Protein AF-0000000068950783 (afdb_homodimer)

Secondary structure (DSSP, 8-state):
--EEEEEE-TTS-EEEEEE-SS-TTEEEEESS-TTS---EEEEEEEGGGSEE--S---SEEEEEES-BHHHHHHHT-PPPSS-EEEEEEGGGEE-TT-EEEPPTT--S-EEE-EEEEEEE-S-BSS--HHHHGGGEEEEEEEEE-EEGGGTTSSTTS--HHHHH-STT-EEEEEEEETT--GGG-EEEEEETTEEEEEEEGGGBSS-HHHHHHHHHTTS-B-TT-EEE----S--EEE-TT-EEEEEETTTEEEEEEEE-/--EEEEEE-TTS-EEEEEE-SS-TTEEEEESS-TTS---EEEEEEEGGGSEE--S---SEEEEEES-BHHHHHHHT-PPPSS-EEEEEEGGGEE-TT-EEEPPTT--S-EEE-EEEEEEE-S-BSS--HHHHGGGEEEEEEEEE-EEGGGTTSSTTS--HHHHH-STT-EEEEEEEETT--GGG-EEEEEETTEEEEEEEGGGBSS-HHHHHHHHHTTS-B-TT-EEE----S--EEE-TT-EEEEEETTTEEEEEEEE-

Foldseek 3Di:
DWKKFWWAAPVGDIFIFTQDPVHNQKTFTWPDAPQPPTDTPPDMDGNVRIGTWFRFQAQKEKEFAQFFPQQCVVVVHDRDPATDTDIAHSQQEGEFAAADEDDPVADAFKKWFKFKKFFFRAKFAQDDLVCQLVRTQFIWIWTQIFQPCQQPVDVVHRDGRVGRHDHNRTYIDRIGDGPDPQQAKWKWKDKQNHTQDTDHPVRTNADSSRNSNRVSHVPMDHGRYMYGRGGHPRMDGDDAQMKMWIDMPPGGIGIYHYHD/DWKKFWWAAPVGDIFIFTQDPVHNQKTFTWPDAPQPPTDTPPDMDGNVRTGTWFRFQAQKEKEFAQFFPQQCVVVVHDRDPATDTDIAHSQQEGEFAAADEDDPVADAFKKWFKFKKFFFRAKFAQDDLVCQLVRTQFIWIWTQIFQPCQQPVDVVHGDGRVGRHDHNRTYIDRIGDGPDPQQAKWKWKDKQNHTQDTDRPVRTNADSSRNSNRVSHVPMDHGRYMYGRYGHPRMDGDDAQMKMWIDMPPGGIGIYHYHD

Radius of gyration: 23.12 Å; Cα contacts (8 Å, |Δi|>4): 1544; chains: 2; bounding box: 55×64×52 Å

Structure (mmCIF, N/CA/C/O backbone):
data_AF-0000000068950783-model_v1
#
loop_
_entity.id
_entity.type
_entity.pdbx_description
1 polymer '2-Keto-4-pentenoatehydratase/2-oxohepta-3-ene-1-dioic acid hydratase (Catechol pathway)'
#
loop_
_atom_site.group_PDB
_atom_site.id
_atom_site.type_symbol
_atom_site.label_atom_id
_atom_site.label_alt_id
_atom_site.label_comp_id
_atom_site.label_asym_id
_atom_site.label_entity_id
_atom_site.label_seq_id
_atom_site.pdbx_PDB_ins_code
_atom_site.Cartn_x
_atom_site.Cartn_y
_atom_site.Cartn_z
_atom_site.occupancy
_atom_site.B_iso_or_equiv
_atom_site.auth_seq_id
_atom_site.auth_comp_id
_atom_site.auth_asym_id
_atom_site.auth_atom_id
_atom_site.pdbx_PDB_model_num
ATOM 1 N N . MET A 1 1 ? 14.211 22.469 17.422 1 83.88 1 MET A N 1
ATOM 2 C CA . MET A 1 1 ? 13.445 21.781 16.391 1 83.88 1 MET A CA 1
ATOM 3 C C . MET A 1 1 ? 14.242 21.703 15.086 1 83.88 1 MET A C 1
ATOM 5 O O . MET A 1 1 ? 15 22.609 14.758 1 83.88 1 MET A O 1
ATOM 9 N N . GLN A 1 2 ? 14.336 20.531 14.492 1 93.44 2 GLN A N 1
ATOM 10 C CA . GLN A 1 2 ? 15 20.344 13.203 1 93.44 2 GLN A CA 1
ATOM 11 C C . GLN A 1 2 ? 13.992 20.281 12.07 1 93.44 2 GLN A C 1
ATOM 13 O O . GLN A 1 2 ? 12.93 19.672 12.211 1 93.44 2 GLN A O 1
ATOM 18 N N . THR A 1 3 ? 14.32 21.047 11.047 1 97.69 3 THR A N 1
ATOM 19 C CA . THR A 1 3 ? 13.492 21.031 9.844 1 97.69 3 THR A CA 1
ATOM 20 C C . THR A 1 3 ? 14.242 20.406 8.68 1 97.69 3 THR A C 1
ATOM 22 O O . THR A 1 3 ? 15.219 20.969 8.18 1 97.69 3 THR A O 1
ATOM 25 N N . TRP A 1 4 ? 13.773 19.266 8.266 1 98.19 4 TRP A N 1
ATOM 26 C CA . TRP A 1 4 ? 14.422 18.5 7.195 1 98.19 4 TRP A CA 1
ATOM 27 C C . TRP A 1 4 ? 13.711 18.719 5.867 1 98.19 4 TRP A C 1
ATOM 29 O O . TRP A 1 4 ? 12.477 18.734 5.816 1 98.19 4 TRP A O 1
ATOM 39 N N . ILE A 1 5 ? 14.484 18.828 4.793 1 98.25 5 ILE A N 1
ATOM 40 C CA . ILE A 1 5 ? 13.914 18.953 3.459 1 98.25 5 ILE A CA 1
ATOM 41 C C . ILE A 1 5 ? 14.672 18.047 2.488 1 98.25 5 ILE A C 1
ATOM 43 O O . ILE A 1 5 ? 15.812 17.656 2.752 1 98.25 5 ILE A O 1
ATOM 47 N N . ARG A 1 6 ? 14.016 17.625 1.505 1 98.5 6 ARG A N 1
ATOM 48 C CA . ARG A 1 6 ? 14.531 17.016 0.286 1 98.5 6 ARG A CA 1
ATOM 49 C C . ARG A 1 6 ? 14.406 17.953 -0.901 1 98.5 6 ARG A C 1
ATOM 51 O O . ARG A 1 6 ? 13.398 18.656 -1.039 1 98.5 6 ARG A O 1
ATOM 58 N N . PHE A 1 7 ? 15.516 18.031 -1.731 1 98.44 7 PHE A N 1
ATOM 59 C CA . PHE A 1 7 ? 15.484 19.062 -2.758 1 98.44 7 PHE A CA 1
ATOM 60 C C . PHE A 1 7 ? 16.234 18.609 -4.008 1 98.44 7 PHE A C 1
ATOM 62 O O . PHE A 1 7 ? 16.984 17.641 -3.967 1 98.44 7 PHE A O 1
ATOM 69 N N . ARG A 1 8 ? 15.898 19.203 -5.066 1 98 8 ARG A N 1
ATOM 70 C CA . ARG A 1 8 ? 16.641 19.109 -6.32 1 98 8 ARG A CA 1
ATOM 71 C C . ARG A 1 8 ? 17.531 20.312 -6.523 1 98 8 ARG A C 1
ATOM 73 O O . ARG A 1 8 ? 17.078 21.453 -6.43 1 98 8 ARG A O 1
ATOM 80 N N . ARG A 1 9 ? 18.781 20.062 -6.758 1 95.81 9 ARG A N 1
ATOM 81 C CA . ARG A 1 9 ? 19.75 21.125 -7.059 1 95.81 9 ARG A CA 1
ATOM 82 C C . ARG A 1 9 ? 19.562 21.641 -8.477 1 95.81 9 ARG A C 1
ATOM 84 O O . ARG A 1 9 ? 18.766 21.094 -9.25 1 95.81 9 ARG A O 1
ATOM 91 N N . ALA A 1 10 ? 20.297 22.641 -8.758 1 93.5 10 ALA A N 1
ATOM 92 C CA . ALA A 1 10 ? 20.25 23.219 -10.094 1 93.5 10 ALA A CA 1
ATOM 93 C C . ALA A 1 10 ? 20.672 22.219 -11.156 1 93.5 10 ALA A C 1
ATOM 95 O O . ALA A 1 10 ? 20.156 22.219 -12.273 1 93.5 10 ALA A O 1
ATOM 96 N N . ASP A 1 11 ? 21.531 21.281 -10.797 1 94.94 11 ASP A N 1
ATOM 97 C CA . ASP A 1 11 ? 22.047 20.312 -11.758 1 94.94 11 ASP A CA 1
ATOM 98 C C . ASP A 1 11 ? 21.125 19.109 -11.883 1 94.94 11 ASP A C 1
ATOM 100 O O . ASP A 1 11 ? 21.422 18.156 -12.609 1 94.94 11 ASP A O 1
ATOM 104 N N . GLY A 1 12 ? 20.078 19.109 -11.109 1 96.25 12 GLY A N 1
ATOM 105 C CA . GLY A 1 12 ? 19.062 18.062 -11.227 1 96.25 12 GLY A CA 1
ATOM 106 C C . GLY A 1 12 ? 19.203 16.969 -10.188 1 96.25 12 GLY A C 1
ATOM 107 O O . GLY A 1 12 ? 18.281 16.172 -9.984 1 96.25 12 GLY A O 1
ATOM 108 N N . SER A 1 13 ? 20.312 16.906 -9.547 1 96.94 13 SER A N 1
ATOM 109 C CA . SER A 1 13 ? 20.531 15.867 -8.547 1 96.94 13 SER A CA 1
ATOM 110 C C . SER A 1 13 ? 19.734 16.156 -7.277 1 96.94 13 SER A C 1
ATOM 112 O O . SER A 1 13 ? 19.391 17.297 -7 1 96.94 13 SER A O 1
ATOM 114 N N . ILE A 1 14 ? 19.453 15.102 -6.621 1 97.81 14 ILE A N 1
ATOM 115 C CA . ILE A 1 14 ? 18.625 15.195 -5.43 1 97.81 14 ILE A CA 1
ATOM 116 C C . ILE A 1 14 ? 19.5 15.219 -4.184 1 97.81 14 ILE A C 1
ATOM 118 O O . ILE A 1 14 ? 20.516 14.508 -4.121 1 97.81 14 ILE A O 1
ATOM 122 N N . GLY A 1 15 ? 19.125 16.078 -3.227 1 97.75 15 GLY A N 1
ATOM 123 C CA . GLY A 1 15 ? 19.828 16.141 -1.953 1 97.75 15 GLY A CA 1
ATOM 124 C C . GLY A 1 15 ? 18.891 16.234 -0.764 1 97.75 15 GLY A C 1
ATOM 125 O O . GLY A 1 15 ? 17.656 16.266 -0.931 1 97.75 15 GLY A O 1
ATOM 126 N N . HIS A 1 16 ? 19.438 16.125 0.416 1 98.19 16 HIS A N 1
ATOM 127 C CA . HIS A 1 16 ? 18.766 16.266 1.708 1 98.19 16 HIS A CA 1
ATOM 128 C C . HIS A 1 16 ? 19.484 17.281 2.586 1 98.19 16 HIS A C 1
ATOM 130 O O . HIS A 1 16 ? 20.703 17.469 2.477 1 98.19 16 HIS A O 1
ATOM 136 N N . GLY A 1 17 ? 18.703 17.922 3.393 1 97.94 17 GLY A N 1
ATOM 137 C CA . GLY A 1 17 ? 19.312 18.891 4.285 1 97.94 17 GLY A CA 1
ATOM 138 C C . GLY A 1 17 ? 18.375 19.391 5.367 1 97.94 17 GLY A C 1
ATOM 139 O O . GLY A 1 17 ? 17.219 18.984 5.438 1 97.94 17 GLY A O 1
ATOM 140 N N . ARG A 1 18 ? 18.922 20.234 6.191 1 97.81 18 ARG A N 1
ATOM 141 C CA . ARG A 1 18 ? 18.188 20.906 7.254 1 97.81 18 ARG A CA 1
ATOM 142 C C . ARG A 1 18 ? 18.188 22.422 7.047 1 97.81 18 ARG A C 1
ATOM 144 O O . ARG A 1 18 ? 19.203 23 6.664 1 97.81 18 ARG A O 1
ATOM 151 N N . ILE A 1 19 ? 17.031 22.938 7.234 1 97.44 19 ILE A N 1
ATOM 152 C CA . ILE A 1 19 ? 16.984 24.406 7.262 1 97.44 19 ILE A CA 1
ATOM 153 C C . ILE A 1 19 ? 17.734 24.922 8.492 1 97.44 19 ILE A C 1
ATOM 155 O O . ILE A 1 19 ? 17.5 24.438 9.609 1 97.44 19 ILE A O 1
ATOM 159 N N . ASP A 1 20 ? 18.625 25.875 8.281 1 95 20 ASP A N 1
ATOM 160 C CA . ASP A 1 20 ? 19.375 26.484 9.383 1 95 20 ASP A CA 1
ATOM 161 C C . ASP A 1 20 ? 18.453 27.25 10.328 1 95 20 ASP A C 1
ATOM 163 O O . ASP A 1 20 ? 17.766 28.172 9.906 1 95 20 ASP A O 1
ATOM 167 N N . GLU A 1 21 ? 18.516 26.906 11.531 1 88.94 21 GLU A N 1
ATOM 168 C CA . GLU A 1 21 ? 17.625 27.516 12.516 1 88.94 21 GLU A CA 1
ATOM 169 C C . GLU A 1 21 ? 17.906 29 12.68 1 88.94 21 GLU A C 1
ATOM 171 O O . GLU A 1 21 ? 17 29.797 12.938 1 88.94 21 GLU A O 1
ATOM 176 N N . ALA A 1 22 ? 19.188 29.359 12.562 1 92.44 22 ALA A N 1
ATOM 177 C CA . ALA A 1 22 ? 19.609 30.734 12.742 1 92.44 22 ALA A CA 1
ATOM 178 C C . ALA A 1 22 ? 19.266 31.578 11.523 1 92.44 22 ALA A C 1
ATOM 180 O O . ALA A 1 22 ? 19.016 32.781 11.641 1 92.44 22 ALA A O 1
ATOM 181 N N . ASP A 1 23 ? 19.234 30.938 10.43 1 93.94 23 ASP A N 1
ATOM 182 C CA . ASP A 1 23 ? 18.953 31.594 9.164 1 93.94 23 ASP A CA 1
ATOM 183 C C . ASP A 1 23 ? 18.094 30.719 8.258 1 93.94 23 ASP A C 1
ATOM 185 O O . ASP A 1 23 ? 18.625 29.875 7.535 1 93.94 23 ASP A O 1
ATOM 189 N N . GLY A 1 24 ? 16.859 30.969 8.164 1 93.5 24 GLY A N 1
ATOM 190 C CA . GLY A 1 24 ? 15.891 30.188 7.426 1 93.5 24 GLY A CA 1
ATOM 191 C C . GLY A 1 24 ? 16.141 30.172 5.93 1 93.5 24 GLY A C 1
ATOM 192 O O . GLY A 1 24 ? 15.547 29.375 5.199 1 93.5 24 GLY A O 1
ATOM 193 N N . ASN A 1 25 ? 17.062 30.953 5.465 1 95.81 25 ASN A N 1
ATOM 194 C CA . ASN A 1 25 ? 17.375 31.016 4.039 1 95.81 25 ASN A CA 1
ATOM 195 C C . ASN A 1 25 ? 18.516 30.062 3.674 1 95.81 25 ASN A C 1
ATOM 197 O O . ASN A 1 25 ? 18.828 29.891 2.496 1 95.81 25 ASN A O 1
ATOM 201 N N . ARG A 1 26 ? 19.016 29.5 4.684 1 97.25 26 ARG A N 1
ATOM 202 C CA . ARG A 1 26 ? 20.156 28.609 4.469 1 97.25 26 ARG A CA 1
ATOM 203 C C . ARG A 1 26 ? 19.766 27.156 4.742 1 97.25 26 ARG A C 1
ATOM 205 O O . ARG A 1 26 ? 19.031 26.875 5.68 1 97.25 26 ARG A O 1
ATOM 212 N N . VAL A 1 27 ? 20.266 26.281 3.889 1 98.19 27 VAL A N 1
ATOM 213 C CA . VAL A 1 27 ? 20.078 24.844 4.027 1 98.19 27 VAL A CA 1
ATOM 214 C C . VAL A 1 27 ? 21.422 24.156 4.191 1 98.19 27 VAL A C 1
ATOM 216 O O . VAL A 1 27 ? 22.297 24.266 3.322 1 98.19 27 VAL A O 1
ATOM 219 N N . VAL A 1 28 ? 21.625 23.5 5.305 1 97.94 28 VAL A N 1
ATOM 220 C CA . VAL A 1 28 ? 22.797 22.672 5.52 1 97.94 28 VAL A CA 1
ATOM 221 C C . VAL A 1 28 ? 22.578 21.297 4.914 1 97.94 28 VAL A C 1
ATOM 223 O O . VAL A 1 28 ? 21.656 20.578 5.293 1 97.94 28 VAL A O 1
ATOM 226 N N . GLU A 1 29 ? 23.422 20.906 3.977 1 97.94 29 GLU A N 1
ATOM 227 C CA . GLU A 1 29 ? 23.266 19.625 3.273 1 97.94 29 GLU A CA 1
ATOM 228 C C . GLU A 1 29 ? 23.812 18.469 4.098 1 97.94 29 GLU A C 1
ATOM 230 O O . GLU A 1 29 ? 24.844 18.594 4.746 1 97.94 29 GLU A O 1
ATOM 235 N N . TYR A 1 30 ? 23.125 17.375 4.051 1 98.06 30 TYR A N 1
ATOM 236 C CA . TYR A 1 30 ? 23.547 16.109 4.668 1 98.06 30 TYR A CA 1
ATOM 237 C C . TYR A 1 30 ? 23.688 15.016 3.619 1 98.06 30 TYR A C 1
ATOM 239 O O . TYR A 1 30 ? 23.156 15.125 2.516 1 98.06 30 TYR A O 1
ATOM 247 N N . ASP A 1 31 ? 24.422 13.922 3.859 1 96.94 31 ASP A N 1
ATOM 248 C CA . ASP A 1 31 ? 24.766 12.883 2.887 1 96.94 31 ASP A CA 1
ATOM 249 C C . ASP A 1 31 ? 23.656 11.82 2.824 1 96.94 31 ASP A C 1
ATOM 251 O O . ASP A 1 31 ? 23.859 10.742 2.254 1 96.94 31 ASP A O 1
ATOM 255 N N . GLY A 1 32 ? 22.547 12.055 3.412 1 94.88 32 GLY A N 1
ATOM 256 C CA . GLY A 1 32 ? 21.422 11.133 3.389 1 94.88 32 GLY A CA 1
ATOM 257 C C . GLY A 1 32 ? 20.156 11.711 4.02 1 94.88 32 GLY A C 1
ATOM 258 O O . GLY A 1 32 ? 20.141 12.875 4.422 1 94.88 32 GLY A O 1
ATOM 259 N N . ASP A 1 33 ? 19.281 10.781 4.035 1 91.56 33 ASP A N 1
ATOM 260 C CA . ASP A 1 33 ? 18.031 11.18 4.656 1 91.56 33 ASP A CA 1
ATOM 261 C C . ASP A 1 33 ? 18.172 11.273 6.176 1 91.56 33 ASP A C 1
ATOM 263 O O . ASP A 1 33 ? 19.234 11 6.723 1 91.56 33 ASP A O 1
ATOM 267 N N . GLY A 1 34 ? 17.266 11.805 6.875 1 89.44 34 GLY A N 1
ATOM 268 C CA . GLY A 1 34 ? 17.312 12.047 8.305 1 89.44 34 GLY A CA 1
ATOM 269 C C . GLY A 1 34 ? 17.188 10.781 9.133 1 89.44 34 GLY A C 1
ATOM 270 O O . GLY A 1 34 ? 17.469 10.789 10.336 1 89.44 34 GLY A O 1
ATOM 271 N N . PHE A 1 35 ? 16.875 9.594 8.508 1 90 35 PHE A N 1
ATOM 272 C CA . PHE A 1 35 ? 16.484 8.398 9.258 1 90 35 PHE A CA 1
ATOM 273 C C . PHE A 1 35 ? 17.688 7.508 9.5 1 90 35 PHE A C 1
ATOM 275 O O . PHE A 1 35 ? 17.656 6.629 10.367 1 90 35 PHE A O 1
ATOM 282 N N . ASN A 1 36 ? 18.766 7.711 8.727 1 88.38 36 ASN A N 1
ATOM 283 C CA . ASN A 1 36 ? 19.875 6.762 8.727 1 88.38 36 ASN A CA 1
ATOM 284 C C . ASN A 1 36 ? 21.172 7.414 9.195 1 88.38 36 ASN A C 1
ATOM 286 O O . ASN A 1 36 ? 22.203 7.289 8.539 1 88.38 36 ASN A O 1
ATOM 290 N N . ASP A 1 37 ? 21.109 8.172 10.242 1 89.94 37 ASP A N 1
ATOM 291 C CA . ASP A 1 37 ? 22.266 8.789 10.891 1 89.94 37 ASP A CA 1
ATOM 292 C C . ASP A 1 37 ? 23.125 9.547 9.883 1 89.94 37 ASP A C 1
ATOM 294 O O . ASP A 1 37 ? 24.312 9.281 9.75 1 89.94 37 ASP A O 1
ATOM 298 N N . PRO A 1 38 ? 22.562 10.492 9.289 1 95 38 PRO A N 1
ATOM 299 C CA . PRO A 1 38 ? 23.297 11.258 8.273 1 95 38 PRO A CA 1
ATOM 300 C C . PRO A 1 38 ? 24.359 12.172 8.875 1 95 38 PRO A C 1
ATOM 302 O O . PRO A 1 38 ? 24.297 12.492 10.07 1 95 38 PRO A O 1
ATOM 305 N N . ALA A 1 39 ? 25.391 12.586 8.047 1 96.94 39 ALA A N 1
ATOM 306 C CA . ALA A 1 39 ? 26.406 13.57 8.406 1 96.94 39 ALA A CA 1
ATOM 307 C C . ALA A 1 39 ? 26.344 14.781 7.48 1 96.94 39 ALA A C 1
ATOM 309 O O . ALA A 1 39 ? 26 14.656 6.309 1 96.94 39 ALA A O 1
ATOM 310 N N . PRO A 1 40 ? 26.656 15.906 8.07 1 96.75 40 PRO A N 1
ATOM 311 C CA . PRO A 1 40 ? 26.766 17.062 7.172 1 96.75 40 PRO A CA 1
ATOM 312 C C . PRO A 1 40 ? 27.812 16.875 6.09 1 96.75 40 PRO A C 1
ATOM 314 O O . PRO A 1 40 ? 28.875 16.281 6.348 1 96.75 40 PRO A O 1
ATOM 317 N N . THR A 1 41 ? 27.516 17.328 4.934 1 97.19 41 THR A N 1
ATOM 318 C CA . THR A 1 41 ? 28.453 17.203 3.83 1 97.19 41 THR A CA 1
ATOM 319 C C . THR A 1 41 ? 29.453 18.359 3.84 1 97.19 41 THR A C 1
ATOM 321 O O . THR A 1 41 ? 30.5 18.297 3.178 1 97.19 41 THR A O 1
ATOM 324 N N . GLY A 1 42 ? 29.062 19.438 4.559 1 96.94 42 GLY A N 1
ATOM 325 C CA . GLY A 1 42 ? 29.828 20.688 4.504 1 96.94 42 GLY A CA 1
ATOM 326 C C . GLY A 1 42 ? 29.219 21.703 3.566 1 96.94 42 GLY A C 1
ATOM 327 O O . GLY A 1 42 ? 29.5 22.906 3.676 1 96.94 42 GLY A O 1
ATOM 328 N N . ALA A 1 43 ? 28.453 21.25 2.674 1 97.12 43 ALA A N 1
ATOM 329 C CA . ALA A 1 43 ? 27.812 22.15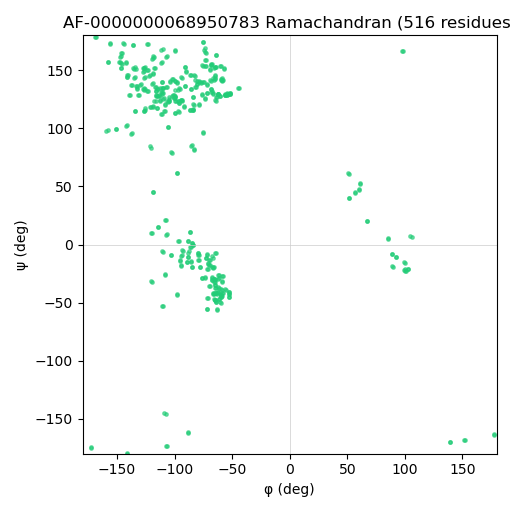6 1.715 1 97.12 43 ALA A CA 1
ATOM 330 C C . ALA A 1 43 ? 26.641 22.891 2.352 1 97.12 43 ALA A C 1
ATOM 332 O O . ALA A 1 43 ? 25.891 22.312 3.135 1 97.12 43 ALA A O 1
ATOM 333 N N . VAL A 1 44 ? 26.547 24.172 2.021 1 97.5 44 VAL A N 1
ATOM 334 C CA . VAL A 1 44 ? 25.422 25.016 2.424 1 97.5 44 VAL A CA 1
ATOM 335 C C . VAL A 1 44 ? 24.812 25.688 1.195 1 97.5 44 VAL A C 1
ATOM 337 O O . VAL A 1 44 ? 25.531 26.188 0.325 1 97.5 44 VAL A O 1
ATOM 340 N N . HIS A 1 45 ? 23.516 25.625 1.122 1 97.88 45 HIS A N 1
ATOM 341 C CA . HIS A 1 45 ? 22.812 26.172 -0.03 1 97.88 45 HIS A CA 1
ATOM 342 C C . HIS A 1 45 ? 21.891 27.312 0.38 1 97.88 45 HIS A C 1
ATOM 344 O O . HIS A 1 45 ? 21.406 27.359 1.517 1 97.88 45 HIS A O 1
ATOM 350 N N . GLU A 1 46 ? 21.641 28.25 -0.557 1 97.38 46 GLU A N 1
ATOM 351 C CA . GLU A 1 46 ? 20.516 29.172 -0.423 1 97.38 46 GLU A CA 1
ATOM 352 C C . GLU A 1 46 ? 19.188 28.453 -0.687 1 97.38 46 GLU A C 1
ATOM 354 O O . GLU A 1 46 ? 19 27.875 -1.752 1 97.38 46 GLU A O 1
ATOM 359 N N . ARG A 1 47 ? 18.312 28.531 0.196 1 96.81 47 ARG A N 1
ATOM 360 C CA . ARG A 1 47 ? 17.031 27.828 0.099 1 96.81 47 ARG A CA 1
ATOM 361 C C . ARG A 1 47 ? 16.312 28.188 -1.191 1 96.81 47 ARG A C 1
ATOM 363 O O . ARG A 1 47 ? 15.727 27.312 -1.85 1 96.81 47 ARG A O 1
ATOM 370 N N . ALA A 1 48 ? 16.375 29.422 -1.591 1 95.44 48 ALA A N 1
ATOM 371 C CA . ALA A 1 48 ? 15.664 29.938 -2.758 1 95.44 48 ALA A CA 1
ATOM 372 C C . ALA A 1 48 ? 16.203 29.312 -4.043 1 95.44 48 ALA A C 1
ATOM 374 O O . ALA A 1 48 ? 15.523 29.328 -5.074 1 95.44 48 ALA A O 1
ATOM 375 N N . SER A 1 49 ? 17.422 28.766 -4.008 1 96.19 49 SER A N 1
ATOM 376 C CA . SER A 1 49 ? 18.031 28.188 -5.195 1 96.19 49 SER A CA 1
ATOM 377 C C . SER A 1 49 ? 17.656 26.719 -5.367 1 96.19 49 SER A C 1
ATOM 379 O O . SER A 1 49 ? 17.984 26.109 -6.379 1 96.19 49 SER A O 1
ATOM 381 N N . LEU A 1 50 ? 16.969 26.203 -4.383 1 97.5 50 LEU A N 1
ATOM 382 C CA . LEU A 1 50 ? 16.609 24.797 -4.387 1 97.5 50 LEU A CA 1
ATOM 383 C C . LEU A 1 50 ? 15.156 24.594 -4.797 1 97.5 50 LEU A C 1
ATOM 385 O O . LEU A 1 50 ? 14.305 25.438 -4.5 1 97.5 50 LEU A O 1
ATOM 389 N N . THR A 1 51 ? 14.922 23.578 -5.512 1 97.94 51 THR A N 1
ATOM 390 C CA . THR A 1 51 ? 13.547 23.141 -5.734 1 97.94 51 THR A CA 1
ATOM 391 C C . THR A 1 51 ? 13.125 22.109 -4.688 1 97.94 51 THR A C 1
ATOM 393 O O . THR A 1 51 ? 13.711 21.031 -4.609 1 97.94 51 THR A O 1
ATOM 396 N N . LEU A 1 52 ? 12.164 22.406 -3.961 1 98.19 52 LEU A N 1
ATOM 397 C CA . LEU A 1 52 ? 11.711 21.5 -2.912 1 98.19 52 LEU A CA 1
ATOM 398 C C . LEU A 1 52 ? 11.023 20.281 -3.51 1 98.19 52 LEU A C 1
ATOM 400 O O . LEU A 1 52 ? 10.25 20.406 -4.469 1 98.19 52 LEU A O 1
ATOM 404 N N . LEU A 1 53 ? 11.289 19.141 -3.004 1 98.5 53 LEU A N 1
ATOM 405 C CA . LEU A 1 53 ? 10.602 17.875 -3.273 1 98.5 53 LEU A CA 1
ATOM 406 C C . LEU A 1 53 ? 9.805 17.422 -2.055 1 98.5 53 LEU A C 1
ATOM 408 O O . LEU A 1 53 ? 9.906 18.016 -0.981 1 98.5 53 LEU A O 1
ATOM 412 N N . ALA A 1 54 ? 8.93 16.406 -2.246 1 98.75 54 ALA A N 1
ATOM 413 C CA . ALA A 1 54 ? 8.445 15.75 -1.034 1 98.75 54 ALA A CA 1
ATOM 414 C C . ALA A 1 54 ? 9.594 15.469 -0.067 1 98.75 54 ALA A C 1
ATOM 416 O O . ALA A 1 54 ? 10.664 15.016 -0.479 1 98.75 54 ALA A O 1
ATOM 417 N N . PRO A 1 55 ? 9.445 15.742 1.178 1 98.56 55 PRO A N 1
ATOM 418 C CA . PRO A 1 55 ? 10.578 15.742 2.102 1 98.56 55 PRO A CA 1
ATOM 419 C C . PRO A 1 55 ? 11.086 14.336 2.416 1 98.56 55 PRO A C 1
ATOM 421 O O . PRO A 1 55 ? 12.133 14.18 3.055 1 98.56 55 PRO A O 1
ATOM 424 N N . CYS A 1 56 ? 10.344 13.328 2.031 1 97.69 56 CYS A N 1
ATOM 425 C CA . CYS A 1 56 ? 10.766 11.938 2.072 1 97.69 56 CYS A CA 1
ATOM 426 C C . CYS A 1 56 ? 10.203 11.164 0.885 1 97.69 56 CYS A C 1
ATOM 428 O O . CYS A 1 56 ? 9.492 11.727 0.053 1 97.69 56 CYS A O 1
ATOM 430 N N . ALA A 1 57 ? 10.641 9.945 0.758 1 95.12 57 ALA A N 1
ATOM 431 C CA . ALA A 1 57 ? 10.148 9.008 -0.248 1 95.12 57 ALA A CA 1
ATOM 432 C C . ALA A 1 57 ? 9.578 7.754 0.405 1 95.12 57 ALA A C 1
ATOM 434 O O . ALA A 1 57 ? 10.266 6.742 0.532 1 95.12 57 ALA A O 1
ATOM 435 N N . PRO A 1 58 ? 8.344 7.867 0.782 1 96.94 58 PRO A N 1
ATOM 436 C CA . PRO A 1 58 ? 7.77 6.766 1.559 1 96.94 58 PRO A CA 1
ATOM 437 C C . PRO A 1 58 ? 7.664 5.469 0.758 1 96.94 58 PRO A C 1
ATOM 439 O O . PRO A 1 58 ? 7.391 5.504 -0.444 1 96.94 58 PRO A O 1
ATOM 442 N N . GLY A 1 59 ? 7.941 4.312 1.453 1 96.31 59 GLY A N 1
ATOM 443 C CA . GLY A 1 59 ? 7.562 3.033 0.874 1 96.31 59 GLY A CA 1
ATOM 444 C C . GLY A 1 59 ? 6.062 2.836 0.787 1 96.31 59 GLY A C 1
ATOM 445 O O . GLY A 1 59 ? 5.57 2.137 -0.101 1 96.31 59 GLY A O 1
ATOM 446 N N . LYS A 1 60 ? 5.359 3.457 1.673 1 97.5 60 LYS A N 1
ATOM 447 C CA . LYS A 1 60 ? 3.9 3.475 1.701 1 97.5 60 LYS A CA 1
ATOM 448 C C . LYS A 1 60 ? 3.381 4.676 2.486 1 97.5 60 LYS A C 1
ATOM 450 O O . LYS A 1 60 ? 4.102 5.25 3.301 1 97.5 60 LYS A O 1
ATOM 455 N N . VAL A 1 61 ? 2.199 5.023 2.191 1 98.81 61 VAL A N 1
ATOM 456 C CA . VAL A 1 61 ? 1.44 5.98 2.988 1 98.81 61 VAL A CA 1
ATOM 457 C C . VAL A 1 61 ? 0.228 5.293 3.609 1 98.81 61 VAL A C 1
ATOM 459 O O . VAL A 1 61 ? -0.595 4.711 2.898 1 98.81 61 VAL A O 1
ATOM 462 N N . VAL A 1 62 ? 0.199 5.262 4.898 1 98.88 62 VAL A N 1
ATOM 463 C CA . VAL A 1 62 ? -0.979 4.797 5.625 1 98.88 62 VAL A CA 1
ATOM 464 C C . VAL A 1 62 ? -1.951 5.957 5.824 1 98.88 62 VAL A C 1
ATOM 466 O O . VAL A 1 62 ? -1.633 6.934 6.508 1 98.88 62 VAL A O 1
ATOM 469 N N . ALA A 1 63 ? -3.111 5.844 5.234 1 98.94 63 ALA A N 1
ATOM 470 C CA . ALA A 1 63 ? -4.074 6.945 5.301 1 98.94 63 ALA A CA 1
ATOM 471 C C . ALA A 1 63 ? -5.262 6.582 6.184 1 98.94 63 ALA A C 1
ATOM 473 O O . ALA A 1 63 ? -5.945 5.582 5.934 1 98.94 63 ALA A O 1
ATOM 474 N N . LEU A 1 64 ? -5.539 7.406 7.152 1 98.75 64 LEU A N 1
ATOM 475 C CA . LEU A 1 64 ? -6.617 7.129 8.094 1 98.75 64 LEU A CA 1
ATOM 476 C C . LEU A 1 64 ? -7.934 7.734 7.609 1 98.75 64 LEU A C 1
ATOM 478 O O . LEU A 1 64 ? -7.934 8.766 6.93 1 98.75 64 LEU A O 1
ATOM 482 N N . TRP A 1 65 ? -8.969 7.105 8.047 1 97.69 65 TRP A N 1
ATOM 483 C CA . TRP A 1 65 ? -10.32 7.633 7.895 1 97.69 65 TRP A CA 1
ATOM 484 C C . TRP A 1 65 ? -10.984 7.855 9.25 1 97.69 65 TRP A C 1
ATOM 486 O O . TRP A 1 65 ? -10.852 7.027 10.156 1 97.69 65 TRP A O 1
ATOM 496 N N . ASN A 1 66 ? -11.688 8.977 9.383 1 97.75 66 ASN A N 1
ATOM 497 C CA . ASN A 1 66 ? -12.547 9.281 10.523 1 97.75 66 ASN A CA 1
ATOM 498 C C . ASN A 1 66 ? -11.742 9.328 11.82 1 97.75 66 ASN A C 1
ATOM 500 O O . ASN A 1 66 ? -12.102 8.688 12.805 1 97.75 66 ASN A O 1
ATOM 504 N N . ASN A 1 67 ? -10.648 10.141 11.844 1 98.69 67 ASN A N 1
ATOM 505 C CA . ASN A 1 67 ? -9.781 10.234 13.016 1 98.69 67 ASN A CA 1
ATOM 506 C C . ASN A 1 67 ? -9.961 11.57 13.727 1 98.69 67 ASN A C 1
ATOM 508 O O . ASN A 1 67 ? -9.047 12.047 14.406 1 98.69 67 ASN A O 1
ATOM 512 N N . PHE A 1 68 ? -11.078 12.273 13.531 1 98.81 68 PHE A N 1
ATOM 513 C CA . PHE A 1 68 ? -11.359 13.531 14.211 1 98.81 68 PHE A CA 1
ATOM 514 C C . PHE A 1 68 ? -12.781 13.531 14.766 1 98.81 68 PHE A C 1
ATOM 516 O O . PHE A 1 68 ? -13.727 13.172 14.07 1 98.81 68 PHE A O 1
ATOM 523 N N . HIS A 1 69 ? -12.945 14 16 1 98.75 69 HIS A N 1
ATOM 524 C CA . HIS A 1 69 ? -14.242 14.023 16.672 1 98.75 69 HIS A CA 1
ATOM 525 C C . HIS A 1 69 ? -15.25 14.859 15.898 1 98.75 69 HIS A C 1
ATOM 527 O O . HIS A 1 69 ? -16.406 14.461 15.742 1 98.75 69 HIS A O 1
ATOM 533 N N . ALA A 1 70 ? -14.859 16.016 15.398 1 98.56 70 ALA A N 1
ATOM 534 C CA . ALA A 1 70 ? -15.773 16.891 14.68 1 98.56 70 ALA A CA 1
ATOM 535 C C . ALA A 1 70 ? -16.312 16.234 13.422 1 98.56 70 ALA A C 1
ATOM 537 O O . ALA A 1 70 ? -17.5 16.359 13.094 1 98.56 70 ALA A O 1
ATOM 538 N N . LEU A 1 71 ? -15.492 15.539 12.695 1 97.75 71 LEU A N 1
ATOM 539 C CA . LEU A 1 71 ? -15.945 14.836 11.5 1 97.75 71 LEU A CA 1
ATOM 540 C C . LEU A 1 71 ? -16.906 13.711 11.867 1 97.75 71 LEU A C 1
ATOM 542 O O . LEU A 1 71 ? -17.953 13.547 11.219 1 97.75 71 LEU A O 1
ATOM 546 N N . ALA A 1 72 ? -16.516 12.93 12.859 1 97.38 72 ALA A N 1
ATOM 547 C CA . ALA A 1 72 ? -17.391 11.852 13.312 1 97.38 72 ALA A CA 1
ATOM 548 C C . ALA A 1 72 ? -18.781 12.375 13.641 1 97.38 72 ALA A C 1
ATOM 550 O O . ALA A 1 72 ? -19.781 11.758 13.273 1 97.38 72 ALA A O 1
ATOM 551 N N . ARG A 1 73 ? -18.844 13.461 14.344 1 97.75 73 ARG A N 1
ATOM 552 C CA . ARG A 1 73 ? -20.125 14.078 14.695 1 97.75 73 ARG A CA 1
ATOM 553 C C . ARG A 1 73 ? -20.891 14.5 13.445 1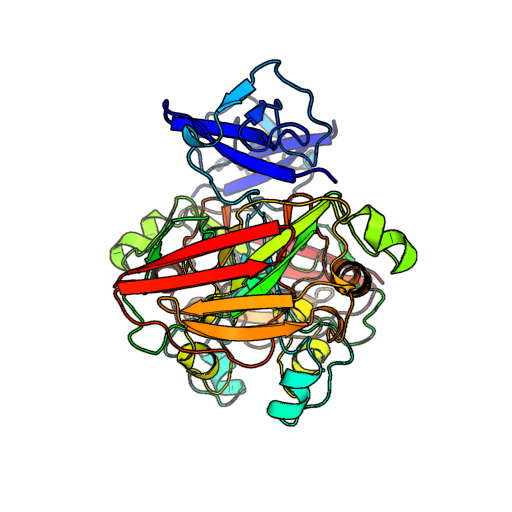 97.75 73 ARG A C 1
ATOM 555 O O . ARG A 1 73 ? -22.078 14.234 13.32 1 97.75 73 ARG A O 1
ATOM 562 N N . LYS A 1 74 ? -20.203 15.125 12.586 1 96.75 74 LYS A N 1
ATOM 563 C CA . LYS A 1 74 ? -20.828 15.594 11.352 1 96.75 74 LYS A CA 1
ATOM 564 C C . LYS A 1 74 ? -21.422 14.422 10.562 1 96.75 74 LYS A C 1
ATOM 566 O O . LYS A 1 74 ? -22.516 14.539 10 1 96.75 74 LYS A O 1
ATOM 571 N N . LEU A 1 75 ? -20.672 13.328 10.508 1 94.75 75 LEU A N 1
ATOM 572 C CA . LEU A 1 75 ? -21.094 12.148 9.766 1 94.75 75 LEU A CA 1
ATOM 573 C C . LEU A 1 75 ? -22.109 11.336 10.555 1 94.75 75 LEU A C 1
ATOM 575 O O . LEU A 1 75 ? -22.688 10.383 10.031 1 94.75 75 LEU A O 1
ATOM 579 N N . GLU A 1 76 ? -22.312 11.68 11.766 1 96 76 GLU A N 1
ATOM 580 C CA . GLU A 1 76 ? -23.172 10.93 12.664 1 96 76 GLU A CA 1
ATOM 581 C C . GLU A 1 76 ? -22.719 9.477 12.789 1 96 76 GLU A C 1
ATOM 583 O O . GLU A 1 76 ? -23.531 8.555 12.641 1 96 76 GLU A O 1
ATOM 588 N N . LYS A 1 77 ? -21.469 9.281 12.938 1 95 77 LYS A N 1
ATOM 589 C CA . LYS A 1 77 ? -20.844 7.98 13.148 1 95 77 LYS A CA 1
ATOM 590 C C . LYS A 1 77 ? -20.062 7.953 14.461 1 95 77 LYS A C 1
ATOM 592 O O . LYS A 1 77 ? -19.531 8.977 14.891 1 95 77 LYS A O 1
ATOM 597 N N . PRO A 1 78 ? -20.078 6.801 15.07 1 94.69 78 PRO A N 1
ATOM 598 C CA . PRO A 1 78 ? -19.203 6.715 16.25 1 94.69 78 PRO A CA 1
ATOM 599 C C . PRO A 1 78 ? -17.734 6.848 15.891 1 94.69 78 PRO A C 1
ATOM 601 O O . PRO A 1 78 ? -17.328 6.535 14.766 1 94.69 78 PRO A O 1
ATOM 604 N N . VAL A 1 79 ? -16.984 7.34 16.859 1 95.38 79 VAL A N 1
ATOM 605 C CA . VAL A 1 79 ? -15.539 7.289 16.656 1 95.38 79 VAL A CA 1
ATOM 606 C C . VAL A 1 79 ? -15.07 5.832 16.641 1 95.38 79 VAL A C 1
ATOM 608 O O . VAL A 1 79 ? -15.578 4.996 17.391 1 95.38 79 VAL A O 1
ATOM 611 N N . PRO A 1 80 ? -14.109 5.5 15.828 1 96.88 80 PRO A N 1
ATOM 612 C CA . PRO A 1 80 ? -13.641 4.117 15.734 1 96.88 80 PRO A CA 1
ATOM 613 C C . PRO A 1 80 ? -12.93 3.652 17 1 96.88 80 PRO A C 1
ATOM 615 O O . PRO A 1 80 ? -12.344 4.469 17.719 1 96.88 80 PRO A O 1
ATOM 618 N N . THR A 1 81 ? -12.945 2.393 17.219 1 95.94 81 THR A N 1
ATOM 619 C CA . THR A 1 81 ? -12.25 1.819 18.359 1 95.94 81 THR A CA 1
ATOM 620 C C . THR A 1 81 ? -10.812 1.462 18 1 95.94 81 THR A C 1
ATOM 622 O O . THR A 1 81 ? -9.984 1.206 18.875 1 95.94 81 THR A O 1
ATOM 625 N N . HIS A 1 82 ? -10.531 1.425 16.781 1 97.38 82 HIS A N 1
ATOM 626 C CA . HIS A 1 82 ? -9.227 1.191 16.172 1 97.38 82 HIS A CA 1
ATOM 627 C C . HIS A 1 82 ? -9.016 2.078 14.953 1 97.38 82 HIS A C 1
ATOM 629 O O . HIS A 1 82 ? -9.961 2.369 14.219 1 97.38 82 HIS A O 1
ATOM 635 N N . PRO A 1 83 ? -7.758 2.523 14.703 1 98.38 83 PRO A N 1
ATOM 636 C CA . PRO A 1 83 ? -7.551 3.279 13.469 1 98.38 83 PRO A CA 1
ATOM 637 C C . PRO A 1 83 ? -8.086 2.557 12.234 1 98.38 83 PRO A C 1
ATOM 639 O O . PRO A 1 83 ? -7.852 1.356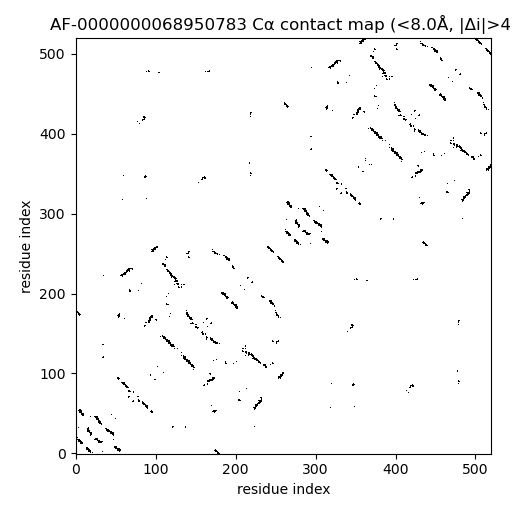 12.07 1 98.38 83 PRO A O 1
ATOM 642 N N . LEU A 1 84 ? -8.867 3.225 11.438 1 98.5 84 LEU A N 1
ATOM 643 C CA . LEU A 1 84 ? -9.328 2.742 10.141 1 98.5 84 LEU A CA 1
ATOM 644 C C . LEU A 1 84 ? -8.445 3.268 9.016 1 98.5 84 LEU A C 1
ATOM 646 O O . LEU A 1 84 ? -8.266 4.48 8.875 1 98.5 84 LEU A O 1
ATOM 650 N N . PHE A 1 85 ? -7.836 2.338 8.234 1 98.75 85 PHE A N 1
ATOM 651 C CA . PHE A 1 85 ? -6.82 2.857 7.328 1 98.75 85 PHE A CA 1
ATOM 652 C C . PHE A 1 85 ? -6.797 2.061 6.027 1 98.75 85 PHE A C 1
ATOM 654 O O . PHE A 1 85 ? -7.301 0.936 5.977 1 98.75 85 PHE A O 1
ATOM 661 N N . LEU A 1 86 ? -6.32 2.688 5 1 98.75 86 LEU A N 1
ATOM 662 C CA . LEU A 1 86 ? -5.93 2.137 3.709 1 98.75 86 LEU A CA 1
ATOM 663 C C . LEU A 1 86 ? -4.484 2.498 3.381 1 98.75 86 LEU A C 1
ATOM 665 O O . LEU A 1 86 ? -3.84 3.24 4.125 1 98.75 86 LEU A O 1
ATOM 669 N N . LEU A 1 87 ? -3.969 1.929 2.309 1 98.81 87 LEU A N 1
ATOM 670 C CA . LEU A 1 87 ? -2.639 2.299 1.836 1 98.81 87 LEU A CA 1
ATOM 671 C C . LEU A 1 87 ? -2.721 3.045 0.508 1 98.81 87 LEU A C 1
ATOM 673 O O . LEU A 1 87 ? -3.496 2.666 -0.374 1 98.81 87 LEU A O 1
ATOM 677 N N . LYS A 1 88 ? -2.027 4.148 0.475 1 98.75 88 LYS A N 1
ATOM 678 C CA . LYS A 1 88 ? -1.677 4.742 -0.813 1 98.75 88 LYS A CA 1
ATOM 679 C C . LYS A 1 88 ? -0.326 4.227 -1.304 1 98.75 88 LYS A C 1
ATOM 681 O O . LYS A 1 88 ? 0.615 4.094 -0.518 1 98.75 88 LYS A O 1
ATOM 686 N N . PRO A 1 89 ? -0.261 3.902 -2.59 1 98 89 PRO A N 1
ATOM 687 C CA . PRO A 1 89 ? 1.04 3.471 -3.105 1 98 89 PRO A CA 1
ATOM 688 C C . PRO A 1 89 ? 2.066 4.602 -3.137 1 98 89 PRO A C 1
ATOM 690 O O . PRO A 1 89 ? 1.698 5.773 -3.254 1 98 89 PRO A O 1
ATOM 693 N N . ALA A 1 90 ? 3.318 4.215 -3.086 1 97.19 90 ALA A N 1
ATOM 694 C CA . ALA A 1 90 ? 4.41 5.184 -3.18 1 97.19 90 ALA A CA 1
ATOM 695 C C . ALA A 1 90 ? 4.328 5.977 -4.48 1 97.19 90 ALA A C 1
ATOM 697 O O . ALA A 1 90 ? 4.734 7.141 -4.531 1 97.19 90 ALA A O 1
ATOM 698 N N . SER A 1 91 ? 3.764 5.406 -5.477 1 97.31 91 SER A N 1
ATOM 699 C CA . SER A 1 91 ? 3.699 6.031 -6.793 1 97.31 91 SER A CA 1
ATOM 700 C C . SER A 1 91 ? 2.758 7.23 -6.789 1 97.31 91 SER A C 1
ATOM 702 O O . SER A 1 91 ? 2.752 8.023 -7.73 1 97.31 91 SER A O 1
ATOM 704 N N . SER A 1 92 ? 1.958 7.375 -5.738 1 98.38 92 SER A N 1
ATOM 705 C CA . SER A 1 92 ? 1.031 8.5 -5.668 1 98.38 92 SER A CA 1
ATOM 706 C C . SER A 1 92 ? 1.743 9.781 -5.23 1 98.38 92 SER A C 1
ATOM 708 O O . SER A 1 92 ? 1.17 10.867 -5.297 1 98.38 92 SER A O 1
ATOM 710 N N . LEU A 1 93 ? 2.945 9.758 -4.84 1 98.62 93 LEU A N 1
ATOM 711 C CA . LEU A 1 93 ? 3.68 10.836 -4.18 1 98.62 93 LEU A CA 1
ATOM 712 C C . LEU A 1 93 ? 3.793 12.055 -5.09 1 98.62 93 LEU A C 1
ATOM 714 O O . LEU A 1 93 ? 4.141 11.93 -6.266 1 98.62 93 LEU A O 1
ATOM 718 N N . ALA A 1 94 ? 3.445 13.148 -4.578 1 98.62 94 ALA A N 1
ATOM 719 C CA . ALA A 1 94 ? 3.693 14.477 -5.141 1 98.62 94 ALA A CA 1
ATOM 720 C C . ALA A 1 94 ? 4.207 15.438 -4.074 1 98.62 94 ALA A C 1
ATOM 722 O O . ALA A 1 94 ? 3.83 15.336 -2.902 1 98.62 94 ALA A O 1
ATOM 723 N N . GLY A 1 95 ? 5.09 16.312 -4.434 1 98.69 95 GLY A N 1
ATOM 724 C CA . GLY A 1 95 ? 5.672 17.25 -3.5 1 98.69 95 GLY A CA 1
ATOM 725 C C . GLY A 1 95 ? 5.172 18.672 -3.699 1 98.69 95 GLY A C 1
ATOM 726 O O . GLY A 1 95 ? 4.219 18.906 -4.445 1 98.69 95 GLY A O 1
ATOM 727 N N . PRO A 1 96 ? 5.781 19.594 -2.951 1 98.62 96 PRO A N 1
ATOM 728 C CA . PRO A 1 96 ? 5.414 21.016 -3.119 1 98.62 96 PRO A CA 1
ATOM 729 C C . PRO A 1 96 ? 5.574 21.484 -4.559 1 98.62 96 PRO A C 1
ATOM 731 O O . PRO A 1 96 ? 6.617 21.266 -5.18 1 98.62 96 PRO A O 1
ATOM 734 N N . GLY A 1 97 ? 4.492 22.109 -5.055 1 98.31 97 GLY A N 1
ATOM 735 C CA . GLY A 1 97 ? 4.562 22.688 -6.387 1 98.31 97 GLY A CA 1
ATOM 736 C C . GLY A 1 97 ? 4.18 21.719 -7.484 1 98.31 97 GLY A C 1
ATOM 737 O O . GLY A 1 97 ? 3.898 22.125 -8.609 1 98.31 97 GLY A O 1
ATOM 738 N N . ASP A 1 98 ? 4.203 20.422 -7.188 1 98.38 98 ASP A N 1
ATOM 739 C CA . ASP A 1 98 ? 3.799 19.422 -8.188 1 98.38 98 ASP A CA 1
ATOM 740 C C . ASP A 1 98 ? 2.318 19.562 -8.523 1 98.38 98 ASP A C 1
ATOM 742 O O . ASP A 1 98 ? 1.521 20 -7.688 1 98.38 98 ASP A O 1
ATOM 746 N N . ALA A 1 99 ? 1.968 19.188 -9.695 1 98.44 99 ALA A N 1
ATOM 747 C CA . ALA A 1 99 ? 0.569 19.172 -10.117 1 98.44 99 ALA A CA 1
ATOM 748 C C . ALA A 1 99 ? -0.158 17.953 -9.578 1 98.44 99 ALA A C 1
ATOM 750 O O . ALA A 1 99 ? 0.423 16.859 -9.484 1 98.44 99 ALA A O 1
ATOM 751 N N . VAL A 1 100 ? -1.364 18.125 -9.164 1 98.75 100 VAL A N 1
ATOM 752 C CA . VAL A 1 100 ? -2.328 17.047 -9.023 1 98.75 100 VAL A CA 1
ATOM 753 C C . VAL A 1 100 ? -3.008 16.781 -10.367 1 98.75 100 VAL A C 1
ATOM 755 O O . VAL A 1 100 ? -3.748 17.625 -10.875 1 98.75 100 VAL A O 1
ATOM 758 N N . LEU A 1 101 ? -2.811 15.625 -10.922 1 98.19 101 LEU A N 1
ATOM 759 C CA . LEU A 1 101 ? -3.287 15.32 -12.266 1 98.19 101 LEU A CA 1
ATOM 760 C C . LEU A 1 101 ? -4.59 14.531 -12.219 1 98.19 101 LEU A C 1
ATOM 762 O O . LEU A 1 101 ? -4.664 13.492 -11.57 1 98.19 101 LEU A O 1
ATOM 766 N N . ARG A 1 102 ? -5.598 15.062 -12.867 1 97.19 102 ARG A N 1
ATOM 767 C CA . ARG A 1 102 ? -6.832 14.289 -13 1 97.19 102 ARG A CA 1
ATOM 768 C C . ARG A 1 102 ? -6.59 13.008 -13.789 1 97.19 102 ARG A C 1
ATOM 770 O O . ARG A 1 102 ? -6.008 13.039 -14.875 1 97.19 102 ARG A O 1
ATOM 777 N N . PRO A 1 103 ? -7.031 11.906 -13.242 1 95.31 103 PRO A N 1
ATOM 778 C CA . PRO A 1 103 ? -6.918 10.672 -14.031 1 95.31 103 PRO A CA 1
ATOM 779 C C . PRO A 1 103 ? -7.77 10.703 -15.297 1 95.31 103 PRO A C 1
ATOM 781 O O . PRO A 1 103 ? -8.883 11.227 -15.289 1 95.31 103 PRO A O 1
ATOM 784 N N . LYS A 1 104 ? -7.324 10.117 -16.359 1 91.62 104 LYS A N 1
ATOM 785 C CA . LYS A 1 104 ? -8.023 10.102 -17.641 1 91.62 104 LYS A CA 1
ATOM 786 C C . LYS A 1 104 ? -9.344 9.336 -17.547 1 91.62 104 LYS A C 1
ATOM 788 O O . LYS A 1 104 ? -10.312 9.672 -18.219 1 91.62 104 LYS A O 1
ATOM 793 N N . SER A 1 105 ? -9.352 8.352 -16.703 1 89.12 105 SER A N 1
ATOM 794 C CA . SER A 1 105 ? -10.484 7.434 -16.641 1 89.12 105 SER A CA 1
ATOM 795 C C . SER A 1 105 ? -11.555 7.941 -15.68 1 89.12 105 SER A C 1
ATOM 797 O O . SER A 1 105 ? -12.547 7.25 -15.43 1 89.12 105 SER A O 1
ATOM 799 N N . TYR A 1 106 ? -11.344 9.102 -15.117 1 94.94 106 TYR A N 1
ATOM 800 C CA . TYR A 1 106 ? -12.25 9.594 -14.078 1 94.94 106 TYR A CA 1
ATOM 801 C C . TYR A 1 106 ? -12.672 11.023 -14.359 1 94.94 106 TYR A C 1
ATOM 803 O O . TYR A 1 106 ? -11.828 11.914 -14.508 1 94.94 106 TYR A O 1
ATOM 811 N N . ASP A 1 107 ? -13.977 11.312 -14.352 1 94.31 107 ASP A N 1
ATOM 812 C CA . ASP A 1 107 ? -14.484 12.641 -14.672 1 94.31 107 ASP A CA 1
ATOM 813 C C . ASP A 1 107 ? -15.266 13.234 -13.5 1 94.31 107 ASP A C 1
ATOM 815 O O . ASP A 1 107 ? -15.891 14.281 -13.633 1 94.31 107 ASP A O 1
ATOM 819 N N . GLY A 1 108 ? -15.211 12.602 -12.359 1 97 108 GLY A N 1
ATOM 820 C CA . GLY A 1 108 ? -15.961 13.078 -11.203 1 97 108 GLY A CA 1
ATOM 821 C C . GLY A 1 108 ? -15.195 14.078 -10.367 1 97 108 GLY A C 1
ATOM 822 O O . GLY A 1 108 ? -14.227 14.68 -10.836 1 97 108 GLY A O 1
ATOM 823 N N . LYS A 1 109 ? -15.625 14.273 -9.133 1 98 109 LYS A N 1
ATOM 824 C CA . LYS A 1 109 ? -15.055 15.273 -8.234 1 98 109 LYS A CA 1
ATOM 825 C C . LYS A 1 109 ? -13.711 14.805 -7.668 1 98 109 LYS A C 1
ATOM 827 O O . LYS A 1 109 ? -13.586 13.656 -7.23 1 98 109 LYS A O 1
ATOM 832 N N . ILE A 1 110 ? -12.766 15.641 -7.777 1 98.5 110 ILE A N 1
ATOM 833 C CA . ILE A 1 110 ? -11.492 15.469 -7.078 1 98.5 110 ILE A CA 1
ATOM 834 C C . ILE A 1 110 ? -11.453 16.391 -5.855 1 98.5 110 ILE A C 1
ATOM 836 O O . ILE A 1 110 ? -11.68 17.594 -5.973 1 98.5 110 ILE A O 1
ATOM 840 N N . VAL A 1 111 ? -11.148 15.844 -4.684 1 98.75 111 VAL A N 1
ATOM 841 C CA . VAL A 1 111 ? -11.289 16.641 -3.473 1 98.75 111 VAL A CA 1
ATOM 842 C C . VAL A 1 111 ? -9.961 16.703 -2.73 1 98.75 111 VAL A C 1
ATOM 844 O O . VAL A 1 111 ? -9.125 15.805 -2.865 1 98.75 111 VAL A O 1
ATOM 847 N N . TYR A 1 112 ? -9.75 17.828 -2.008 1 98.94 112 TYR A N 1
ATOM 848 C CA . TYR A 1 112 ? -8.609 17.984 -1.114 1 98.94 112 TYR A CA 1
ATOM 849 C C . TYR A 1 112 ? -8.945 17.5 0.293 1 98.94 112 TYR A C 1
ATOM 851 O O . TYR A 1 112 ? -10.109 17.531 0.702 1 98.94 112 TYR A O 1
ATOM 859 N N . GLU A 1 113 ? -7.988 17.031 0.951 1 98.88 113 GLU A N 1
ATOM 860 C CA . GLU A 1 113 ? -8.023 16.734 2.381 1 98.88 113 GLU A CA 1
ATOM 861 C C . GLU A 1 113 ? -6.738 17.172 3.07 1 98.88 113 GLU A C 1
ATOM 863 O O . GLU A 1 113 ? -5.754 16.422 3.08 1 98.88 113 GLU A O 1
ATOM 868 N N . GLY A 1 114 ? -6.707 18.359 3.65 1 98.94 114 GLY A N 1
ATOM 869 C CA . GLY A 1 114 ? -5.551 18.781 4.426 1 98.94 114 GLY A CA 1
ATOM 870 C C . GLY A 1 114 ? -5.371 17.984 5.707 1 98.94 114 GLY A C 1
ATOM 871 O O . GLY A 1 114 ? -6.332 17.781 6.453 1 98.94 114 GLY A O 1
ATOM 872 N N . GLU A 1 115 ? -4.176 17.531 5.934 1 98.94 115 GLU A N 1
ATOM 873 C CA . GLU A 1 115 ? -3.93 16.656 7.078 1 98.94 115 GLU A CA 1
ATOM 874 C C . GLU A 1 115 ? -2.533 16.875 7.652 1 98.94 115 GLU A C 1
ATOM 876 O O . GLU A 1 115 ? -1.678 17.484 7 1 98.94 115 GLU A O 1
ATOM 881 N N . LEU A 1 116 ? -2.34 16.422 8.898 1 98.94 116 LEU A N 1
ATOM 882 C CA . LEU A 1 116 ? -1.014 16.188 9.461 1 98.94 116 LEU A CA 1
ATOM 883 C C . LEU A 1 116 ? -0.454 14.852 9 1 98.94 116 LEU A C 1
ATOM 885 O O . LEU A 1 116 ? -1.185 13.859 8.93 1 98.94 116 LEU A O 1
ATOM 889 N N . GLY A 1 117 ? 0.81 14.844 8.664 1 98.94 117 GLY A N 1
ATOM 890 C CA . GLY A 1 117 ? 1.518 13.602 8.391 1 98.94 117 GLY A CA 1
ATOM 891 C C . GLY A 1 117 ? 2.535 13.25 9.453 1 98.94 117 GLY A C 1
ATOM 892 O O . GLY A 1 117 ? 3.275 14.117 9.93 1 98.94 117 GLY A O 1
ATOM 893 N N . ILE A 1 118 ? 2.541 11.992 9.875 1 98.94 118 ILE A N 1
ATOM 894 C CA . ILE A 1 118 ? 3.584 11.438 10.727 1 98.94 118 ILE A CA 1
ATOM 895 C C . ILE A 1 118 ? 4.645 10.758 9.875 1 98.94 118 ILE A C 1
ATOM 897 O O . ILE A 1 118 ? 4.332 9.875 9.07 1 98.94 118 ILE A O 1
ATOM 901 N N . VAL A 1 119 ? 5.867 11.133 10 1 98.88 119 VAL A N 1
ATOM 902 C CA . VAL A 1 119 ? 6.961 10.469 9.297 1 98.88 119 VAL A CA 1
ATOM 903 C C . VAL A 1 119 ? 7.684 9.516 10.25 1 98.88 119 VAL A C 1
ATOM 905 O O . VAL A 1 119 ? 8.141 9.922 11.32 1 98.88 119 VAL A O 1
ATOM 908 N N . ILE A 1 120 ? 7.805 8.266 9.844 1 98.88 120 ILE A N 1
ATOM 909 C CA . ILE A 1 120 ? 8.438 7.234 10.648 1 98.88 120 ILE A CA 1
ATOM 910 C C . ILE A 1 120 ? 9.953 7.312 10.484 1 98.88 120 ILE A C 1
ATOM 912 O O . ILE A 1 120 ? 10.461 7.43 9.367 1 98.88 120 ILE A O 1
ATOM 916 N N . GLY A 1 121 ? 10.641 7.215 11.594 1 98.19 121 GLY A N 1
ATOM 917 C CA . GLY A 1 121 ? 12.086 7.395 11.555 1 98.19 121 GLY A CA 1
ATOM 918 C C . GLY A 1 121 ? 12.852 6.102 11.773 1 98.19 121 GLY A C 1
ATOM 919 O O . GLY A 1 121 ? 14.039 6.012 11.453 1 98.19 121 GLY A O 1
ATOM 920 N N . SER A 1 122 ? 12.234 5.203 12.43 1 98.12 122 SER A N 1
ATOM 921 C CA . SER A 1 122 ? 12.805 3.885 12.656 1 98.12 122 SER A CA 1
ATOM 922 C C . SER A 1 122 ? 11.742 2.795 12.586 1 98.12 122 SER A C 1
ATOM 924 O O . SER A 1 122 ? 10.555 3.072 12.727 1 98.12 122 SER A O 1
ATOM 926 N N . LYS A 1 123 ? 12.242 1.581 12.305 1 98.25 123 LYS A N 1
ATOM 927 C CA . LYS A 1 123 ? 11.344 0.437 12.18 1 98.25 123 LYS A CA 1
ATOM 928 C C . LYS A 1 123 ? 10.484 0.277 13.43 1 98.25 123 LYS A C 1
ATOM 930 O O . LYS A 1 123 ? 10.992 0.322 14.547 1 98.25 123 LYS A O 1
ATOM 935 N N . ALA A 1 124 ? 9.156 0.148 13.258 1 98.56 124 ALA A N 1
ATOM 936 C CA . ALA A 1 124 ? 8.211 -0.053 14.352 1 98.56 124 ALA A CA 1
ATOM 937 C C . ALA A 1 124 ? 7.344 -1.285 14.109 1 98.56 124 ALA A C 1
ATOM 939 O O . ALA A 1 124 ? 6.613 -1.353 13.117 1 98.56 124 ALA A O 1
ATOM 940 N N . ARG A 1 125 ? 7.426 -2.271 14.875 1 97.94 125 ARG A N 1
ATOM 941 C CA . ARG A 1 125 ? 6.625 -3.492 14.867 1 97.94 125 ARG A CA 1
ATOM 942 C C . ARG A 1 125 ? 6.18 -3.855 16.281 1 97.94 125 ARG A C 1
ATOM 944 O O . ARG A 1 125 ? 7.012 -4.137 17.156 1 97.94 125 ARG A O 1
ATOM 951 N N . ASN A 1 126 ? 4.922 -3.801 16.484 1 97.38 126 ASN A N 1
ATOM 952 C CA . ASN A 1 126 ? 4.359 -4.168 17.781 1 97.38 126 ASN A CA 1
ATOM 953 C C . ASN A 1 126 ? 4.906 -3.283 18.906 1 97.38 126 ASN A C 1
ATO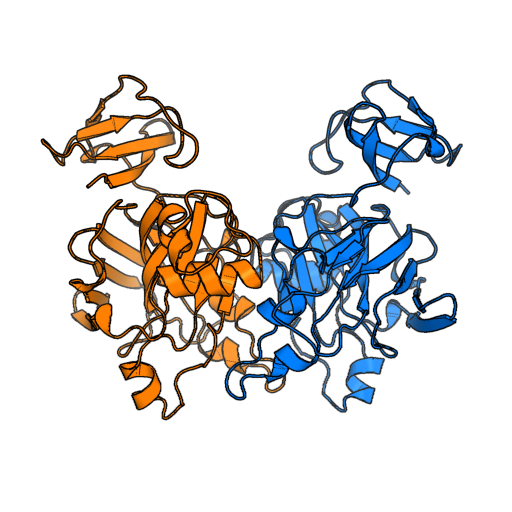M 955 O O . ASN A 1 126 ? 5.336 -3.783 19.938 1 97.38 126 ASN A O 1
ATOM 959 N N . VAL A 1 127 ? 4.906 -2.021 18.672 1 98.06 127 VAL A N 1
ATOM 960 C CA . VAL A 1 127 ? 5.438 -1.103 19.672 1 98.06 127 VAL A CA 1
ATOM 961 C C . VAL A 1 127 ? 4.305 -0.597 20.562 1 98.06 127 VAL A C 1
ATOM 963 O O . VAL A 1 127 ? 3.189 -0.363 20.078 1 98.06 127 VAL A O 1
ATOM 966 N N . SER A 1 128 ? 4.52 -0.405 21.828 1 98.31 128 SER A N 1
ATOM 967 C CA . SER A 1 128 ? 3.539 0.143 22.766 1 98.31 128 SER A CA 1
ATOM 968 C C . SER A 1 128 ? 3.338 1.638 22.531 1 98.31 128 SER A C 1
ATOM 970 O O . SER A 1 128 ? 4.148 2.285 21.859 1 98.31 128 SER A O 1
ATOM 972 N N . VAL A 1 129 ? 2.279 2.176 23.094 1 98.56 129 VAL A N 1
ATOM 973 C CA . VAL A 1 129 ? 2.027 3.609 22.984 1 98.56 129 VAL A CA 1
ATOM 974 C C . VAL A 1 129 ? 3.176 4.387 23.625 1 98.56 129 VAL A C 1
ATOM 976 O O . VAL A 1 129 ? 3.617 5.406 23.094 1 98.56 129 VAL A O 1
ATOM 979 N N . ALA A 1 130 ? 3.729 3.922 24.703 1 98.56 130 ALA A N 1
ATOM 980 C CA . ALA A 1 130 ? 4.801 4.59 25.438 1 98.56 130 ALA A CA 1
ATOM 981 C C . ALA A 1 130 ? 6.074 4.656 24.594 1 98.56 130 ALA A C 1
ATOM 983 O O . ALA A 1 130 ? 6.852 5.609 24.703 1 98.56 130 ALA A O 1
ATOM 984 N N . GLU A 1 131 ? 6.293 3.686 23.688 1 98.56 131 GLU A N 1
ATOM 985 C CA . GLU A 1 131 ? 7.516 3.598 22.891 1 98.56 131 GLU A CA 1
ATOM 986 C C . GLU A 1 131 ? 7.336 4.258 21.531 1 98.56 131 GLU A C 1
ATOM 988 O O . GLU A 1 131 ? 8.312 4.547 20.844 1 98.56 131 GLU A O 1
ATOM 993 N N . ALA A 1 132 ? 6.121 4.527 21.172 1 98.81 132 ALA A N 1
ATOM 994 C CA . ALA A 1 132 ? 5.777 4.891 19.797 1 98.81 132 ALA A CA 1
ATOM 995 C C . ALA A 1 132 ? 6.438 6.203 19.406 1 98.81 132 ALA A C 1
ATOM 997 O O . ALA A 1 132 ? 6.871 6.363 18.25 1 98.81 132 ALA A O 1
ATOM 998 N N . GLY A 1 133 ? 6.508 7.145 20.375 1 98.38 133 GLY A N 1
ATOM 999 C CA . GLY A 1 133 ? 7.07 8.453 20.078 1 98.38 133 GLY A CA 1
ATOM 1000 C C . GLY A 1 133 ? 8.5 8.391 19.578 1 98.38 133 GLY A C 1
ATOM 1001 O O . GLY A 1 133 ? 8.906 9.211 18.75 1 98.38 133 GLY A O 1
ATOM 1002 N N . ALA A 1 134 ? 9.273 7.418 20.031 1 98.12 134 ALA A N 1
ATOM 1003 C CA . ALA A 1 134 ? 10.68 7.285 19.656 1 98.12 134 ALA A CA 1
ATOM 1004 C C . ALA A 1 134 ? 10.836 6.879 18.203 1 98.12 134 ALA A C 1
ATOM 1006 O O . ALA A 1 134 ? 11.914 7.027 17.625 1 98.12 134 ALA A O 1
ATOM 1007 N N . HIS A 1 135 ? 9.742 6.363 17.609 1 98.62 135 HIS A N 1
ATOM 1008 C CA . HIS A 1 135 ? 9.797 5.922 16.234 1 98.62 135 HIS A CA 1
ATOM 1009 C C . HIS A 1 135 ? 9.344 7.023 15.281 1 98.62 135 HIS A C 1
ATOM 1011 O O . HIS A 1 135 ? 9.445 6.879 14.062 1 98.62 135 HIS A O 1
ATOM 1017 N N . ILE A 1 136 ? 8.812 8.078 15.797 1 98.62 136 ILE A N 1
ATOM 1018 C CA . ILE A 1 136 ? 8.391 9.219 14.984 1 98.62 136 ILE A CA 1
ATOM 1019 C C . ILE A 1 136 ? 9.586 10.133 14.719 1 98.62 136 ILE A C 1
ATOM 1021 O O . ILE A 1 136 ? 10.188 10.672 15.648 1 98.62 136 ILE A O 1
ATOM 1025 N N . PHE A 1 137 ? 9.945 10.242 13.453 1 98.5 137 PHE A N 1
ATOM 1026 C CA . PHE A 1 137 ? 11.023 11.141 13.062 1 98.5 137 PHE A CA 1
ATOM 1027 C C . PHE A 1 137 ? 10.586 12.594 13.195 1 98.5 137 PHE A C 1
ATOM 1029 O O . PHE A 1 137 ? 11.328 13.422 13.734 1 98.5 137 PHE A O 1
ATOM 1036 N N . GLY A 1 138 ? 9.375 12.844 12.68 1 98.56 138 GLY A N 1
ATOM 1037 C CA . GLY A 1 138 ? 8.781 14.172 12.703 1 98.56 138 GLY A CA 1
ATOM 1038 C C . GLY A 1 138 ? 7.43 14.227 12.008 1 98.56 138 GLY A C 1
ATOM 1039 O O . GLY A 1 138 ? 6.77 13.195 11.844 1 98.56 138 GLY A O 1
ATOM 1040 N N . TYR A 1 139 ? 7.043 15.492 11.719 1 98.94 139 TYR A N 1
ATOM 1041 C CA . TYR A 1 139 ? 5.723 15.727 11.148 1 98.94 139 TYR A CA 1
ATOM 1042 C C . TYR A 1 139 ? 5.816 16.547 9.867 1 98.94 139 TYR A C 1
ATOM 1044 O O . TYR A 1 139 ? 6.754 17.328 9.695 1 98.94 139 TYR A O 1
ATOM 1052 N N . THR A 1 140 ? 4.883 16.344 9.016 1 98.94 140 THR A N 1
ATOM 1053 C CA . THR A 1 140 ? 4.781 17.047 7.746 1 98.94 140 THR A CA 1
ATOM 1054 C C . THR A 1 140 ? 3.328 17.375 7.418 1 98.94 140 THR A C 1
ATOM 1056 O O . THR A 1 140 ? 2.441 17.188 8.258 1 98.94 140 THR A O 1
ATOM 1059 N N . VAL A 1 141 ? 3.137 18.016 6.273 1 98.94 141 VAL A N 1
ATOM 1060 C CA . VAL A 1 141 ? 1.803 18.344 5.789 1 98.94 141 VAL A CA 1
ATOM 1061 C C . VAL A 1 141 ? 1.401 17.391 4.668 1 98.94 141 VAL A C 1
ATOM 1063 O O . VAL A 1 141 ? 2.232 17.016 3.836 1 98.94 141 VAL A O 1
ATOM 1066 N N . VAL A 1 142 ? 0.143 17 4.684 1 98.94 142 VAL A N 1
ATOM 1067 C CA . VAL A 1 142 ? -0.382 16.094 3.664 1 98.94 142 VAL A CA 1
ATOM 1068 C C . VAL A 1 142 ? -1.625 16.703 3.023 1 98.94 142 VAL A C 1
ATOM 1070 O O . VAL A 1 142 ? -2.443 17.328 3.707 1 98.94 142 VAL A O 1
ATOM 1073 N N . ASN A 1 143 ? -1.733 16.672 1.745 1 98.94 143 ASN A N 1
ATOM 1074 C CA . ASN A 1 143 ? -3.004 16.75 1.031 1 98.94 143 ASN A CA 1
ATOM 1075 C C . ASN A 1 143 ? -3.406 15.398 0.459 1 98.94 143 ASN A C 1
ATOM 1077 O O . ASN A 1 143 ? -2.836 14.945 -0.535 1 98.94 143 ASN A O 1
ATOM 1081 N N . ASP A 1 144 ? -4.316 14.758 1.153 1 98.94 144 ASP A N 1
ATOM 1082 C CA . ASP A 1 144 ? -4.773 13.422 0.769 1 98.94 144 ASP A CA 1
ATOM 1083 C C . ASP A 1 144 ? -5.855 13.5 -0.306 1 98.94 144 ASP A C 1
ATOM 1085 O O . ASP A 1 144 ? -7.035 13.289 -0.022 1 98.94 144 ASP A O 1
ATOM 1089 N N . VAL A 1 145 ? -5.445 13.664 -1.535 1 98.94 145 VAL A N 1
ATOM 1090 C CA . VAL A 1 145 ? -6.328 13.891 -2.674 1 98.94 145 VAL A CA 1
ATOM 1091 C C . VAL A 1 145 ? -7.148 12.633 -2.957 1 98.94 145 VAL A C 1
ATOM 1093 O O . VAL A 1 145 ? -6.629 11.516 -2.879 1 98.94 145 VAL A O 1
ATOM 1096 N N . THR A 1 146 ? -8.438 12.828 -3.316 1 98.75 146 THR A N 1
ATOM 1097 C CA . THR A 1 146 ? -9.375 11.719 -3.443 1 98.75 146 THR A CA 1
ATOM 1098 C C . THR A 1 146 ? -10.273 11.906 -4.664 1 98.75 146 THR A C 1
ATOM 1100 O O . THR A 1 146 ? -10.805 13 -4.891 1 98.75 146 THR A O 1
ATOM 1103 N N . ALA A 1 147 ? -10.352 10.914 -5.496 1 98.56 147 ALA A N 1
ATOM 1104 C CA . ALA A 1 147 ? -11.438 10.82 -6.465 1 98.56 147 ALA A CA 1
ATOM 1105 C C . ALA A 1 147 ? -12.734 10.383 -5.789 1 98.56 147 ALA A C 1
ATOM 1107 O O . ALA A 1 147 ? -13.031 9.188 -5.707 1 98.56 147 ALA A O 1
ATOM 1108 N N . ALA A 1 148 ? -13.555 11.273 -5.441 1 98.06 148 ALA A N 1
ATOM 1109 C CA . ALA A 1 148 ? -14.562 11.125 -4.395 1 98.06 148 ALA A CA 1
ATOM 1110 C C . ALA A 1 148 ? -15.617 10.086 -4.785 1 98.06 148 ALA A C 1
ATOM 1112 O O . ALA A 1 148 ? -15.969 9.227 -3.982 1 98.06 148 ALA A O 1
ATOM 1113 N N . GLU A 1 149 ? -16.078 10.07 -5.996 1 97.88 149 GLU A N 1
ATOM 1114 C CA . GLU A 1 149 ? -17.219 9.234 -6.395 1 97.88 149 GLU A CA 1
ATOM 1115 C C . GLU A 1 149 ? -16.766 7.789 -6.621 1 97.88 149 GLU A C 1
ATOM 1117 O O . GLU A 1 149 ? -17.609 6.883 -6.672 1 97.88 149 GLU A O 1
ATOM 1122 N N . LEU A 1 150 ? -15.484 7.551 -6.707 1 97.56 150 LEU A N 1
ATOM 1123 C CA . LEU A 1 150 ? -14.969 6.203 -6.938 1 97.56 150 LEU A CA 1
ATOM 1124 C C . LEU A 1 150 ? -15.109 5.352 -5.68 1 97.56 150 LEU A C 1
ATOM 1126 O O . LEU A 1 150 ? -15.211 4.125 -5.762 1 97.56 150 LEU A O 1
ATOM 1130 N N . ILE A 1 151 ? -15.07 6.023 -4.578 1 97.62 151 ILE A N 1
ATOM 1131 C CA . ILE A 1 151 ? -15.109 5.285 -3.322 1 97.62 151 ILE A CA 1
ATOM 1132 C C . ILE A 1 151 ? -16.312 4.344 -3.316 1 97.62 151 ILE A C 1
ATOM 1134 O O . ILE A 1 151 ? -16.188 3.164 -2.982 1 97.62 151 ILE A O 1
ATOM 1138 N N . THR A 1 152 ? -17.469 4.789 -3.822 1 96.44 152 THR A N 1
ATOM 1139 C CA . THR A 1 152 ? -18.688 4.004 -3.734 1 96.44 152 THR A CA 1
ATOM 1140 C C . THR A 1 152 ? -19.156 3.57 -5.121 1 96.44 152 THR A C 1
ATOM 1142 O O . THR A 1 152 ? -20.328 3.229 -5.309 1 96.44 152 THR A O 1
ATOM 1145 N N . ALA A 1 153 ? -18.25 3.691 -6.125 1 96.38 153 ALA A N 1
ATOM 1146 C CA . ALA A 1 153 ? -18.641 3.357 -7.492 1 96.38 153 ALA A CA 1
ATOM 1147 C C . ALA A 1 153 ? -19.109 1.906 -7.594 1 96.38 153 ALA A C 1
ATOM 1149 O O . ALA A 1 153 ? -19.984 1.581 -8.383 1 96.38 153 ALA A O 1
ATOM 1150 N N . ASP A 1 154 ? -18.484 1.002 -6.926 1 96.44 154 ASP A N 1
ATOM 1151 C CA . ASP A 1 154 ? -18.969 -0.365 -6.758 1 96.44 154 ASP A CA 1
ATOM 1152 C C . ASP A 1 154 ? -19.719 -0.523 -5.434 1 96.44 154 ASP A C 1
ATOM 1154 O O . ASP A 1 154 ? -19.156 -0.254 -4.367 1 96.44 154 ASP A O 1
ATOM 1158 N N . PRO A 1 155 ? -20.922 -0.948 -5.457 1 94.62 155 PRO A N 1
ATOM 1159 C CA . PRO A 1 155 ? -21.719 -1.012 -4.227 1 94.62 155 PRO A CA 1
ATOM 1160 C C . PRO A 1 155 ? -21.25 -2.117 -3.279 1 94.62 155 PRO A C 1
ATOM 1162 O O . PRO A 1 155 ? -21.609 -2.117 -2.1 1 94.62 155 PRO A O 1
ATOM 1165 N N . ASN A 1 156 ? -20.5 -3.018 -3.758 1 94.44 156 ASN A N 1
ATOM 1166 C CA . ASN A 1 156 ? -20.125 -4.172 -2.949 1 94.44 156 ASN A CA 1
ATOM 1167 C C . ASN A 1 156 ? -18.703 -4.055 -2.43 1 94.44 156 ASN A C 1
ATOM 1169 O O . ASN A 1 156 ? -18.281 -4.832 -1.569 1 94.44 156 ASN A O 1
ATOM 1173 N N . PHE A 1 157 ? -17.953 -3.111 -2.867 1 97.06 157 PHE A N 1
ATOM 1174 C CA . PHE A 1 157 ? -16.547 -2.963 -2.533 1 97.06 157 PHE A CA 1
ATOM 1175 C C . PHE A 1 157 ? -16.125 -1.498 -2.57 1 97.06 157 PHE A C 1
ATOM 1177 O O . PHE A 1 157 ? -15.844 -0.955 -3.639 1 97.06 157 PHE A O 1
ATOM 1184 N N . PRO A 1 158 ? -16.062 -0.86 -1.348 1 97.25 158 PRO A N 1
ATOM 1185 C CA . PRO A 1 158 ? -15.555 0.514 -1.363 1 97.25 158 PRO A CA 1
ATOM 1186 C C . PRO A 1 158 ? -14.133 0.611 -1.895 1 97.25 158 PRO A C 1
ATOM 1188 O O . PRO A 1 158 ? -13.234 -0.09 -1.41 1 97.25 158 PRO A O 1
ATOM 1191 N N . GLN A 1 159 ? -13.883 1.452 -2.855 1 97.88 159 GLN A N 1
ATOM 1192 C CA . GLN A 1 159 ? -12.633 1.491 -3.611 1 97.88 159 GLN A CA 1
ATOM 1193 C C . GLN A 1 159 ? -11.695 2.566 -3.068 1 97.88 159 GLN A C 1
ATOM 1195 O O . GLN A 1 159 ? -11.219 3.42 -3.82 1 97.88 159 GLN A O 1
ATOM 1200 N N . TRP A 1 160 ? -11.297 2.438 -1.834 1 98.12 160 TRP A N 1
ATOM 1201 C CA . TRP A 1 160 ? -10.477 3.438 -1.164 1 98.12 160 TRP A CA 1
ATOM 1202 C C . TRP A 1 160 ? -9.109 3.562 -1.838 1 98.12 160 TRP A C 1
ATOM 1204 O O . TRP A 1 160 ? -8.672 4.668 -2.174 1 98.12 160 TRP A O 1
ATOM 1214 N N . THR A 1 161 ? -8.453 2.404 -2.059 1 98.25 161 THR A N 1
ATOM 1215 C CA . THR A 1 161 ? -7.121 2.41 -2.654 1 98.25 161 THR A CA 1
ATOM 1216 C C . THR A 1 161 ? -7.145 3.068 -4.031 1 98.25 161 THR A C 1
ATOM 1218 O O . THR A 1 161 ? -6.316 3.934 -4.324 1 98.25 161 THR A O 1
ATOM 1221 N N . ARG A 1 162 ? -8.102 2.717 -4.797 1 98.19 162 ARG A N 1
ATOM 1222 C CA . ARG A 1 162 ? -8.203 3.285 -6.137 1 98.19 162 ARG A CA 1
ATOM 1223 C C . ARG A 1 162 ? -8.469 4.785 -6.078 1 98.19 162 ARG A C 1
ATOM 1225 O O . ARG A 1 162 ? -7.773 5.57 -6.727 1 98.19 162 ARG A O 1
ATOM 1232 N N . ALA A 1 163 ? -9.406 5.199 -5.277 1 98.62 163 ALA A N 1
ATOM 1233 C CA . ALA A 1 163 ? -9.859 6.586 -5.207 1 98.62 163 ALA A CA 1
ATOM 1234 C C . ALA A 1 163 ? -8.75 7.504 -4.711 1 98.62 163 ALA A C 1
ATOM 1236 O O . ALA A 1 163 ? -8.695 8.68 -5.082 1 98.62 163 ALA A O 1
ATOM 1237 N N . LYS A 1 164 ? -7.895 6.945 -3.885 1 98.75 164 LYS A N 1
ATOM 1238 C CA . LYS A 1 164 ? -6.914 7.785 -3.201 1 98.75 164 LYS A CA 1
ATOM 1239 C C . LYS A 1 164 ? -5.508 7.527 -3.727 1 98.75 164 LYS A C 1
ATOM 1241 O O . LYS A 1 164 ? -4.574 8.273 -3.416 1 98.75 164 LYS A O 1
ATOM 1246 N N . GLY A 1 165 ? -5.355 6.527 -4.602 1 98.5 165 GLY A N 1
ATOM 1247 C CA . GLY A 1 165 ? -4.023 6.031 -4.902 1 98.5 165 GLY A CA 1
ATOM 1248 C C . GLY A 1 165 ? -3.531 6.438 -6.277 1 98.5 165 GLY A C 1
ATOM 1249 O O . GLY A 1 165 ? -2.482 5.973 -6.73 1 98.5 165 GLY A O 1
ATOM 1250 N N . PHE A 1 166 ? -4.227 7.305 -7.004 1 98.56 166 PHE A N 1
ATOM 1251 C CA . PHE A 1 166 ? -3.764 7.754 -8.312 1 98.56 166 PHE A CA 1
ATOM 1252 C C . PHE A 1 166 ? -2.404 8.43 -8.203 1 98.56 166 PHE A C 1
ATOM 1254 O O . PHE A 1 166 ? -2.07 9.008 -7.164 1 98.56 166 PHE A O 1
ATOM 1261 N N . ASP A 1 167 ? -1.648 8.398 -9.297 1 97.81 167 ASP A N 1
ATOM 1262 C CA . ASP A 1 167 ? -0.42 9.188 -9.352 1 97.81 167 ASP A CA 1
ATOM 1263 C C . ASP A 1 167 ? -0.697 10.656 -9.055 1 97.81 167 ASP A C 1
ATOM 1265 O O . ASP A 1 167 ? -1.654 11.227 -9.578 1 97.81 167 ASP A O 1
ATOM 1269 N N . THR A 1 168 ? 0.077 11.25 -8.102 1 98.5 168 THR A N 1
ATOM 1270 C CA . THR A 1 168 ? 0.082 12.648 -7.699 1 98.5 168 THR A CA 1
ATOM 1271 C C . THR A 1 168 ? -0.991 12.906 -6.645 1 98.5 168 THR A C 1
ATOM 1273 O O . THR A 1 168 ? -1.198 14.055 -6.23 1 98.5 168 THR A O 1
ATOM 1276 N N . PHE A 1 169 ? -1.706 11.867 -6.168 1 98.88 169 PHE A N 1
ATOM 1277 C CA . PHE A 1 169 ? -2.791 12.07 -5.215 1 98.88 169 PHE A CA 1
ATOM 1278 C C . PHE A 1 169 ? -2.266 12.047 -3.785 1 98.88 169 PHE A C 1
ATOM 1280 O O . PHE A 1 169 ? -3.002 12.344 -2.842 1 98.88 169 PHE A O 1
ATOM 1287 N N . GLY A 1 170 ? -1.058 11.656 -3.576 1 98.75 170 GLY A N 1
ATOM 1288 C CA . GLY A 1 170 ? -0.431 11.688 -2.264 1 98.75 170 GLY A CA 1
ATOM 1289 C C . GLY A 1 170 ? 0.535 12.844 -2.09 1 98.75 170 GLY A C 1
ATOM 1290 O O . GLY A 1 170 ? 1.752 12.648 -2.111 1 98.75 170 GLY A O 1
ATOM 1291 N N . CYS A 1 171 ? 0.049 14.016 -1.833 1 98.94 171 CYS A N 1
ATOM 1292 C CA . CYS A 1 171 ? 0.877 15.211 -1.7 1 98.94 171 CYS A CA 1
ATOM 1293 C C . CYS A 1 171 ? 1.435 15.328 -0.287 1 98.94 171 CYS A C 1
ATOM 1295 O O . CYS A 1 171 ? 0.68 15.297 0.687 1 98.94 171 CYS A O 1
ATOM 1297 N N . ILE A 1 172 ? 2.705 15.469 -0.224 1 98.94 172 ILE A N 1
ATOM 1298 C CA . ILE A 1 172 ? 3.371 15.547 1.072 1 98.94 172 ILE A CA 1
ATOM 1299 C C . ILE A 1 172 ? 4.434 16.641 1.042 1 98.94 172 ILE A C 1
ATOM 1301 O O . ILE A 1 172 ? 5.184 16.766 0.072 1 98.94 172 ILE A O 1
ATOM 1305 N N . GLY A 1 173 ? 4.508 17.438 2.105 1 98.69 173 GLY A N 1
ATOM 1306 C CA . GLY A 1 173 ? 5.574 18.406 2.217 1 98.69 173 GLY A CA 1
ATOM 1307 C C . GLY A 1 173 ? 5.188 19.625 3.035 1 98.69 173 GLY A C 1
ATOM 1308 O O . GLY A 1 173 ? 4.227 19.578 3.805 1 98.69 173 GLY A O 1
ATOM 1309 N N . PRO A 1 174 ? 5.898 20.688 3.07 1 98.44 174 PRO A N 1
ATOM 1310 C CA . PRO A 1 174 ? 7.141 20.844 2.309 1 98.44 174 PRO A CA 1
ATOM 1311 C C . PRO A 1 174 ? 8.359 20.297 3.043 1 98.44 174 PRO A C 1
ATOM 1313 O O . PRO A 1 174 ? 9.422 20.141 2.439 1 98.44 174 PRO A O 1
ATOM 1316 N N . ALA A 1 175 ? 8.203 20.031 4.348 1 98.56 175 ALA A N 1
ATOM 1317 C CA . ALA A 1 175 ? 9.336 19.656 5.191 1 98.56 175 ALA A CA 1
ATOM 1318 C C . ALA A 1 175 ? 8.906 18.672 6.27 1 98.56 175 ALA A C 1
ATOM 1320 O O . ALA A 1 175 ? 7.715 18.406 6.445 1 98.56 175 ALA A O 1
ATOM 1321 N N . ILE A 1 176 ? 9.836 18.047 6.863 1 98.81 176 ILE A N 1
ATOM 1322 C CA . ILE A 1 176 ? 9.617 17.281 8.086 1 98.81 176 ILE A CA 1
ATOM 1323 C C . ILE A 1 176 ? 10.172 18.062 9.281 1 98.81 176 ILE A C 1
ATOM 1325 O O . ILE A 1 176 ? 11.352 18.422 9.305 1 98.81 176 ILE A O 1
ATOM 1329 N N . VAL A 1 177 ? 9.352 18.328 10.266 1 98.56 177 VAL A N 1
ATOM 1330 C CA . VAL A 1 177 ? 9.773 19.047 11.461 1 98.56 177 VAL A CA 1
ATOM 1331 C C . VAL A 1 177 ? 9.836 18.094 12.648 1 98.56 177 VAL A C 1
ATOM 1333 O O . VAL A 1 177 ? 8.828 17.516 13.039 1 98.56 177 VAL A O 1
ATOM 1336 N N . CYS A 1 178 ? 10.992 17.969 13.234 1 97.44 178 CYS A N 1
ATOM 1337 C CA . CYS A 1 178 ? 11.203 17.125 14.406 1 97.44 178 CYS A CA 1
ATOM 1338 C C . CYS A 1 178 ? 10.805 17.844 15.68 1 97.44 178 CYS A C 1
ATOM 1340 O O . CYS A 1 178 ? 11.008 19.062 15.805 1 97.44 178 CYS A O 1
ATOM 1342 N N . GLY A 1 179 ? 10.281 17.094 16.625 1 95.62 179 GLY A N 1
ATOM 1343 C CA . GLY A 1 179 ? 9.938 17.672 17.906 1 95.62 179 GLY A CA 1
ATOM 1344 C C . GLY A 1 179 ? 8.805 18.672 17.844 1 95.62 179 GLY A C 1
ATOM 1345 O O . GLY A 1 179 ? 8.711 19.578 18.672 1 95.62 179 GLY A O 1
ATOM 1346 N N . PHE A 1 180 ? 8.039 18.609 16.828 1 97.81 180 PHE A N 1
ATOM 1347 C CA . PHE A 1 180 ? 6.934 19.531 16.594 1 97.81 180 PHE A CA 1
ATOM 1348 C C . PHE A 1 180 ? 5.82 19.297 17.625 1 97.81 180 PHE A C 1
ATOM 1350 O O . PHE A 1 180 ? 5.449 18.156 17.891 1 97.81 180 PHE A O 1
ATOM 1357 N N . ASN A 1 181 ? 5.32 20.391 18.188 1 98.06 181 ASN A N 1
ATOM 1358 C CA . ASN A 1 181 ? 4.18 20.312 19.094 1 98.06 181 ASN A CA 1
ATOM 1359 C C . ASN A 1 181 ? 2.857 20.328 18.344 1 98.06 181 ASN A C 1
ATOM 1361 O O . ASN A 1 181 ? 2.176 21.359 18.297 1 98.06 181 ASN A O 1
ATOM 1365 N N . TRP A 1 182 ? 2.439 19.203 17.906 1 98.5 182 TRP A N 1
ATOM 1366 C CA . TRP A 1 182 ? 1.261 19.094 17.047 1 98.5 182 TRP A CA 1
ATOM 1367 C C . TRP A 1 182 ? -0.002 19.469 17.812 1 98.5 182 TRP A C 1
ATOM 1369 O O . TRP A 1 182 ? -0.971 19.953 17.234 1 98.5 182 TRP A O 1
ATOM 1379 N N . LYS A 1 183 ? -0.11 19.266 19.125 1 97.88 183 LYS A N 1
ATOM 1380 C CA . LYS A 1 183 ? -1.312 19.453 19.922 1 97.88 183 LYS A CA 1
ATOM 1381 C C . LYS A 1 183 ? -1.779 20.906 19.891 1 97.88 183 LYS A C 1
ATOM 1383 O O . LYS A 1 183 ? -2.971 21.188 20.031 1 97.88 183 LYS A O 1
ATOM 1388 N N . ALA A 1 184 ? -0.867 21.797 19.672 1 98.31 184 ALA A N 1
ATOM 1389 C CA . ALA A 1 184 ? -1.19 23.219 19.703 1 98.31 184 ALA A CA 1
ATOM 1390 C C . ALA A 1 184 ? -1.452 23.75 18.297 1 98.31 184 ALA A C 1
ATOM 1392 O O . ALA A 1 184 ? -1.726 24.938 18.125 1 98.31 184 ALA A O 1
ATOM 1393 N N . ALA A 1 185 ? -1.419 22.922 17.328 1 98.75 185 ALA A N 1
ATOM 1394 C CA . ALA A 1 185 ? -1.451 23.375 15.938 1 98.75 185 ALA A CA 1
ATOM 1395 C C . ALA A 1 185 ? -2.805 23.094 15.297 1 98.75 185 ALA A C 1
ATOM 1397 O O . ALA A 1 185 ? -3.615 22.344 15.852 1 98.75 185 ALA A O 1
ATOM 1398 N N . SER A 1 186 ? -3.051 23.766 14.211 1 98.94 186 SER A N 1
ATOM 1399 C CA . SER A 1 186 ? -4.223 23.547 13.367 1 98.94 186 SER A CA 1
ATOM 1400 C C . SER A 1 186 ? -3.818 23.297 11.914 1 98.94 186 SER A C 1
ATOM 1402 O O . SER A 1 186 ? -2.744 23.719 11.484 1 98.94 186 SER A O 1
ATOM 1404 N N . VAL A 1 187 ? -4.641 22.562 11.211 1 98.94 187 VAL A N 1
ATOM 1405 C CA . VAL A 1 187 ? -4.527 22.422 9.766 1 98.94 187 VAL A CA 1
ATOM 1406 C C . VAL A 1 187 ? -5.414 23.438 9.062 1 98.94 187 VAL A C 1
ATOM 1408 O O . VAL A 1 187 ? -6.609 23.547 9.359 1 98.94 187 VAL A O 1
ATOM 1411 N N . ILE A 1 188 ? -4.812 24.219 8.227 1 98.94 188 ILE A N 1
ATOM 1412 C CA . ILE A 1 188 ? -5.551 25.188 7.426 1 98.94 188 ILE A CA 1
ATOM 1413 C C . ILE A 1 188 ? -5.414 24.844 5.945 1 98.94 188 ILE A C 1
ATOM 1415 O O . ILE A 1 188 ? -4.301 24.719 5.43 1 98.94 188 ILE A O 1
ATOM 1419 N N . THR A 1 189 ? -6.508 24.656 5.266 1 98.94 189 THR A N 1
ATOM 1420 C CA . THR A 1 189 ? -6.508 24.453 3.822 1 98.94 189 THR A CA 1
ATOM 1421 C C . THR A 1 189 ? -7.172 25.625 3.105 1 98.94 189 THR A C 1
ATOM 1423 O O . THR A 1 189 ? -8.25 26.078 3.502 1 98.94 189 THR A O 1
ATOM 1426 N N . ARG A 1 190 ? -6.504 26.141 2.18 1 98.88 190 ARG A N 1
ATOM 1427 C CA . ARG A 1 190 ? -7.043 27.188 1.329 1 98.88 190 ARG A CA 1
ATOM 1428 C C . ARG A 1 190 ? -7.18 26.719 -0.113 1 98.88 190 ARG A C 1
ATOM 1430 O O . ARG A 1 190 ? -6.293 26.031 -0.635 1 98.88 190 ARG A O 1
ATOM 1437 N N . LEU A 1 191 ? -8.266 26.969 -0.718 1 98.81 191 LEU A N 1
ATOM 1438 C CA . LEU A 1 191 ? -8.523 26.766 -2.139 1 98.81 191 LEU A CA 1
ATOM 1439 C C . LEU A 1 191 ? -8.617 28.094 -2.873 1 98.81 191 LEU A C 1
ATOM 1441 O O . LEU A 1 191 ? -9.516 28.891 -2.613 1 98.81 191 LEU A O 1
ATOM 1445 N N . ASP A 1 192 ? -7.652 28.312 -3.777 1 98.56 192 ASP A N 1
ATOM 1446 C CA . ASP A 1 192 ? -7.562 29.594 -4.477 1 98.56 192 ASP A CA 1
ATOM 1447 C C . ASP A 1 192 ? -7.566 30.766 -3.488 1 98.56 192 ASP A C 1
ATOM 1449 O O . ASP A 1 192 ? -8.297 31.734 -3.67 1 98.56 192 ASP A O 1
ATOM 1453 N N . GLY A 1 193 ? -6.891 30.562 -2.441 1 98.56 193 GLY A N 1
ATOM 1454 C CA . GLY A 1 193 ? -6.66 31.625 -1.479 1 98.56 193 GLY A CA 1
ATOM 1455 C C . GLY A 1 193 ? -7.738 31.719 -0.418 1 98.56 193 GLY A C 1
ATOM 1456 O O . GLY A 1 193 ? -7.586 32.438 0.572 1 98.56 193 GLY A O 1
ATOM 1457 N N . VAL A 1 194 ? -8.82 30.953 -0.585 1 98.69 194 VAL A N 1
ATOM 1458 C CA . VAL A 1 194 ? -9.945 31.031 0.345 1 98.69 194 VAL A CA 1
ATOM 1459 C C . VAL A 1 194 ? -9.867 29.875 1.344 1 98.69 194 VAL A C 1
ATOM 1461 O O . VAL A 1 194 ? -9.773 28.719 0.95 1 98.69 194 VAL A O 1
ATOM 1464 N N . GLU A 1 195 ? -9.93 30.219 2.619 1 98.81 195 GLU A N 1
ATOM 1465 C CA . GLU A 1 195 ? -9.898 29.203 3.662 1 98.81 195 GLU A CA 1
ATOM 1466 C C . GLU A 1 195 ? -11.117 28.281 3.574 1 98.81 195 GLU A C 1
ATOM 1468 O O . GLU A 1 195 ? -12.258 28.766 3.533 1 98.81 195 GLU A O 1
ATOM 1473 N N . ARG A 1 196 ? -10.891 26.969 3.52 1 98.81 196 ARG A N 1
ATOM 1474 C CA . ARG A 1 196 ? -11.945 25.969 3.387 1 98.81 196 ARG A CA 1
ATOM 1475 C C . ARG A 1 196 ? -11.945 25.016 4.574 1 98.81 196 ARG A C 1
ATOM 1477 O O . ARG A 1 196 ? -12.984 24.453 4.918 1 98.81 196 ARG A O 1
ATOM 1484 N N . GLN A 1 197 ? -10.773 24.766 5.117 1 98.88 197 GLN A N 1
ATOM 1485 C CA . GLN A 1 197 ? -10.617 23.984 6.34 1 98.88 197 GLN A CA 1
ATOM 1486 C C . GLN A 1 197 ? -9.82 24.766 7.387 1 98.88 197 GLN A C 1
ATOM 1488 O O . GLN A 1 197 ? -8.898 25.5 7.047 1 98.88 197 GLN A O 1
ATOM 1493 N N . ASN A 1 198 ? -10.148 24.625 8.578 1 98.88 198 ASN A N 1
ATOM 1494 C CA . ASN A 1 198 ? -9.477 25.125 9.781 1 98.88 198 ASN A CA 1
ATOM 1495 C C . ASN A 1 198 ? -9.898 24.328 11.016 1 98.88 198 ASN A C 1
ATOM 1497 O O . ASN A 1 198 ? -10.984 24.547 11.555 1 98.88 198 ASN A O 1
ATOM 1501 N N . TYR A 1 199 ? -9.047 23.344 11.383 1 98.88 199 TYR A N 1
ATOM 1502 C CA . TYR A 1 199 ? -9.43 22.5 12.508 1 98.88 199 TYR A CA 1
ATOM 1503 C C . TYR A 1 199 ? -8.227 22.172 13.383 1 98.88 199 TYR A C 1
ATOM 1505 O O . TYR A 1 199 ? -7.109 22.047 12.883 1 98.88 199 TYR A O 1
ATOM 1513 N N . PRO A 1 200 ? -8.414 22.094 14.68 1 98.88 200 PRO A N 1
ATOM 1514 C CA . PRO A 1 200 ? -7.32 21.797 15.602 1 98.88 200 PRO A CA 1
ATOM 1515 C C . PRO A 1 200 ? -6.902 20.328 15.578 1 98.88 200 PRO A C 1
ATOM 1517 O O . PRO A 1 200 ? -7.754 19.453 15.516 1 98.88 200 PRO A O 1
ATOM 1520 N N . LEU A 1 201 ? -5.633 20.078 15.641 1 98.88 201 LEU A N 1
ATOM 1521 C CA . LEU A 1 201 ? -5.098 18.734 15.664 1 98.88 201 LEU A CA 1
ATOM 1522 C C . LEU A 1 201 ? -5.395 18.047 17 1 98.88 201 LEU A C 1
ATOM 1524 O O . LEU A 1 201 ? -5.367 16.828 17.094 1 98.88 201 LEU A O 1
ATOM 1528 N N . SER A 1 202 ? -5.656 18.812 18.031 1 98.75 202 SER A N 1
ATOM 1529 C CA . SER A 1 202 ? -5.984 18.281 19.344 1 98.75 202 SER A CA 1
ATOM 1530 C C . SER A 1 202 ? -7.324 17.547 19.328 1 98.75 202 SER A C 1
ATOM 1532 O O . SER A 1 202 ? -7.668 16.844 20.281 1 98.75 202 SER A O 1
ATOM 1534 N N . ASP A 1 203 ? -8.078 17.688 18.25 1 98.81 203 ASP A N 1
ATOM 1535 C CA . ASP A 1 203 ? -9.383 17.031 18.141 1 98.81 203 ASP A CA 1
ATOM 1536 C C . ASP A 1 203 ? -9.234 15.594 17.641 1 98.81 203 ASP A C 1
ATOM 1538 O O . ASP A 1 203 ? -10.227 14.891 17.453 1 98.81 203 ASP A O 1
ATOM 1542 N N . MET A 1 204 ? -8.078 15.094 17.391 1 98.69 204 MET A N 1
ATOM 1543 C CA . MET A 1 204 ? -7.848 13.734 16.906 1 98.69 204 MET A CA 1
ATOM 1544 C C . MET A 1 204 ? -8.406 12.703 17.875 1 98.69 204 MET A C 1
ATOM 1546 O O . MET A 1 204 ? -8.289 12.859 19.094 1 98.69 204 MET A O 1
ATOM 1550 N N . VAL A 1 205 ? -8.93 11.672 17.344 1 98.69 205 VAL A N 1
ATOM 1551 C CA . VAL A 1 205 ? -9.391 10.523 18.109 1 98.69 205 VAL A CA 1
ATOM 1552 C C . VAL A 1 205 ? -8.188 9.75 18.656 1 98.69 205 VAL A C 1
ATOM 1554 O O . VAL A 1 205 ? -8.086 9.508 19.859 1 98.69 205 VAL A O 1
ATOM 1557 N N . PHE A 1 206 ? -7.309 9.352 17.766 1 98.88 206 PHE A N 1
ATOM 1558 C CA . PHE A 1 206 ? -6.059 8.68 18.109 1 98.88 206 PHE A CA 1
ATOM 1559 C C . PHE A 1 206 ? -4.871 9.617 17.938 1 98.88 206 PHE A C 1
ATOM 1561 O O . PHE A 1 206 ? -4.66 10.156 16.844 1 98.88 206 PHE A O 1
ATOM 1568 N N . SER A 1 207 ? -4.113 9.82 18.969 1 98.81 207 SER A N 1
ATOM 1569 C CA . SER A 1 207 ? -2.902 10.625 18.875 1 98.81 207 SER A CA 1
ATOM 1570 C C . SER A 1 207 ? -1.873 9.992 17.953 1 98.81 207 SER A C 1
ATOM 1572 O O . SER A 1 207 ? -1.986 8.812 17.609 1 98.81 207 SER A O 1
ATOM 1574 N N . PRO A 1 208 ? -0.898 10.797 17.531 1 98.88 208 PRO A N 1
ATOM 1575 C CA . PRO A 1 208 ? 0.17 10.227 16.703 1 98.88 208 PRO A CA 1
ATOM 1576 C C . PRO A 1 208 ? 0.816 9 17.328 1 98.88 208 PRO A C 1
ATOM 1578 O O . PRO A 1 208 ? 1.046 7.996 16.656 1 98.88 208 PRO A O 1
ATOM 1581 N N . GLU A 1 209 ? 1.075 9.039 18.625 1 98.88 209 GLU A N 1
ATOM 1582 C CA . GLU A 1 209 ? 1.672 7.898 19.312 1 98.88 209 GLU A CA 1
ATOM 1583 C C . GLU A 1 209 ? 0.746 6.688 19.281 1 98.88 209 GLU A C 1
ATOM 1585 O O . GLU A 1 209 ? 1.198 5.559 19.062 1 98.88 209 GLU A O 1
ATOM 1590 N N . GLU A 1 210 ? -0.527 6.93 19.484 1 98.88 210 GLU A N 1
ATOM 1591 C CA . GLU A 1 210 ? -1.496 5.84 19.438 1 98.88 210 GLU A CA 1
ATOM 1592 C C . GLU A 1 210 ? -1.582 5.242 18.031 1 98.88 210 GLU A C 1
ATOM 1594 O O . GLU A 1 210 ? -1.688 4.023 17.875 1 98.88 210 GLU A O 1
ATOM 1599 N N . GLN A 1 211 ? -1.58 6.105 17.047 1 98.94 211 GLN A N 1
ATOM 1600 C CA . GLN A 1 211 ? -1.628 5.625 15.664 1 98.94 211 GLN A CA 1
ATOM 1601 C C . GLN A 1 211 ? -0.429 4.734 15.352 1 98.94 211 GLN A C 1
ATOM 1603 O O . GLN A 1 211 ? -0.591 3.617 14.859 1 98.94 211 GLN A O 1
ATOM 1608 N N . VAL A 1 212 ? 0.771 5.223 15.672 1 98.94 212 VAL A N 1
ATOM 1609 C CA . VAL A 1 212 ? 1.985 4.461 15.406 1 98.94 212 VAL A CA 1
ATOM 1610 C C . VAL A 1 212 ? 1.929 3.125 16.141 1 98.94 212 VAL A C 1
ATOM 1612 O O . VAL A 1 212 ? 2.227 2.076 15.57 1 98.94 212 VAL A O 1
ATOM 1615 N N . SER A 1 213 ? 1.515 3.152 17.359 1 98.75 213 SER A N 1
ATOM 1616 C CA . SER A 1 213 ? 1.426 1.939 18.156 1 98.75 213 SER A CA 1
ATOM 1617 C C . SER A 1 213 ? 0.421 0.956 17.578 1 98.75 213 SER A C 1
ATOM 1619 O O . SER A 1 213 ? 0.789 -0.152 17.172 1 98.75 213 SER A O 1
ATOM 1621 N N . ARG A 1 214 ? -0.799 1.363 17.375 1 98.31 214 ARG A N 1
ATOM 1622 C CA . ARG A 1 214 ? -1.877 0.475 16.953 1 98.31 214 ARG A CA 1
ATOM 1623 C C . ARG A 1 214 ? -1.63 -0.052 15.547 1 98.31 214 ARG A C 1
ATOM 1625 O O . ARG A 1 214 ? -1.835 -1.237 15.273 1 98.31 214 ARG A O 1
ATOM 1632 N N . ILE A 1 215 ? -1.185 0.774 14.672 1 98.62 215 ILE A N 1
ATOM 1633 C CA . ILE A 1 215 ? -0.937 0.354 13.297 1 98.62 215 ILE A CA 1
ATOM 1634 C C . ILE A 1 215 ? 0.26 -0.594 13.25 1 98.62 215 ILE A C 1
ATOM 1636 O O . ILE A 1 215 ? 0.258 -1.573 12.5 1 98.62 215 ILE A O 1
ATOM 1640 N N . SER A 1 216 ? 1.292 -0.378 14.094 1 98.5 216 SER A N 1
ATOM 1641 C CA . SER A 1 216 ? 2.475 -1.232 14.125 1 98.5 216 SER A CA 1
ATOM 1642 C C . SER A 1 216 ? 2.131 -2.639 14.602 1 98.5 216 SER A C 1
ATOM 1644 O O . SER A 1 216 ? 2.904 -3.576 14.398 1 98.5 216 SER A O 1
ATOM 1646 N N . GLN A 1 217 ? 1.029 -2.777 15.258 1 97.12 217 GLN A N 1
ATOM 1647 C CA . GLN A 1 217 ? 0.563 -4.098 15.664 1 97.12 217 GLN A CA 1
ATOM 1648 C C . GLN A 1 217 ? -0.077 -4.84 14.5 1 97.12 217 GLN A C 1
ATOM 1650 O O . GLN A 1 217 ? -0.222 -6.062 14.539 1 97.12 217 GLN A O 1
ATOM 1655 N N . ASP A 1 218 ? -0.464 -4.117 13.5 1 97.19 218 ASP A N 1
ATOM 1656 C CA . ASP A 1 218 ? -1.102 -4.691 12.32 1 97.19 218 ASP A CA 1
ATOM 1657 C C . ASP A 1 218 ? -0.095 -4.879 11.188 1 97.19 218 ASP A C 1
ATOM 1659 O O . ASP A 1 218 ? -0.108 -5.902 10.5 1 97.19 218 ASP A O 1
ATOM 1663 N N . LEU A 1 219 ? 0.742 -3.941 10.961 1 97.31 219 LEU A N 1
ATOM 1664 C CA . LEU A 1 219 ? 1.782 -4.02 9.938 1 97.31 219 LEU A CA 1
ATOM 1665 C C . LEU A 1 219 ? 3.033 -3.266 10.383 1 97.31 219 LEU A C 1
ATOM 1667 O O . LEU A 1 219 ? 2.945 -2.303 11.141 1 97.31 219 LEU A O 1
ATOM 1671 N N . THR A 1 220 ? 4.156 -3.721 9.883 1 98.38 220 THR A N 1
ATOM 1672 C CA . THR A 1 220 ? 5.426 -3.078 10.211 1 98.38 220 THR A CA 1
ATOM 1673 C C . THR A 1 220 ? 5.543 -1.724 9.516 1 98.38 220 THR A C 1
ATOM 1675 O O . THR A 1 220 ? 5.254 -1.604 8.328 1 98.38 220 THR A O 1
ATOM 1678 N N . LEU A 1 221 ? 5.887 -0.745 10.281 1 98.69 221 LEU A N 1
ATOM 1679 C CA . LEU A 1 221 ? 6.207 0.576 9.75 1 98.69 221 LEU A CA 1
ATOM 1680 C C . LEU A 1 221 ? 7.711 0.734 9.562 1 98.69 221 LEU A C 1
ATOM 1682 O O . LEU A 1 221 ? 8.492 0.344 10.422 1 98.69 221 LEU A O 1
ATOM 1686 N N . MET A 1 222 ? 8.086 1.255 8.43 1 97.94 222 MET A N 1
ATOM 1687 C CA . MET A 1 222 ? 9.492 1.388 8.078 1 97.94 222 MET A CA 1
ATOM 1688 C C . MET A 1 222 ? 9.914 2.854 8.047 1 97.94 222 MET A C 1
ATOM 1690 O O . MET A 1 222 ? 9.078 3.738 7.832 1 97.94 222 MET A O 1
ATOM 1694 N N . PRO A 1 223 ? 11.234 3.131 8.227 1 98 223 PRO A N 1
ATOM 1695 C CA . PRO A 1 223 ? 11.695 4.512 8.07 1 98 223 PRO A CA 1
ATOM 1696 C C . PRO A 1 223 ? 11.281 5.125 6.734 1 98 223 PRO A C 1
ATOM 1698 O O . PRO A 1 223 ? 11.414 4.48 5.688 1 98 223 PRO A O 1
ATOM 1701 N N . GLY A 1 224 ? 10.695 6.305 6.801 1 97.44 224 GLY A N 1
ATOM 1702 C CA . GLY A 1 224 ? 10.258 6.996 5.598 1 97.44 224 GLY A CA 1
ATOM 1703 C C . GLY A 1 224 ? 8.773 6.859 5.332 1 97.44 224 GLY A C 1
ATOM 1704 O O . GLY A 1 224 ? 8.188 7.668 4.609 1 97.44 224 GLY A O 1
ATOM 1705 N N . ASP A 1 225 ? 8.141 5.785 5.91 1 98.44 225 ASP A N 1
ATOM 1706 C CA . ASP A 1 225 ? 6.691 5.68 5.789 1 98.44 225 ASP A CA 1
ATOM 1707 C C . ASP A 1 225 ? 6 6.918 6.355 1 98.44 225 ASP A C 1
ATOM 1709 O O . ASP A 1 225 ? 6.547 7.594 7.23 1 98.44 225 ASP A O 1
ATOM 1713 N N . VAL A 1 226 ? 4.844 7.23 5.824 1 98.94 226 VAL A N 1
ATOM 1714 C CA . VAL A 1 226 ? 4.051 8.359 6.309 1 98.94 226 VAL A CA 1
ATOM 1715 C C . VAL A 1 226 ? 2.662 7.871 6.719 1 98.94 226 VAL A C 1
ATOM 1717 O O . VAL A 1 226 ? 2.049 7.062 6.02 1 98.94 226 VAL A O 1
ATOM 1720 N N . ILE A 1 227 ? 2.229 8.266 7.875 1 98.94 227 ILE A N 1
ATOM 1721 C CA . ILE A 1 227 ? 0.83 8.117 8.266 1 98.94 227 ILE A CA 1
ATOM 1722 C C . ILE A 1 227 ? 0.1 9.445 8.078 1 98.94 227 ILE A C 1
ATOM 1724 O O . ILE A 1 227 ? 0.454 10.453 8.703 1 98.94 227 ILE A O 1
ATOM 1728 N N . ALA A 1 228 ? -0.808 9.469 7.152 1 98.94 228 ALA A N 1
ATOM 1729 C CA . ALA A 1 228 ? -1.729 10.594 7.023 1 98.94 228 ALA A CA 1
ATOM 1730 C C . ALA A 1 228 ? -2.854 10.5 8.055 1 98.94 228 ALA A C 1
ATOM 1732 O O . ALA A 1 228 ? -3.674 9.586 8 1 98.94 228 ALA A O 1
ATOM 1733 N N . CYS A 1 229 ? -3.021 11.438 8.914 1 98.94 229 CYS A N 1
ATOM 1734 C CA . CYS A 1 229 ? -3.73 11.305 10.188 1 98.94 229 CYS A CA 1
ATOM 1735 C C . CYS A 1 229 ? -5.234 11.477 9.992 1 98.94 229 CYS A C 1
ATOM 1737 O O . CYS A 1 229 ? -6 11.398 10.945 1 98.94 229 CYS A O 1
ATOM 1739 N N . GLY A 1 230 ? -5.66 11.711 8.812 1 98.62 230 GLY A N 1
ATOM 1740 C CA . GLY A 1 230 ? -7.062 12.008 8.57 1 98.62 230 GLY A CA 1
ATOM 1741 C C . GLY A 1 230 ? -7.359 13.492 8.461 1 98.62 230 GLY A C 1
ATOM 1742 O O . GLY A 1 230 ? -6.512 14.32 8.797 1 98.62 230 GLY A O 1
ATOM 1743 N N . THR A 1 231 ? -8.492 13.742 7.992 1 98.62 231 THR A N 1
ATOM 1744 C CA . THR A 1 231 ? -8.977 15.117 7.859 1 98.62 231 THR A CA 1
ATOM 1745 C C . THR A 1 231 ? -10.227 15.328 8.711 1 98.62 231 THR A C 1
ATOM 1747 O O . THR A 1 231 ? -10.781 14.375 9.258 1 98.62 231 THR A O 1
ATOM 1750 N N . SER A 1 232 ? -10.516 16.562 8.969 1 98.44 232 SER A N 1
ATOM 1751 C CA . SER A 1 232 ? -11.742 16.938 9.664 1 98.44 232 SER A CA 1
ATOM 1752 C C . SER A 1 232 ? -12.742 17.594 8.711 1 98.44 232 SER A C 1
ATOM 1754 O O . SER A 1 232 ? -12.914 17.141 7.582 1 98.44 232 SER A O 1
ATOM 1756 N N . ILE A 1 233 ? -13.531 18.562 9.164 1 98.25 233 ILE A N 1
ATOM 1757 C CA . ILE A 1 233 ? -14.609 19.172 8.391 1 98.25 233 ILE A CA 1
ATOM 1758 C C . ILE A 1 233 ? -14.023 20.125 7.344 1 98.25 233 ILE A C 1
ATOM 1760 O O . ILE A 1 233 ? -12.906 20.625 7.512 1 98.25 233 ILE A O 1
ATOM 1764 N N . GLY A 1 234 ? -14.758 20.312 6.273 1 98.31 234 GLY A N 1
ATOM 1765 C CA . GLY A 1 234 ? -14.398 21.344 5.309 1 98.31 234 GLY A CA 1
ATOM 1766 C C . GLY A 1 234 ? -13.812 20.781 4.027 1 98.31 234 GLY A C 1
ATOM 1767 O O . GLY A 1 234 ? -13.344 21.531 3.174 1 98.31 234 GLY A O 1
ATOM 1768 N N . VAL A 1 235 ? -13.797 19.5 3.822 1 98.25 235 VAL A N 1
ATOM 1769 C CA . VAL A 1 235 ? -13.352 18.875 2.58 1 98.25 235 VAL A CA 1
ATOM 1770 C C . VAL A 1 235 ? -14.195 19.391 1.415 1 98.25 235 VAL A C 1
ATOM 1772 O O . VAL A 1 235 ? -15.406 19.594 1.556 1 98.25 235 VAL A O 1
ATOM 1775 N N . GLY A 1 236 ? -13.547 19.609 0.313 1 98.19 236 GLY A N 1
ATOM 1776 C CA . GLY A 1 236 ? -14.25 20.109 -0.853 1 98.19 236 GLY A CA 1
ATOM 1777 C C . GLY A 1 236 ? -13.562 19.781 -2.162 1 98.19 236 GLY A C 1
ATOM 1778 O O . GLY A 1 236 ? -12.438 19.281 -2.164 1 98.19 236 GLY A O 1
ATOM 1779 N N . SER A 1 237 ? -14.25 20.094 -3.268 1 98.31 237 SER A N 1
ATOM 1780 C CA . SER A 1 237 ? -13.789 19.734 -4.605 1 98.31 237 SER A CA 1
ATOM 1781 C C . SER A 1 237 ? -12.828 20.781 -5.156 1 98.31 237 SER A C 1
ATOM 1783 O O . SER A 1 237 ? -12.906 21.953 -4.793 1 98.31 237 SER A O 1
ATOM 1785 N N . MET A 1 238 ? -11.883 20.266 -5.926 1 97.5 238 MET A N 1
ATOM 1786 C CA . MET A 1 238 ? -10.969 21.109 -6.672 1 97.5 238 MET A CA 1
ATOM 1787 C C . MET A 1 238 ? -11.148 20.922 -8.172 1 97.5 238 MET A C 1
ATOM 1789 O O . MET A 1 238 ? -11.234 19.797 -8.656 1 97.5 238 MET A O 1
ATOM 1793 N N . LYS A 1 239 ? -11.25 22.078 -8.883 1 96.81 239 LYS A N 1
ATOM 1794 C CA . LYS A 1 239 ? -11.422 22.031 -10.336 1 96.81 239 LYS A CA 1
ATOM 1795 C C . LYS A 1 239 ? -10.102 22.281 -11.055 1 96.81 239 LYS A C 1
ATOM 1797 O O . LYS A 1 239 ? -9.109 22.656 -10.422 1 96.81 239 LYS A O 1
ATOM 1802 N N . ASP A 1 240 ? -10.18 21.984 -12.336 1 97.5 240 ASP A N 1
ATOM 1803 C CA . ASP A 1 240 ? -9.008 22.266 -13.164 1 97.5 240 ASP A CA 1
ATOM 1804 C C . ASP A 1 240 ? -8.539 23.703 -12.977 1 97.5 240 ASP A C 1
ATOM 1806 O O . ASP A 1 240 ? -9.344 24.625 -13 1 97.5 240 ASP A O 1
ATOM 1810 N N . GLY A 1 241 ? -7.18 23.859 -12.719 1 98.19 241 GLY A N 1
ATOM 1811 C CA . GLY A 1 241 ? -6.602 25.188 -12.586 1 98.19 241 GLY A CA 1
ATOM 1812 C C . GLY A 1 241 ? -6.578 25.688 -11.156 1 98.19 241 GLY A C 1
ATOM 1813 O O . GLY A 1 241 ? -5.891 26.656 -10.844 1 98.19 241 GLY A O 1
ATOM 1814 N N . ALA A 1 242 ? -7.25 25.016 -10.258 1 98.62 242 ALA A N 1
ATOM 1815 C CA . ALA A 1 242 ? -7.305 25.438 -8.859 1 98.62 242 ALA A CA 1
ATOM 1816 C C . ALA A 1 242 ? -5.949 25.266 -8.188 1 98.62 242 ALA A C 1
ATOM 1818 O O . ALA A 1 242 ? -5.137 24.438 -8.594 1 98.62 242 ALA A O 1
ATOM 1819 N N . VAL A 1 243 ? -5.73 26.125 -7.223 1 98.81 243 VAL A N 1
ATOM 1820 C CA . VAL A 1 243 ? -4.559 26.016 -6.359 1 98.81 243 VAL A CA 1
ATOM 1821 C C . VAL A 1 243 ? -4.992 25.656 -4.941 1 98.81 243 VAL A C 1
ATOM 1823 O O . VAL A 1 243 ? -5.816 26.359 -4.34 1 98.81 243 VAL A O 1
ATOM 1826 N N . VAL A 1 244 ? -4.438 24.562 -4.441 1 98.94 244 VAL A N 1
ATOM 1827 C CA . VAL A 1 244 ? -4.734 24.141 -3.076 1 98.94 244 VAL A CA 1
ATOM 1828 C C . VAL A 1 244 ? -3.492 24.312 -2.203 1 98.94 244 VAL A C 1
ATOM 1830 O O . VAL A 1 244 ? -2.385 23.953 -2.607 1 98.94 244 VAL A O 1
ATOM 1833 N N . GLU A 1 245 ? -3.654 24.953 -1.092 1 98.94 245 GLU A N 1
ATOM 1834 C CA . GLU A 1 245 ? -2.607 25.141 -0.094 1 98.94 245 GLU A CA 1
ATOM 1835 C C . GLU A 1 245 ? -3.012 24.547 1.253 1 98.94 245 GLU A C 1
ATOM 1837 O O . GLU A 1 245 ? -4.031 24.938 1.828 1 98.94 245 GLU A O 1
ATOM 1842 N N . VAL A 1 246 ? -2.307 23.609 1.743 1 99 246 VAL A N 1
ATOM 1843 C CA . VAL A 1 246 ? -2.461 23.094 3.104 1 99 246 VAL A CA 1
ATOM 1844 C C . VAL A 1 246 ? -1.318 23.609 3.977 1 99 246 VAL A C 1
ATOM 1846 O O . VAL A 1 246 ? -0.145 23.406 3.656 1 99 246 VAL A O 1
ATOM 1849 N N . ALA A 1 247 ? -1.685 24.234 5.078 1 98.94 247 ALA A N 1
ATOM 1850 C CA . ALA A 1 247 ? -0.667 24.844 5.922 1 98.94 247 ALA A CA 1
ATOM 1851 C C . ALA A 1 247 ? -0.827 24.422 7.379 1 98.94 247 ALA A C 1
ATOM 1853 O O . ALA A 1 247 ? -1.949 24.312 7.879 1 98.94 247 ALA A O 1
ATOM 1854 N N . ILE A 1 248 ? 0.195 24.156 7.969 1 98.94 248 ILE A N 1
ATOM 1855 C CA . ILE A 1 248 ? 0.314 24 9.414 1 98.94 248 ILE A CA 1
ATOM 1856 C C . ILE A 1 248 ? 1.414 24.922 9.938 1 98.94 248 ILE A C 1
ATOM 1858 O O . ILE A 1 248 ? 2.586 24.766 9.586 1 98.94 248 ILE A O 1
ATOM 1862 N N . ALA A 1 249 ? 1.013 25.906 10.789 1 98.62 249 ALA A N 1
ATOM 1863 C CA . ALA A 1 249 ? 2.004 26.812 11.367 1 98.62 249 ALA A CA 1
ATOM 1864 C C . ALA A 1 249 ? 3.094 26.031 12.102 1 98.62 249 ALA A C 1
ATOM 1866 O O . ALA A 1 249 ? 2.799 25.156 12.922 1 98.62 249 ALA A O 1
ATOM 1867 N N . GLY A 1 250 ? 4.305 26.281 11.82 1 97.44 250 GLY A N 1
ATOM 1868 C CA . GLY A 1 250 ? 5.426 25.578 12.414 1 97.44 250 GLY A CA 1
ATOM 1869 C C . GLY A 1 250 ? 6.043 24.547 11.484 1 97.44 250 GLY A C 1
ATOM 1870 O O . GLY A 1 250 ? 7.191 24.141 11.68 1 97.44 250 GLY A O 1
ATOM 1871 N N . ILE A 1 251 ? 5.262 24.094 10.461 1 98.38 251 ILE A N 1
ATOM 1872 C CA . ILE A 1 251 ? 5.797 23.156 9.484 1 98.38 251 ILE A CA 1
ATOM 1873 C C . ILE A 1 251 ? 5.957 23.859 8.133 1 98.38 251 ILE A C 1
ATOM 1875 O O . ILE A 1 251 ? 7.031 23.812 7.535 1 98.38 251 ILE A O 1
ATOM 1879 N N . GLY A 1 252 ? 4.93 24.453 7.668 1 98.25 252 GLY A N 1
ATOM 1880 C CA . GLY A 1 252 ? 4.961 25.156 6.395 1 98.25 252 GLY A CA 1
ATOM 1881 C C . GLY A 1 252 ? 3.705 24.938 5.566 1 98.25 252 GLY A C 1
ATOM 1882 O O . GLY A 1 252 ? 2.67 24.531 6.094 1 98.25 252 GLY A O 1
ATOM 1883 N N . SER A 1 253 ? 3.82 25.391 4.34 1 98.75 253 SER A N 1
ATOM 1884 C CA . SER A 1 253 ? 2.697 25.297 3.412 1 98.75 253 SER A CA 1
ATOM 1885 C C . SER A 1 253 ? 3.018 24.375 2.248 1 98.75 253 SER A C 1
ATOM 1887 O O . SER A 1 253 ? 4.07 24.484 1.62 1 98.75 253 SER A O 1
ATOM 1889 N N . LEU A 1 254 ? 2.174 23.453 2.02 1 98.94 254 LEU A N 1
ATOM 1890 C CA . LEU A 1 254 ? 2.186 22.578 0.853 1 98.94 254 LEU A CA 1
ATOM 1891 C C . LEU A 1 254 ? 1.23 23.094 -0.22 1 98.94 254 LEU A C 1
ATOM 1893 O O . LEU A 1 254 ? 0.017 23.141 -0.005 1 98.94 254 LEU A O 1
ATOM 1897 N N . VAL A 1 255 ? 1.773 23.484 -1.318 1 98.88 255 VAL A N 1
ATOM 1898 C CA . VAL A 1 255 ? 0.968 24.078 -2.383 1 98.88 255 VAL A CA 1
ATOM 1899 C C . VAL A 1 255 ? 1.022 23.188 -3.625 1 98.88 255 VAL A C 1
ATOM 1901 O O . VAL A 1 255 ? 2.105 22.797 -4.078 1 98.88 255 VAL A O 1
ATOM 1904 N N . ASN A 1 256 ? -0.137 22.844 -4.156 1 98.88 256 ASN A N 1
ATOM 1905 C CA . ASN A 1 256 ? -0.255 22.062 -5.391 1 98.88 256 ASN A CA 1
ATOM 1906 C C . ASN A 1 256 ? -1.291 22.672 -6.332 1 98.88 256 ASN A C 1
ATOM 1908 O O . ASN A 1 256 ? -2.246 23.312 -5.887 1 98.88 256 ASN A O 1
ATOM 1912 N N . HIS A 1 257 ? -1.075 22.453 -7.582 1 98.44 257 HIS A N 1
ATOM 1913 C CA . HIS A 1 257 ? -1.976 22.922 -8.633 1 98.44 257 HIS A CA 1
ATOM 1914 C C . HIS A 1 257 ? -2.697 21.75 -9.297 1 98.44 257 HIS A C 1
ATOM 1916 O O . HIS A 1 257 ? -2.074 20.734 -9.633 1 98.44 257 HIS A O 1
ATOM 1922 N N . VAL A 1 258 ? -3.963 21.906 -9.484 1 98.38 258 VAL A N 1
ATOM 1923 C CA . VAL A 1 258 ? -4.746 20.859 -10.133 1 98.38 258 VAL A CA 1
ATOM 1924 C C . VAL A 1 258 ? -4.68 21.031 -11.648 1 98.38 258 VAL A C 1
ATOM 1926 O O . VAL A 1 258 ? -4.859 22.141 -12.164 1 98.38 258 VAL A O 1
ATOM 1929 N N . ARG A 1 259 ? -4.445 19.938 -12.367 1 97.62 259 ARG A N 1
ATOM 1930 C CA . ARG A 1 259 ? -4.379 19.969 -13.82 1 97.62 259 ARG A CA 1
ATOM 1931 C C . ARG A 1 259 ? -5.211 18.844 -14.43 1 97.62 259 ARG A C 1
ATOM 1933 O O . ARG A 1 259 ? -5.094 17.688 -14.023 1 97.62 259 ARG A O 1
ATOM 1940 N N . GLY A 1 260 ? -6.062 19.188 -15.508 1 89.06 260 GLY A N 1
ATOM 1941 C CA . GLY A 1 260 ? -6.84 18.219 -16.266 1 89.06 260 GLY A CA 1
ATOM 1942 C C . GLY A 1 260 ? -8.297 18.156 -15.836 1 89.06 260 GLY A C 1
ATOM 1943 O O . GLY A 1 260 ? -8.664 18.703 -14.797 1 89.06 260 GLY A O 1
ATOM 1944 N N . MET B 1 1 ? 10.492 -21.719 -21.422 1 83.81 1 MET B N 1
ATOM 1945 C CA . MET B 1 1 ? 10 -21.062 -20.203 1 83.81 1 MET B CA 1
ATOM 1946 C C . MET B 1 1 ? 11.125 -20.875 -19.188 1 83.81 1 MET B C 1
ATOM 1948 O O . MET B 1 1 ? 12.008 -21.734 -19.078 1 83.81 1 MET B O 1
ATOM 1952 N N . GLN B 1 2 ? 11.305 -19.688 -18.672 1 93.5 2 GLN B N 1
ATOM 1953 C CA . GLN B 1 2 ? 12.297 -19.422 -17.625 1 93.5 2 GLN B CA 1
ATOM 1954 C C . GLN B 1 2 ? 11.664 -19.438 -16.25 1 93.5 2 GLN B C 1
ATOM 1956 O O . GLN B 1 2 ? 10.555 -18.922 -16.062 1 93.5 2 GLN B O 1
ATOM 1961 N N . THR B 1 3 ? 12.344 -20.156 -15.375 1 97.75 3 THR B N 1
ATOM 1962 C CA . THR B 1 3 ? 11.906 -20.203 -13.984 1 97.75 3 THR B CA 1
ATOM 1963 C C . THR B 1 3 ? 12.898 -19.484 -13.086 1 97.75 3 THR B C 1
ATOM 1965 O O . THR B 1 3 ? 14.031 -19.953 -12.906 1 97.75 3 THR B O 1
ATOM 1968 N N . TRP B 1 4 ? 12.477 -18.375 -12.531 1 98.19 4 TRP B N 1
ATOM 1969 C CA . TRP B 1 4 ? 13.336 -17.547 -11.695 1 98.19 4 TRP B CA 1
ATOM 1970 C C . TRP B 1 4 ? 13.062 -17.812 -10.219 1 98.19 4 TRP B C 1
ATOM 1972 O O . TRP B 1 4 ? 11.906 -17.953 -9.805 1 98.19 4 TRP B O 1
ATOM 1982 N N . ILE B 1 5 ? 14.125 -17.844 -9.422 1 98.31 5 ILE B N 1
ATOM 1983 C CA . ILE B 1 5 ? 13.992 -18 -7.98 1 98.31 5 ILE B CA 1
ATOM 1984 C C . ILE B 1 5 ? 14.906 -17.016 -7.266 1 98.31 5 ILE B C 1
ATOM 1986 O O . ILE B 1 5 ? 15.875 -16.516 -7.848 1 98.31 5 ILE B O 1
ATOM 1990 N N . ARG B 1 6 ? 14.539 -16.625 -6.129 1 98.5 6 ARG B N 1
ATOM 1991 C CA . ARG B 1 6 ? 15.328 -15.945 -5.105 1 98.5 6 ARG B CA 1
ATOM 1992 C C . ARG B 1 6 ? 15.648 -16.875 -3.945 1 98.5 6 ARG B C 1
ATOM 1994 O O . ARG B 1 6 ? 14.797 -17.672 -3.52 1 98.5 6 ARG B O 1
ATOM 2001 N N . PHE B 1 7 ? 16.953 -16.844 -3.48 1 98.5 7 PHE B N 1
ATOM 2002 C CA . PHE B 1 7 ? 17.312 -17.859 -2.506 1 98.5 7 PHE B CA 1
ATOM 2003 C C . PHE B 1 7 ? 18.359 -17.328 -1.526 1 98.5 7 PHE B C 1
ATOM 2005 O O . PHE B 1 7 ? 18.969 -16.281 -1.774 1 98.5 7 PHE B O 1
ATOM 2012 N N . ARG B 1 8 ? 18.406 -17.922 -0.433 1 98.06 8 ARG B N 1
ATOM 2013 C CA . ARG B 1 8 ? 19.469 -17.734 0.551 1 98.06 8 ARG B CA 1
ATOM 2014 C C . ARG B 1 8 ? 20.5 -18.859 0.468 1 98.06 8 ARG B C 1
ATOM 2016 O O . ARG B 1 8 ? 20.141 -20.031 0.495 1 98.06 8 ARG B O 1
ATOM 2023 N N . ARG B 1 9 ? 21.719 -18.484 0.333 1 95.81 9 ARG B N 1
ATOM 2024 C CA . ARG B 1 9 ? 22.828 -19.438 0.323 1 95.81 9 ARG B CA 1
ATOM 2025 C C . ARG B 1 9 ? 23.125 -19.953 1.729 1 95.81 9 ARG B C 1
ATOM 2027 O O . ARG B 1 9 ? 22.547 -19.469 2.705 1 95.81 9 ARG B O 1
ATOM 2034 N N . ALA B 1 10 ? 24 -20.859 1.771 1 93.56 10 ALA B N 1
ATOM 2035 C CA . ALA B 1 10 ? 24.406 -21.422 3.059 1 93.56 10 ALA B CA 1
ATOM 2036 C C . ALA B 1 10 ? 25.031 -20.359 3.955 1 93.56 10 ALA B C 1
ATOM 2038 O O . ALA B 1 10 ? 24.875 -20.406 5.18 1 93.56 10 ALA B O 1
ATOM 2039 N N . ASP B 1 11 ? 25.656 -19.359 3.367 1 94.94 11 ASP B N 1
ATOM 2040 C CA . ASP B 1 11 ? 26.328 -18.328 4.148 1 94.94 11 ASP B CA 1
ATOM 2041 C C . ASP B 1 11 ? 25.375 -17.219 4.555 1 94.94 11 ASP B C 1
ATOM 2043 O O . ASP B 1 11 ? 25.781 -16.234 5.176 1 94.94 11 ASP B O 1
ATOM 2047 N N . GLY B 1 12 ? 24.141 -17.328 4.125 1 96.25 12 GLY B N 1
ATOM 2048 C CA . GLY B 1 12 ? 23.125 -16.391 4.551 1 96.25 12 GLY B CA 1
ATOM 2049 C C . GLY B 1 12 ? 22.844 -15.305 3.525 1 96.25 12 GLY B C 1
ATOM 2050 O O . GLY B 1 12 ? 21.844 -14.602 3.613 1 96.25 12 GLY B O 1
ATOM 2051 N N . SER B 1 13 ? 23.719 -15.156 2.59 1 96.94 13 SER B N 1
ATOM 2052 C CA . SER B 1 13 ? 23.531 -14.117 1.582 1 96.94 13 SER B CA 1
ATOM 2053 C C . SER B 1 13 ? 22.422 -14.492 0.603 1 96.94 13 SER B C 1
ATOM 2055 O O . SER B 1 13 ? 22.109 -15.672 0.423 1 96.94 13 SER B O 1
ATOM 2057 N N . ILE B 1 14 ? 21.859 -13.492 0.071 1 97.81 14 ILE B N 1
ATOM 2058 C CA . ILE B 1 14 ? 20.719 -13.68 -0.824 1 97.81 14 ILE B CA 1
ATOM 2059 C C . ILE B 1 14 ? 21.203 -13.633 -2.275 1 97.81 14 ILE B C 1
ATOM 2061 O O . ILE B 1 14 ? 22.062 -12.828 -2.623 1 97.81 14 ILE B O 1
ATOM 2065 N N . GLY B 1 15 ? 20.641 -14.523 -3.094 1 97.81 15 GLY B N 1
ATOM 2066 C CA . GLY B 1 15 ? 20.922 -14.547 -4.516 1 97.81 15 GLY B CA 1
ATOM 2067 C C . GLY B 1 15 ? 19.688 -14.734 -5.375 1 97.81 15 GLY B C 1
ATOM 2068 O O . GLY B 1 15 ? 18.594 -14.898 -4.855 1 97.81 15 GLY B O 1
ATOM 2069 N N . HIS B 1 16 ? 19.859 -14.602 -6.664 1 98.19 16 HIS B N 1
ATOM 2070 C CA . HIS B 1 16 ? 18.859 -14.82 -7.707 1 98.19 16 HIS B CA 1
ATOM 2071 C C . HIS B 1 16 ? 19.375 -15.781 -8.766 1 98.19 16 HIS B C 1
ATOM 2073 O O . HIS B 1 16 ? 20.578 -15.844 -9.023 1 98.19 16 HIS B O 1
ATOM 2079 N N . GLY B 1 17 ? 18.453 -16.516 -9.312 1 98 17 GLY B N 1
ATOM 2080 C CA . GLY B 1 17 ? 18.875 -17.422 -10.367 1 98 17 GLY B CA 1
ATOM 2081 C C . GLY B 1 17 ? 17.719 -18.031 -11.133 1 98 17 GLY B C 1
ATOM 2082 O O . GLY B 1 17 ? 16.562 -17.734 -10.852 1 98 17 GLY B O 1
ATOM 2083 N N . ARG B 1 18 ? 18.062 -18.812 -12.086 1 97.81 18 ARG B N 1
ATOM 2084 C CA . ARG B 1 18 ? 17.125 -19.578 -12.891 1 97.81 18 ARG B CA 1
ATOM 2085 C C . ARG B 1 18 ? 17.328 -21.078 -12.711 1 97.81 18 ARG B C 1
ATOM 2087 O O . ARG B 1 18 ? 18.469 -21.547 -12.656 1 97.81 18 ARG B O 1
ATOM 2094 N N . ILE B 1 19 ? 16.234 -21.719 -12.562 1 97.44 19 ILE B N 1
ATOM 2095 C CA . ILE B 1 19 ? 16.312 -23.172 -12.602 1 97.44 19 ILE B CA 1
ATOM 2096 C C . ILE B 1 19 ? 16.703 -23.641 -14 1 97.44 19 ILE B C 1
ATOM 2098 O O . ILE B 1 19 ? 16.125 -23.188 -14.992 1 97.44 19 ILE B O 1
ATOM 2102 N N . ASP B 1 20 ? 17.719 -24.5 -14.078 1 95.06 20 ASP B N 1
ATOM 2103 C CA . ASP B 1 20 ? 18.172 -25.047 -15.352 1 95.06 20 ASP B CA 1
ATOM 2104 C C . ASP B 1 20 ? 17.109 -25.906 -16 1 95.06 20 ASP B C 1
ATOM 2106 O O . ASP B 1 20 ? 16.641 -26.891 -15.414 1 95.06 20 ASP B O 1
ATOM 2110 N N . GLU B 1 21 ? 16.766 -25.578 -17.172 1 89.12 21 GLU B N 1
ATOM 2111 C CA . GLU B 1 21 ? 15.695 -26.297 -17.859 1 89.12 21 GLU B CA 1
ATOM 2112 C C . GLU B 1 21 ? 16.062 -27.75 -18.125 1 89.12 21 GLU B C 1
ATOM 2114 O O . GLU B 1 21 ? 15.203 -28.625 -18.109 1 89.12 21 GLU B O 1
ATOM 2119 N N . ALA B 1 22 ? 17.359 -27.953 -18.391 1 92.56 22 ALA B N 1
ATOM 2120 C CA . ALA B 1 22 ? 17.828 -29.297 -18.703 1 92.56 22 ALA B CA 1
ATOM 2121 C C . ALA B 1 22 ? 17.938 -30.156 -17.438 1 92.56 22 ALA B C 1
ATOM 2123 O O . ALA B 1 22 ? 17.781 -31.375 -17.5 1 92.56 22 ALA B O 1
ATOM 2124 N N . ASP B 1 23 ? 18.188 -29.5 -16.375 1 93.94 23 ASP B N 1
ATOM 2125 C CA . ASP B 1 23 ? 18.344 -30.172 -15.086 1 93.94 23 ASP B CA 1
ATOM 2126 C C . ASP B 1 23 ? 17.703 -29.359 -13.953 1 93.94 23 ASP B C 1
ATOM 2128 O O . ASP B 1 23 ? 18.344 -28.453 -13.406 1 93.94 23 ASP B O 1
ATOM 2132 N N . GLY B 1 24 ? 16.578 -29.75 -13.516 1 93.5 24 GLY B N 1
ATOM 2133 C CA . GLY B 1 24 ? 15.797 -29.031 -12.516 1 93.5 24 GLY B CA 1
ATOM 2134 C C . GLY B 1 24 ? 16.469 -28.969 -11.156 1 93.5 24 GLY B C 1
ATOM 2135 O O . GLY B 1 24 ? 16.031 -28.234 -10.273 1 93.5 24 GLY B O 1
ATOM 2136 N N . ASN B 1 25 ? 17.547 -29.656 -10.992 1 95.94 25 ASN B N 1
ATOM 2137 C CA . ASN B 1 25 ? 18.266 -29.672 -9.727 1 95.94 25 ASN B CA 1
ATOM 2138 C C . ASN B 1 25 ? 19.359 -28.609 -9.695 1 95.94 25 ASN B C 1
ATOM 2140 O O . ASN B 1 25 ? 20 -28.391 -8.656 1 95.94 25 ASN B O 1
ATOM 2144 N N . ARG B 1 26 ? 19.5 -28.016 -10.797 1 97.25 26 ARG B N 1
ATOM 2145 C CA . ARG B 1 26 ? 20.562 -27.016 -10.906 1 97.25 26 ARG B CA 1
ATOM 2146 C C . ARG B 1 26 ? 19.984 -25.609 -11.039 1 97.25 26 ARG B C 1
ATOM 2148 O O . ARG B 1 26 ? 18.969 -25.406 -11.719 1 97.25 26 ARG B O 1
ATOM 2155 N N . VAL B 1 27 ? 20.609 -24.688 -10.367 1 98.19 27 VAL B N 1
ATOM 2156 C CA . VAL B 1 27 ? 20.25 -23.281 -10.422 1 98.19 27 VAL B CA 1
ATOM 2157 C C . VAL B 1 27 ? 21.422 -22.469 -10.969 1 98.19 27 VAL B C 1
ATOM 2159 O O . VAL B 1 27 ? 22.516 -22.484 -10.398 1 98.19 27 VAL B O 1
ATOM 2162 N N . VAL B 1 28 ? 21.219 -21.812 -12.078 1 97.94 28 VAL B N 1
ATOM 2163 C CA . VAL B 1 28 ? 22.203 -20.875 -12.625 1 97.94 28 VAL B CA 1
ATOM 2164 C C . VAL B 1 28 ? 22.031 -19.5 -11.961 1 97.94 28 VAL B C 1
ATOM 2166 O O . VAL B 1 28 ? 20.969 -18.891 -12.031 1 97.94 28 VAL B O 1
ATOM 2169 N N . GLU B 1 29 ? 23.078 -19.016 -11.312 1 97.94 29 GLU B N 1
ATOM 2170 C CA . GLU B 1 29 ? 23 -17.766 -10.578 1 97.94 29 GLU B CA 1
ATOM 2171 C C . GLU B 1 29 ? 23.172 -16.562 -11.508 1 97.94 29 GLU B C 1
ATOM 2173 O O . GLU B 1 29 ? 23.969 -16.594 -12.438 1 97.94 29 GLU B O 1
ATOM 2178 N N . TYR B 1 30 ? 22.422 -15.539 -11.242 1 98.06 30 TYR B N 1
ATOM 2179 C CA . TYR B 1 30 ? 22.516 -14.258 -11.938 1 98.06 30 TYR B CA 1
ATOM 2180 C C . TYR B 1 30 ? 22.875 -13.141 -10.969 1 98.06 30 TYR B C 1
ATOM 2182 O O . TYR B 1 30 ? 22.703 -13.281 -9.758 1 98.06 30 TYR B O 1
ATOM 2190 N N . ASP B 1 31 ? 23.391 -11.977 -11.406 1 96.94 31 ASP B N 1
ATOM 2191 C CA . ASP B 1 31 ? 23.891 -10.891 -10.57 1 96.94 31 ASP B CA 1
ATOM 2192 C C . ASP B 1 31 ? 22.766 -9.945 -10.164 1 96.94 31 ASP B C 1
ATOM 2194 O O . ASP B 1 31 ? 23.031 -8.852 -9.648 1 96.94 31 ASP B O 1
ATOM 2198 N N . GLY B 1 32 ? 21.547 -10.289 -10.398 1 94.88 32 GLY B N 1
ATOM 2199 C CA . GLY B 1 32 ? 20.391 -9.484 -10.023 1 94.88 32 GLY B CA 1
ATOM 2200 C C . GLY B 1 32 ? 19.078 -10.18 -10.258 1 94.88 32 GLY B C 1
ATOM 2201 O O . GLY B 1 32 ? 19.047 -11.352 -10.648 1 94.88 32 GLY B O 1
ATOM 2202 N N . ASP B 1 33 ? 18.156 -9.344 -10.008 1 91.62 33 ASP B N 1
ATOM 2203 C CA . ASP B 1 33 ? 16.812 -9.867 -10.227 1 91.62 33 ASP B CA 1
ATOM 2204 C C . ASP B 1 33 ? 16.5 -9.969 -11.719 1 91.62 33 ASP B C 1
ATOM 2206 O O . ASP B 1 33 ? 17.328 -9.594 -12.555 1 91.62 33 ASP B O 1
ATOM 2210 N N . GLY B 1 34 ? 15.484 -10.609 -12.133 1 89.69 34 GLY B N 1
ATOM 2211 C CA . GLY B 1 34 ? 15.133 -10.875 -13.523 1 89.69 34 GLY B CA 1
ATOM 2212 C C . GLY B 1 34 ? 14.648 -9.633 -14.258 1 89.69 34 GLY B C 1
ATOM 2213 O O . GLY B 1 34 ? 14.562 -9.633 -15.484 1 89.69 34 GLY B O 1
ATOM 2214 N N . PHE B 1 35 ? 14.414 -8.477 -13.539 1 90.06 35 PHE B N 1
ATOM 2215 C CA . PHE B 1 35 ? 13.719 -7.336 -14.125 1 90.06 35 PHE B CA 1
ATOM 2216 C C . PHE B 1 35 ? 14.703 -6.328 -14.695 1 90.06 35 PHE B C 1
ATOM 2218 O O . PHE B 1 35 ? 14.328 -5.465 -15.492 1 90.06 35 PHE B O 1
ATOM 2225 N N . ASN B 1 36 ? 15.984 -6.414 -14.273 1 88.38 36 ASN B N 1
ATOM 2226 C CA . ASN B 1 36 ? 16.938 -5.355 -14.586 1 88.38 36 ASN B CA 1
ATOM 2227 C C . ASN B 1 36 ? 18.094 -5.883 -15.422 1 88.38 36 ASN B C 1
ATOM 2229 O O . ASN B 1 36 ? 19.266 -5.637 -15.102 1 88.38 36 ASN B O 1
ATOM 2233 N N . ASP B 1 37 ? 17.781 -6.656 -16.422 1 90 37 ASP B N 1
ATOM 2234 C CA . ASP B 1 37 ? 18.75 -7.168 -17.391 1 90 37 ASP B CA 1
ATOM 2235 C C . ASP B 1 37 ? 19.938 -7.82 -16.703 1 90 37 ASP B C 1
ATOM 2237 O O . ASP B 1 37 ? 21.094 -7.434 -16.922 1 90 37 ASP B O 1
ATOM 2241 N N . PRO B 1 38 ? 19.703 -8.812 -15.977 1 94.94 38 PRO B N 1
ATOM 2242 C CA . PRO B 1 38 ? 20.781 -9.484 -15.242 1 94.94 38 PRO B CA 1
ATOM 2243 C C . PRO B 1 38 ? 21.688 -10.305 -16.141 1 94.94 38 PRO B C 1
ATOM 2245 O O . PRO B 1 38 ? 21.312 -10.648 -17.266 1 94.94 38 PRO B O 1
ATOM 2248 N N . ALA B 1 39 ? 22.922 -10.586 -15.664 1 96.94 39 ALA B N 1
ATOM 2249 C CA . ALA B 1 39 ? 23.859 -11.484 -16.328 1 96.94 39 ALA B CA 1
ATOM 2250 C C . ALA B 1 39 ? 24.203 -12.68 -15.438 1 96.94 39 ALA B C 1
ATOM 2252 O O . ALA B 1 39 ? 24.203 -12.57 -14.211 1 96.94 39 ALA B O 1
ATOM 2253 N N . PRO B 1 40 ? 24.438 -13.797 -16.125 1 96.75 40 PRO B N 1
ATOM 2254 C CA . PRO B 1 40 ? 24.922 -14.922 -15.305 1 96.75 40 PRO B CA 1
ATOM 2255 C C . PRO B 1 40 ? 26.234 -14.617 -14.586 1 96.75 40 PRO B C 1
ATOM 2257 O O . PRO B 1 40 ? 27.094 -13.938 -15.141 1 96.75 40 PRO B O 1
ATOM 2260 N N . THR B 1 41 ? 26.328 -15.078 -13.406 1 97.19 41 THR B N 1
ATOM 2261 C CA . THR B 1 41 ? 27.547 -14.844 -12.633 1 97.19 41 THR B CA 1
ATOM 2262 C C . THR B 1 41 ? 28.609 -15.891 -12.953 1 97.19 41 THR B C 1
ATOM 2264 O O . THR B 1 41 ? 29.781 -15.719 -12.641 1 97.19 41 THR B O 1
ATOM 2267 N N . GLY B 1 42 ? 28.109 -17.031 -13.539 1 96.94 42 GLY B N 1
ATOM 2268 C CA . GLY B 1 42 ? 28.969 -18.203 -13.727 1 96.94 42 GLY B CA 1
ATOM 2269 C C . GLY B 1 42 ? 28.766 -19.266 -12.664 1 96.94 42 GLY B C 1
ATOM 2270 O O . GLY B 1 42 ? 29.109 -20.422 -12.867 1 96.94 42 GLY B O 1
ATOM 2271 N N . ALA B 1 43 ? 28.25 -18.875 -11.586 1 97.06 43 ALA B N 1
ATOM 2272 C CA . ALA B 1 43 ? 28.016 -19.812 -10.484 1 97.06 43 ALA B CA 1
ATOM 2273 C C . ALA B 1 43 ? 26.781 -20.672 -10.758 1 97.06 43 ALA B C 1
ATOM 2275 O O . ALA B 1 43 ? 25.781 -20.188 -11.273 1 97.06 43 ALA B O 1
ATOM 2276 N N . VAL B 1 44 ? 26.922 -21.953 -10.406 1 97.5 44 VAL B N 1
ATOM 2277 C CA . VAL B 1 44 ? 25.812 -22.906 -10.469 1 97.5 44 VAL B CA 1
ATOM 2278 C C . VAL B 1 44 ? 25.672 -23.609 -9.125 1 97.5 44 VAL B C 1
ATOM 2280 O O . VAL B 1 44 ? 26.656 -24.016 -8.516 1 97.5 44 VAL B O 1
ATOM 2283 N N . HIS B 1 45 ? 24.453 -23.672 -8.68 1 97.88 45 HIS B N 1
ATOM 2284 C CA . HIS B 1 45 ? 24.172 -24.266 -7.375 1 97.88 45 HIS B CA 1
ATOM 2285 C C . HIS B 1 45 ? 23.281 -25.5 -7.508 1 97.88 45 HIS B C 1
ATOM 2287 O O . HIS B 1 45 ? 22.5 -25.594 -8.453 1 97.88 45 HIS B O 1
ATOM 2293 N N . GLU B 1 46 ? 23.422 -26.422 -6.562 1 97.38 46 GLU B N 1
ATOM 2294 C CA . GLU B 1 46 ? 22.391 -27.453 -6.375 1 97.38 46 GLU B CA 1
ATOM 2295 C C . GLU B 1 46 ? 21.141 -26.875 -5.719 1 97.38 46 GLU B C 1
ATOM 2297 O O . GLU B 1 46 ? 21.219 -26.281 -4.637 1 97.38 46 GLU B O 1
ATOM 2302 N N . ARG B 1 47 ? 20.047 -27.047 -6.301 1 96.88 47 ARG B N 1
ATOM 2303 C CA . ARG B 1 47 ? 18.797 -26.469 -5.824 1 96.88 47 ARG B CA 1
ATOM 2304 C C . ARG B 1 47 ? 18.516 -26.875 -4.383 1 96.88 47 ARG B C 1
ATOM 2306 O O . ARG B 1 47 ? 18.078 -26.062 -3.572 1 96.88 47 ARG B O 1
ATOM 2313 N N . ALA B 1 48 ? 18.828 -28.109 -4.039 1 95.5 48 ALA B N 1
ATOM 2314 C CA . ALA B 1 48 ? 18.531 -28.656 -2.721 1 95.5 48 ALA B CA 1
ATOM 2315 C C . ALA B 1 48 ? 19.359 -27.969 -1.639 1 95.5 48 ALA B C 1
ATOM 2317 O O . ALA B 1 48 ? 19.031 -28.047 -0.454 1 95.5 48 ALA B O 1
ATOM 2318 N N . SER B 1 49 ? 20.453 -27.312 -2.023 1 96.25 49 SER B N 1
ATOM 2319 C CA . SER B 1 49 ? 21.344 -26.672 -1.061 1 96.25 49 SER B CA 1
ATOM 2320 C C . SER B 1 49 ? 20.891 -25.25 -0.766 1 96.25 49 SER B C 1
ATOM 2322 O O . SER B 1 49 ? 21.438 -24.578 0.118 1 96.25 49 SER B O 1
ATOM 2324 N N . LEU B 1 50 ? 19.906 -24.797 -1.498 1 97.56 50 LEU B N 1
ATOM 2325 C CA . LEU B 1 50 ? 19.422 -23.422 -1.369 1 97.56 50 LEU B CA 1
ATOM 2326 C C . LEU B 1 50 ? 18.141 -23.359 -0.548 1 97.56 50 LEU B C 1
ATOM 2328 O O . LEU B 1 50 ? 17.328 -24.297 -0.592 1 97.56 50 LEU B O 1
ATOM 2332 N N . THR B 1 51 ? 18.031 -22.359 0.216 1 97.94 51 THR B N 1
ATOM 2333 C CA . THR B 1 51 ? 16.75 -22.047 0.84 1 97.94 51 THR B CA 1
ATOM 2334 C C . THR B 1 51 ? 15.938 -21.078 -0.018 1 97.94 51 THR B C 1
ATOM 2336 O O . THR B 1 51 ? 16.375 -19.953 -0.251 1 97.94 51 THR B O 1
ATOM 2339 N N . LEU B 1 52 ? 14.844 -21.484 -0.434 1 98.19 52 LEU B N 1
ATOM 2340 C CA . LEU B 1 52 ? 14.023 -20.641 -1.291 1 98.19 52 LEU B CA 1
ATOM 2341 C C . LEU B 1 52 ? 13.422 -19.484 -0.499 1 98.19 52 LEU B C 1
ATOM 2343 O O . LEU B 1 52 ? 12.984 -19.656 0.639 1 98.19 52 LEU B O 1
ATOM 2347 N N . LEU B 1 53 ? 13.398 -18.328 -1.037 1 98.5 53 LEU B N 1
ATOM 2348 C CA . LEU B 1 53 ? 12.703 -17.141 -0.559 1 98.5 53 LEU B CA 1
ATOM 2349 C C . LEU B 1 53 ? 11.555 -16.766 -1.486 1 98.5 53 LEU B C 1
ATOM 2351 O O . LEU B 1 53 ? 11.391 -17.375 -2.551 1 98.5 53 LEU B O 1
ATOM 2355 N N . ALA B 1 54 ? 10.68 -15.852 -1.036 1 98.75 54 ALA B N 1
ATOM 2356 C CA . ALA B 1 54 ? 9.805 -15.258 -2.043 1 98.75 54 ALA B CA 1
ATOM 2357 C C . ALA B 1 54 ? 10.586 -14.883 -3.299 1 98.75 54 ALA B C 1
ATOM 2359 O O . ALA B 1 54 ? 11.68 -14.312 -3.211 1 98.75 54 ALA B O 1
ATOM 2360 N N . PRO B 1 55 ? 10.102 -15.18 -4.449 1 98.56 55 PRO B N 1
ATOM 2361 C CA . PRO B 1 55 ? 10.914 -15.086 -5.664 1 98.56 55 PRO B CA 1
ATOM 2362 C C . PRO B 1 55 ? 11.172 -13.648 -6.094 1 98.56 55 PRO B C 1
ATOM 2364 O O . PRO B 1 55 ? 11.961 -13.398 -7.004 1 98.56 55 PRO B O 1
ATOM 2367 N N . CYS B 1 56 ? 10.477 -12.719 -5.496 1 97.69 56 CYS B N 1
ATOM 2368 C CA . CYS B 1 56 ? 10.734 -11.289 -5.641 1 97.69 56 CYS B CA 1
ATOM 2369 C C . CYS B 1 56 ? 10.477 -10.555 -4.328 1 97.69 56 CYS B C 1
ATOM 2371 O O . CYS B 1 56 ? 10.102 -11.172 -3.33 1 97.69 56 CYS B O 1
ATOM 2373 N N . ALA B 1 57 ? 10.812 -9.305 -4.312 1 95.06 57 ALA B N 1
ATOM 2374 C CA . ALA B 1 57 ? 10.555 -8.398 -3.193 1 95.06 57 ALA B CA 1
ATOM 2375 C C . ALA B 1 57 ? 9.695 -7.215 -3.629 1 95.06 57 ALA B C 1
ATOM 2377 O O . ALA B 1 57 ? 10.219 -6.141 -3.932 1 95.06 57 ALA B O 1
ATOM 2378 N N . PRO B 1 58 ? 8.43 -7.445 -3.641 1 97 58 PRO B N 1
ATOM 2379 C CA . PRO B 1 58 ? 7.551 -6.418 -4.199 1 97 58 PRO B CA 1
ATOM 2380 C C . PRO B 1 58 ? 7.562 -5.125 -3.387 1 97 58 PRO B C 1
ATOM 2382 O O . PRO B 1 58 ? 7.652 -5.164 -2.156 1 97 58 PRO B O 1
ATOM 2385 N N . GLY B 1 59 ? 7.5 -3.959 -4.105 1 96.31 59 GLY B N 1
ATOM 2386 C CA . GLY B 1 59 ? 7.188 -2.713 -3.426 1 96.31 59 GLY B CA 1
ATOM 2387 C C . GLY B 1 59 ? 5.766 -2.66 -2.898 1 96.31 59 GLY B C 1
ATOM 2388 O O . GLY B 1 59 ? 5.496 -1.998 -1.894 1 96.31 59 GLY B O 1
ATOM 2389 N N . LYS B 1 60 ? 4.902 -3.354 -3.551 1 97.44 60 LYS B N 1
ATOM 2390 C CA . LYS B 1 60 ? 3.508 -3.512 -3.15 1 97.44 60 LYS B CA 1
ATOM 2391 C C . LYS B 1 60 ? 2.896 -4.77 -3.762 1 97.44 60 LYS B C 1
ATOM 2393 O O . LYS B 1 60 ? 3.398 -5.285 -4.762 1 97.44 60 LYS B O 1
ATOM 2398 N N . VAL B 1 61 ? 1.894 -5.223 -3.141 1 98.81 61 VAL B N 1
ATOM 2399 C CA . VAL B 1 61 ? 1.028 -6.258 -3.691 1 98.81 61 VAL B CA 1
ATOM 2400 C C . VAL B 1 61 ? -0.373 -5.699 -3.916 1 98.81 61 VAL B C 1
ATOM 2402 O O . VAL B 1 61 ? -1 -5.184 -2.988 1 98.81 61 VAL B O 1
ATOM 2405 N N . VAL B 1 62 ? -0.783 -5.691 -5.145 1 98.88 62 VAL B N 1
ATOM 2406 C CA . VAL B 1 62 ? -2.16 -5.352 -5.488 1 98.88 62 VAL B CA 1
ATOM 2407 C C . VAL B 1 62 ? -3.035 -6.602 -5.406 1 98.88 62 VAL B C 1
ATOM 2409 O O . VAL B 1 62 ? -2.84 -7.555 -6.168 1 98.88 62 VAL B O 1
ATOM 2412 N N . ALA B 1 63 ? -3.977 -6.586 -4.5 1 98.94 63 ALA B N 1
ATOM 2413 C CA . ALA B 1 63 ? -4.805 -7.773 -4.293 1 98.94 63 ALA B CA 1
ATOM 2414 C C . ALA B 1 63 ? -6.23 -7.539 -4.781 1 98.94 63 ALA B C 1
ATOM 2416 O O . ALA B 1 63 ? -6.906 -6.613 -4.324 1 98.94 63 ALA B O 1
ATOM 2417 N N . LEU B 1 64 ? -6.695 -8.406 -5.648 1 98.75 64 LEU B N 1
ATOM 2418 C CA . LEU B 1 64 ? -8.023 -8.242 -6.227 1 98.75 64 LEU B CA 1
ATOM 2419 C C . LEU B 1 64 ? -9.07 -8.969 -5.387 1 98.75 64 LEU B C 1
ATOM 2421 O O . LEU B 1 64 ? -8.781 -9.984 -4.762 1 98.75 64 LEU B O 1
ATOM 2425 N N . TRP B 1 65 ? -10.25 -8.438 -5.488 1 97.69 65 TRP B N 1
ATOM 2426 C CA . TRP B 1 65 ? -11.438 -9.094 -4.945 1 97.69 65 TRP B CA 1
ATOM 2427 C C . TRP B 1 65 ? -12.445 -9.398 -6.051 1 97.69 65 TRP B C 1
ATOM 2429 O O . TRP B 1 65 ? -12.664 -8.57 -6.945 1 97.69 65 TRP B O 1
ATOM 2439 N N . ASN B 1 66 ? -13.055 -10.586 -5.98 1 97.75 66 ASN B N 1
ATOM 2440 C CA . ASN B 1 66 ? -14.172 -10.984 -6.828 1 97.75 66 ASN B CA 1
ATOM 2441 C C . ASN B 1 66 ? -13.789 -10.984 -8.305 1 97.75 66 ASN B C 1
ATOM 2443 O O . ASN B 1 66 ? -14.484 -10.398 -9.133 1 97.75 66 ASN B O 1
ATOM 2447 N N . ASN B 1 67 ? -12.672 -11.672 -8.656 1 98.69 67 ASN B N 1
ATOM 2448 C CA . ASN B 1 67 ? -12.188 -11.703 -10.031 1 98.69 67 ASN B CA 1
ATOM 2449 C C . ASN B 1 67 ? -12.438 -13.062 -10.68 1 98.69 67 ASN B C 1
ATOM 2451 O O . ASN B 1 67 ? -11.719 -13.461 -11.602 1 98.69 67 ASN B O 1
ATOM 2455 N N . PHE B 1 68 ? -13.375 -13.867 -10.18 1 98.81 68 PHE B N 1
ATOM 2456 C CA . PHE B 1 68 ? -13.719 -15.156 -10.758 1 98.81 68 PHE B CA 1
ATOM 2457 C C . PHE B 1 68 ? -15.234 -15.305 -10.875 1 98.81 68 PHE B C 1
ATOM 2459 O O . PHE B 1 68 ? -15.961 -15.023 -9.914 1 98.81 68 PHE B O 1
ATOM 2466 N N . HIS B 1 69 ? -15.711 -15.812 -12 1 98.75 69 HIS B N 1
ATOM 2467 C CA . HIS B 1 69 ? -17.141 -15.969 -12.258 1 98.75 69 HIS B CA 1
ATOM 2468 C C . HIS B 1 69 ? -17.781 -16.891 -11.234 1 98.75 69 HIS B C 1
ATOM 2470 O O . HIS B 1 69 ? -18.875 -16.609 -10.742 1 98.75 69 HIS B O 1
ATOM 2476 N N . ALA B 1 70 ? -17.156 -17.984 -10.883 1 98.56 70 ALA B N 1
ATOM 2477 C CA . ALA B 1 70 ? -17.719 -18.938 -9.945 1 98.56 70 ALA B CA 1
ATOM 2478 C C . ALA B 1 70 ? -17.922 -18.312 -8.57 1 98.56 70 ALA B C 1
ATOM 2480 O O . ALA B 1 70 ? -18.938 -18.547 -7.914 1 98.56 70 ALA B O 1
ATOM 2481 N N . LEU B 1 71 ? -17 -17.531 -8.109 1 97.75 71 LEU B N 1
ATOM 2482 C CA . LEU B 1 71 ? -17.156 -16.844 -6.828 1 97.75 71 LEU B CA 1
ATOM 2483 C C . LEU B 1 71 ? -18.297 -15.836 -6.883 1 97.75 71 LEU B C 1
ATOM 2485 O O . LEU B 1 71 ? -19.109 -15.758 -5.953 1 97.75 71 LEU B O 1
ATOM 2489 N N . ALA B 1 72 ? -18.281 -15.039 -7.941 1 97.31 72 ALA B N 1
ATOM 2490 C CA . ALA B 1 72 ? -19.344 -14.055 -8.102 1 97.31 72 ALA B CA 1
ATOM 2491 C C . ALA B 1 72 ? -20.719 -14.719 -8.016 1 97.31 72 ALA B C 1
ATOM 2493 O O . ALA B 1 72 ? -21.625 -14.195 -7.359 1 97.31 72 ALA B O 1
ATOM 2494 N N . ARG B 1 73 ? -20.875 -15.82 -8.68 1 97.69 73 ARG B N 1
ATOM 2495 C CA . ARG B 1 73 ? -22.125 -16.562 -8.641 1 97.69 73 ARG B CA 1
ATOM 2496 C C . ARG B 1 73 ? -22.453 -17.031 -7.227 1 97.69 73 ARG B C 1
ATOM 2498 O O . ARG B 1 73 ? -23.578 -16.891 -6.754 1 97.69 73 ARG B O 1
ATOM 2505 N N . LYS B 1 74 ? -21.484 -17.578 -6.613 1 96.69 74 LYS B N 1
ATOM 2506 C CA . LYS B 1 74 ? -21.672 -18.062 -5.25 1 96.69 74 LYS B CA 1
ATOM 2507 C C . LYS B 1 74 ? -22.125 -16.953 -4.316 1 96.69 74 LYS B C 1
ATOM 2509 O O . LYS B 1 74 ? -22.984 -17.156 -3.461 1 96.69 74 LYS B O 1
ATOM 2514 N N . LEU B 1 75 ? -21.5 -15.781 -4.484 1 94.56 75 LEU B N 1
ATOM 2515 C CA . LEU B 1 75 ? -21.797 -14.633 -3.637 1 94.56 75 LEU B CA 1
ATOM 2516 C C . LEU B 1 75 ? -23.078 -13.945 -4.082 1 94.56 75 LEU B C 1
ATOM 2518 O O . LEU B 1 75 ? -23.578 -13.047 -3.402 1 94.56 75 LEU B O 1
ATOM 2522 N N . GLU B 1 76 ? -23.594 -14.336 -5.188 1 95.94 76 GLU B N 1
ATOM 2523 C CA . GLU B 1 76 ? -24.75 -13.695 -5.789 1 95.94 76 GLU B CA 1
ATOM 2524 C C . GLU B 1 76 ? -24.5 -12.203 -6.016 1 95.94 76 GLU B C 1
ATOM 2526 O O . GLU B 1 76 ? -25.312 -11.367 -5.629 1 95.94 76 GLU B O 1
ATOM 2531 N N . LYS B 1 77 ? -23.375 -11.883 -6.52 1 94.88 77 LYS B N 1
ATOM 2532 C CA . LYS B 1 77 ? -22.969 -10.531 -6.887 1 94.88 77 LYS B CA 1
ATOM 2533 C C . LYS B 1 77 ? -22.594 -10.453 -8.367 1 94.88 77 LYS B C 1
ATOM 2535 O O . LYS B 1 77 ? -22.094 -11.414 -8.938 1 94.88 77 LYS B O 1
ATOM 2540 N N . PRO B 1 78 ? -22.906 -9.32 -8.938 1 94.69 78 PRO B N 1
ATOM 2541 C CA . PRO B 1 78 ? -22.422 -9.172 -10.312 1 94.69 78 PRO B CA 1
ATOM 2542 C C . PRO B 1 78 ? -20.891 -9.148 -10.398 1 94.69 78 PRO B C 1
ATOM 2544 O O . PRO B 1 78 ? -20.219 -8.766 -9.438 1 94.69 78 PRO B O 1
ATOM 2547 N N . VAL B 1 79 ? -20.406 -9.586 -11.547 1 95.25 79 VAL B N 1
ATOM 2548 C CA . VAL B 1 79 ? -18.984 -9.383 -11.773 1 95.25 79 VAL B CA 1
ATOM 2549 C C . VAL B 1 79 ? -18.672 -7.891 -11.867 1 95.25 79 VAL B C 1
ATOM 2551 O O . VAL B 1 79 ? -19.469 -7.125 -12.422 1 95.25 79 VAL B O 1
ATOM 2554 N N . PRO B 1 80 ? -17.562 -7.449 -11.375 1 96.88 80 PRO B N 1
ATOM 2555 C CA . PRO B 1 80 ? -17.234 -6.023 -11.414 1 96.88 80 PRO B CA 1
ATOM 2556 C C . PRO B 1 80 ? -16.969 -5.512 -12.828 1 96.88 80 PRO B C 1
ATOM 2558 O O . PRO B 1 80 ? -16.547 -6.281 -13.695 1 96.88 80 PRO B O 1
ATOM 2561 N N . THR B 1 81 ? -17.172 -4.266 -13.008 1 95.94 81 THR B N 1
ATOM 2562 C CA . THR B 1 81 ? -16.906 -3.646 -14.297 1 95.94 81 THR B CA 1
ATOM 2563 C C . THR B 1 81 ? -15.461 -3.15 -14.367 1 95.94 81 THR B C 1
ATOM 2565 O O . THR B 1 81 ? -14.961 -2.828 -15.445 1 95.94 81 THR B O 1
ATOM 2568 N N . HIS B 1 82 ? -14.836 -3.074 -13.289 1 97.44 82 HIS B N 1
ATOM 2569 C CA . HIS B 1 82 ? -13.438 -2.709 -13.094 1 97.44 82 HIS B CA 1
ATOM 2570 C C . HIS B 1 82 ? -12.789 -3.553 -12 1 97.44 82 HIS B C 1
ATOM 2572 O O . HIS B 1 82 ? -13.453 -3.92 -11.023 1 97.44 82 HIS B O 1
ATOM 2578 N N . PRO B 1 83 ? -11.484 -3.871 -12.148 1 98.38 83 PRO B N 1
ATOM 2579 C CA . PRO B 1 83 ? -10.852 -4.586 -11.031 1 98.38 83 PRO B CA 1
ATOM 2580 C C . PRO B 1 83 ? -11.07 -3.893 -9.688 1 98.38 83 PRO B C 1
ATOM 2582 O O . PRO B 1 83 ? -10.898 -2.676 -9.586 1 98.38 83 PRO B O 1
ATOM 2585 N N . LEU B 1 84 ? -11.508 -4.621 -8.703 1 98.5 84 LEU B N 1
ATOM 2586 C CA . LEU B 1 84 ? -11.609 -4.16 -7.32 1 98.5 84 LEU B CA 1
ATOM 2587 C C . LEU B 1 84 ? -10.391 -4.586 -6.512 1 98.5 84 LEU B C 1
ATOM 2589 O O . LEU B 1 84 ? -10.07 -5.777 -6.441 1 98.5 84 LEU B O 1
ATOM 2593 N N . PHE B 1 85 ? -9.664 -3.576 -5.934 1 98.75 85 PHE B N 1
ATOM 2594 C CA . PHE B 1 85 ? -8.383 -3.988 -5.367 1 98.75 85 PHE B CA 1
ATOM 2595 C C . PHE B 1 85 ? -8.055 -3.172 -4.125 1 98.75 85 PHE B C 1
ATOM 2597 O O . PHE B 1 85 ? -8.625 -2.098 -3.912 1 98.75 85 PHE B O 1
ATOM 2604 N N . LEU B 1 86 ? -7.25 -3.754 -3.283 1 98.75 86 LEU B N 1
ATOM 2605 C CA . LEU B 1 86 ? -6.551 -3.15 -2.154 1 98.75 86 LEU B CA 1
ATOM 2606 C C . LEU B 1 86 ? -5.047 -3.369 -2.271 1 98.75 86 LEU B C 1
ATOM 2608 O O . LEU B 1 86 ? -4.582 -4.055 -3.186 1 98.75 86 LEU B O 1
ATOM 2612 N N . LEU B 1 87 ? -4.301 -2.732 -1.394 1 98.81 87 LEU B N 1
ATOM 2613 C CA . LEU B 1 87 ? -2.861 -2.971 -1.338 1 98.81 87 LEU B CA 1
ATOM 2614 C C . LEU B 1 87 ? -2.482 -3.703 -0.056 1 98.81 87 LEU B C 1
ATOM 2616 O O . LEU B 1 87 ? -2.998 -3.393 1.02 1 98.81 87 LEU B O 1
ATOM 2620 N N . LYS B 1 88 ? -1.7 -4.738 -0.238 1 98.75 88 LYS B N 1
ATOM 2621 C CA . LYS B 1 88 ? -0.931 -5.273 0.881 1 98.75 88 LYS B CA 1
ATOM 2622 C C . LYS B 1 88 ? 0.449 -4.629 0.96 1 98.75 88 LYS B C 1
ATOM 2624 O O . LYS B 1 88 ? 1.099 -4.414 -0.065 1 98.75 88 LYS B O 1
ATOM 2629 N N . PRO B 1 89 ? 0.853 -4.273 2.174 1 97.94 89 PRO B N 1
ATOM 2630 C CA . PRO B 1 89 ? 2.201 -3.715 2.289 1 97.94 89 PRO B CA 1
ATOM 2631 C C . PRO B 1 89 ? 3.295 -4.742 2.002 1 97.94 89 PRO B C 1
ATOM 2633 O O . PRO B 1 89 ? 3.088 -5.941 2.207 1 97.94 89 PRO B O 1
ATOM 2636 N N . ALA B 1 90 ? 4.43 -4.238 1.601 1 97.12 90 ALA B N 1
ATOM 2637 C CA . ALA B 1 90 ? 5.586 -5.098 1.353 1 97.12 90 ALA B CA 1
ATOM 2638 C C . ALA B 1 90 ? 5.969 -5.875 2.607 1 97.12 90 ALA B C 1
ATOM 2640 O O . ALA B 1 90 ? 6.48 -6.996 2.52 1 97.12 90 ALA B O 1
ATOM 2641 N N . SER B 1 91 ? 5.68 -5.348 3.727 1 97.25 91 SER B N 1
ATOM 2642 C CA . SER B 1 91 ? 6.062 -5.957 4.992 1 97.25 91 SER B CA 1
ATOM 2643 C C . SER B 1 91 ? 5.281 -7.242 5.25 1 97.25 91 SER B C 1
ATOM 2645 O O . SER B 1 91 ? 5.633 -8.023 6.137 1 97.25 91 SER B O 1
ATOM 2647 N N . SER B 1 92 ? 4.223 -7.48 4.484 1 98.31 92 SER B N 1
ATOM 2648 C CA . SER B 1 92 ? 3.428 -8.688 4.676 1 98.31 92 SER B CA 1
ATOM 2649 C C . SER B 1 92 ? 4.098 -9.898 4.031 1 98.31 92 SER B C 1
ATOM 2651 O O 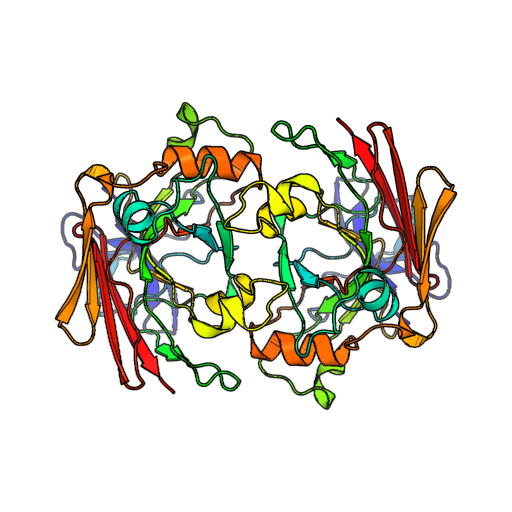. SER B 1 92 ? 3.676 -11.039 4.25 1 98.31 92 SER B O 1
ATOM 2653 N N . LEU B 1 93 ? 5.125 -9.766 3.305 1 98.56 93 LEU B N 1
ATOM 2654 C CA . LEU B 1 93 ? 5.73 -10.781 2.441 1 98.56 93 LEU B CA 1
ATOM 2655 C C . LEU B 1 93 ? 6.219 -11.969 3.26 1 98.56 93 LEU B C 1
ATOM 2657 O O . LEU B 1 93 ? 6.883 -11.797 4.285 1 98.56 93 LEU B O 1
ATOM 2661 N N . ALA B 1 94 ? 5.848 -13.102 2.852 1 98.56 94 ALA B N 1
ATOM 2662 C CA . ALA B 1 94 ? 6.371 -14.391 3.299 1 98.56 94 ALA B CA 1
ATOM 2663 C C . ALA B 1 94 ? 6.637 -15.32 2.115 1 98.56 94 ALA B C 1
ATOM 2665 O O . ALA B 1 94 ? 5.922 -15.273 1.112 1 98.56 94 ALA B O 1
ATOM 2666 N N . GLY B 1 95 ? 7.672 -16.094 2.186 1 98.69 95 GLY B N 1
ATOM 2667 C CA . GLY B 1 95 ? 8.039 -17 1.106 1 98.69 95 GLY B CA 1
ATOM 2668 C C . GLY B 1 95 ? 7.758 -18.453 1.422 1 98.69 95 GLY B C 1
ATOM 2669 O O . GLY B 1 95 ? 7.086 -18.766 2.41 1 98.69 95 GLY B O 1
ATOM 2670 N N . PRO B 1 96 ? 8.211 -19.328 0.518 1 98.62 96 PRO B N 1
ATOM 2671 C CA . PRO B 1 96 ? 8.039 -20.75 0.766 1 98.62 96 PRO B CA 1
ATOM 2672 C C . PRO B 1 96 ? 8.656 -21.203 2.088 1 98.62 96 PRO B C 1
ATOM 2674 O O . PRO B 1 96 ? 9.805 -20.875 2.381 1 98.62 96 PRO B O 1
ATOM 2677 N N . GLY B 1 97 ? 7.828 -21.906 2.867 1 98.31 97 GLY B N 1
ATOM 2678 C CA . GLY B 1 97 ? 8.336 -22.469 4.109 1 98.31 97 GLY B CA 1
ATOM 2679 C C . GLY B 1 97 ? 8.195 -21.516 5.289 1 98.31 97 GLY B C 1
ATOM 2680 O O . GLY B 1 97 ? 8.297 -21.938 6.441 1 98.31 97 GLY B O 1
ATOM 2681 N N . ASP B 1 98 ? 8.023 -20.219 5.02 1 98.31 98 ASP B N 1
ATOM 2682 C CA . ASP B 1 98 ? 7.836 -19.266 6.105 1 98.31 98 ASP B CA 1
ATOM 2683 C C . ASP B 1 98 ? 6.543 -19.531 6.863 1 98.31 98 ASP B C 1
ATOM 2685 O O . ASP B 1 98 ? 5.574 -20.047 6.293 1 98.31 98 ASP B O 1
ATOM 2689 N N . ALA B 1 99 ? 6.516 -19.172 8.094 1 98.44 99 ALA B N 1
ATOM 2690 C CA . ALA B 1 99 ? 5.309 -19.281 8.906 1 98.44 99 ALA B CA 1
ATOM 2691 C C . ALA B 1 99 ? 4.344 -18.141 8.625 1 98.44 99 ALA B C 1
ATOM 2693 O O . ALA B 1 99 ? 4.766 -17 8.383 1 98.44 99 ALA B O 1
ATOM 2694 N N . VAL B 1 100 ? 3.094 -18.438 8.586 1 98.75 100 VAL B N 1
ATOM 2695 C CA . VAL B 1 100 ? 2.031 -17.453 8.75 1 98.75 100 VAL B CA 1
ATOM 2696 C C . VAL B 1 100 ? 1.758 -17.234 10.242 1 98.75 100 VAL B C 1
ATOM 2698 O O . VAL B 1 100 ? 1.278 -18.141 10.922 1 98.75 100 VAL B O 1
ATOM 2701 N N . LEU B 1 101 ? 2.004 -16.062 10.727 1 98.12 101 LEU B N 1
ATOM 2702 C CA . LEU B 1 101 ? 1.918 -15.781 12.156 1 98.12 101 LEU B CA 1
ATOM 2703 C C . LEU B 1 101 ? 0.586 -15.125 12.5 1 98.12 101 LEU B C 1
ATOM 2705 O O . LEU B 1 101 ? 0.224 -14.102 11.922 1 98.12 101 LEU B O 1
ATOM 2709 N N . ARG B 1 102 ? -0.134 -15.742 13.406 1 97.12 102 ARG B N 1
ATOM 2710 C CA . ARG B 1 102 ? -1.339 -15.094 13.906 1 97.12 102 ARG B CA 1
ATOM 2711 C C . ARG B 1 102 ? -1.002 -13.781 14.609 1 97.12 102 ARG B C 1
ATOM 2713 O O . ARG B 1 102 ? -0.127 -13.742 15.477 1 97.12 102 ARG B O 1
ATOM 2720 N N . PRO B 1 103 ? -1.679 -12.734 14.242 1 95.19 103 PRO B N 1
ATOM 2721 C CA . PRO B 1 103 ? -1.458 -11.484 14.977 1 95.19 103 PRO B CA 1
ATOM 2722 C C . PRO B 1 103 ? -1.891 -11.578 16.438 1 95.19 103 PRO B C 1
ATOM 2724 O O . PRO B 1 103 ? -2.908 -12.203 16.75 1 95.19 103 PRO B O 1
ATOM 2727 N N . LYS B 1 104 ? -1.222 -10.93 17.328 1 91.56 104 LYS B N 1
ATOM 2728 C CA . LYS B 1 104 ? -1.513 -10.961 18.766 1 91.56 104 LYS B CA 1
ATOM 2729 C C . LYS B 1 104 ? -2.869 -10.328 19.062 1 91.56 104 LYS B C 1
ATOM 2731 O O . LYS B 1 104 ? -3.561 -10.75 20 1 91.56 104 LYS B O 1
ATOM 2736 N N . SER B 1 105 ? -3.215 -9.375 18.281 1 88.88 105 SER B N 1
ATOM 2737 C CA . SER B 1 105 ? -4.402 -8.57 18.562 1 88.88 105 SER B CA 1
ATOM 2738 C C . SER B 1 105 ? -5.652 -9.195 17.953 1 88.88 105 SER B C 1
ATOM 2740 O O . SER B 1 105 ? -6.734 -8.602 18.016 1 88.88 105 SER B O 1
ATOM 2742 N N . TYR B 1 106 ? -5.504 -10.336 17.344 1 94.81 106 TYR B N 1
ATOM 2743 C CA . TYR B 1 106 ? -6.621 -10.922 16.609 1 94.81 106 TYR B CA 1
ATOM 2744 C C . TYR B 1 106 ? -6.801 -12.391 16.984 1 94.81 106 TYR B C 1
ATOM 2746 O O . TYR B 1 106 ? -5.867 -13.188 16.859 1 94.81 106 TYR B O 1
ATOM 2754 N N . ASP B 1 107 ? -8.023 -12.797 17.344 1 94.12 107 ASP B N 1
ATOM 2755 C CA . ASP B 1 107 ? -8.281 -14.164 17.766 1 94.12 107 ASP B CA 1
ATOM 2756 C C . ASP B 1 107 ? -9.312 -14.844 16.875 1 94.12 107 ASP B C 1
ATOM 2758 O O . ASP B 1 107 ? -9.766 -15.953 17.172 1 94.12 107 ASP B O 1
ATOM 2762 N N . GLY B 1 108 ? -9.664 -14.227 15.789 1 96.88 108 GLY B N 1
ATOM 2763 C CA . GLY B 1 108 ? -10.672 -14.789 14.898 1 96.88 108 GLY B CA 1
ATOM 2764 C C . GLY B 1 108 ? -10.094 -15.719 13.852 1 96.88 108 GLY B C 1
ATOM 2765 O O . GLY B 1 108 ? -8.969 -16.203 14 1 96.88 108 GLY B O 1
ATOM 2766 N N . LYS B 1 109 ? -10.852 -15.977 12.797 1 97.94 109 LYS B N 1
ATOM 2767 C CA . LYS B 1 109 ? -10.477 -16.922 11.758 1 97.94 109 LYS B CA 1
ATOM 2768 C C . LYS B 1 109 ? -9.414 -16.344 10.828 1 97.94 109 LYS B C 1
ATOM 2770 O O . LYS B 1 109 ? -9.523 -15.195 10.391 1 97.94 109 LYS B O 1
ATOM 2775 N N . ILE B 1 110 ? -8.391 -17.078 10.641 1 98.5 110 ILE B N 1
ATOM 2776 C CA . ILE B 1 110 ? -7.406 -16.797 9.602 1 98.5 110 ILE B CA 1
ATOM 2777 C C . ILE B 1 110 ? -7.645 -17.719 8.406 1 98.5 110 ILE B C 1
ATOM 2779 O O . ILE B 1 110 ? -7.707 -18.938 8.555 1 98.5 110 ILE B O 1
ATOM 2783 N N . VAL B 1 111 ? -7.738 -17.156 7.203 1 98.75 111 VAL B N 1
ATOM 2784 C CA . VAL B 1 111 ? -8.156 -17.984 6.074 1 98.75 111 VAL B CA 1
ATOM 2785 C C . VAL B 1 111 ? -7.105 -17.922 4.969 1 98.75 111 VAL B C 1
ATOM 2787 O O . VAL B 1 111 ? -6.367 -16.938 4.863 1 98.75 111 VAL B O 1
ATOM 2790 N N . TYR B 1 112 ? -7.012 -19.031 4.203 1 98.94 112 TYR B N 1
ATOM 2791 C CA . TYR B 1 112 ? -6.176 -19.094 3.012 1 98.94 112 TYR B CA 1
ATOM 2792 C C . TYR B 1 112 ? -6.957 -18.672 1.772 1 98.94 112 TYR B C 1
ATOM 2794 O O . TYR B 1 112 ? -8.18 -18.828 1.721 1 98.94 112 TYR B O 1
ATOM 2802 N N . GLU B 1 113 ? -6.285 -18.109 0.877 1 98.88 113 GLU B N 1
ATOM 2803 C CA . GLU B 1 113 ? -6.773 -17.844 -0.472 1 98.88 113 GLU B CA 1
ATOM 2804 C C . GLU B 1 113 ? -5.707 -18.172 -1.517 1 98.88 113 GLU B C 1
ATOM 2806 O O . GLU B 1 113 ? -4.84 -17.344 -1.801 1 98.88 113 GLU B O 1
ATOM 2811 N N . GLY B 1 114 ? -5.742 -19.359 -2.1 1 98.94 114 GLY B N 1
ATOM 2812 C CA . GLY B 1 114 ? -4.828 -19.672 -3.186 1 98.94 114 GLY B CA 1
ATOM 2813 C C . GLY B 1 114 ? -5.109 -18.891 -4.453 1 98.94 114 GLY B C 1
ATOM 2814 O O . GLY B 1 114 ? -6.258 -18.781 -4.883 1 98.94 114 GLY B O 1
ATOM 2815 N N . GLU B 1 115 ? -4.074 -18.312 -5.012 1 98.94 115 GLU B N 1
ATOM 2816 C CA . GLU B 1 115 ? -4.262 -17.453 -6.168 1 98.94 115 GLU B CA 1
ATOM 2817 C C . GLU B 1 115 ? -3.082 -17.547 -7.129 1 98.94 115 GLU B C 1
ATOM 2819 O O . GLU B 1 115 ? -2.018 -18.047 -6.766 1 98.94 115 GLU B O 1
ATOM 2824 N N . LEU B 1 116 ? -3.305 -17.094 -8.367 1 98.94 116 LEU B N 1
ATOM 2825 C CA . LEU B 1 116 ? -2.229 -16.734 -9.289 1 98.94 116 LEU B CA 1
ATOM 2826 C C . LEU B 1 116 ? -1.688 -15.344 -8.992 1 98.94 116 LEU B C 1
ATOM 2828 O O . LEU B 1 116 ? -2.455 -14.43 -8.703 1 98.94 116 LEU B O 1
ATOM 2832 N N . GLY B 1 117 ? -0.388 -15.219 -9.047 1 98.94 117 GLY B N 1
ATOM 2833 C CA . GLY B 1 117 ? 0.247 -13.906 -8.977 1 98.94 117 GLY B CA 1
ATOM 2834 C C . GLY B 1 117 ? 0.868 -13.477 -10.289 1 98.94 117 GLY B C 1
ATOM 2835 O O . GLY B 1 117 ? 1.511 -14.281 -10.969 1 98.94 117 GLY B O 1
ATOM 2836 N N . ILE B 1 118 ? 0.625 -12.234 -10.672 1 98.94 118 ILE B N 1
ATOM 2837 C CA . ILE B 1 118 ? 1.312 -11.594 -11.797 1 98.94 118 ILE B CA 1
ATOM 2838 C C . ILE B 1 118 ? 2.51 -10.797 -11.281 1 98.94 118 ILE B C 1
ATOM 2840 O O . ILE B 1 118 ? 2.361 -9.945 -10.406 1 98.94 118 ILE B O 1
ATOM 2844 N N . VAL B 1 119 ? 3.676 -11.062 -11.766 1 98.88 119 VAL B N 1
ATOM 2845 C CA . VAL B 1 119 ? 4.855 -10.281 -11.398 1 98.88 119 VAL B CA 1
ATOM 2846 C C . VAL B 1 119 ? 5.176 -9.281 -12.508 1 98.88 119 VAL B C 1
ATOM 2848 O O . VAL B 1 119 ? 5.336 -9.664 -13.672 1 98.88 119 VAL B O 1
ATOM 2851 N N . ILE B 1 120 ? 5.285 -8.031 -12.141 1 98.88 120 ILE B N 1
ATOM 2852 C CA . ILE B 1 120 ? 5.551 -6.949 -13.086 1 98.88 120 ILE B CA 1
ATOM 2853 C C . ILE B 1 120 ? 7.047 -6.879 -13.383 1 98.88 120 ILE B C 1
ATOM 2855 O O . ILE B 1 120 ? 7.871 -6.938 -12.461 1 98.88 120 ILE B O 1
ATOM 2859 N N . GLY B 1 121 ? 7.371 -6.738 -14.633 1 98.19 121 GLY B N 1
ATOM 2860 C CA . GLY B 1 121 ? 8.766 -6.777 -15.031 1 98.19 121 GLY B CA 1
ATOM 2861 C C . GLY B 1 121 ? 9.312 -5.422 -15.445 1 98.19 121 GLY B C 1
ATOM 2862 O O . GLY B 1 121 ? 10.523 -5.219 -15.484 1 98.19 121 GLY B O 1
ATOM 2863 N N . SER B 1 122 ? 8.438 -4.598 -15.883 1 98.12 122 SER B N 1
ATOM 2864 C CA . SER B 1 122 ? 8.789 -3.234 -16.266 1 98.12 122 SER B CA 1
ATOM 2865 C C . SER B 1 122 ? 7.699 -2.25 -15.859 1 98.12 122 SER B C 1
ATOM 2867 O O . SER B 1 122 ? 6.547 -2.641 -15.656 1 98.12 122 SER B O 1
ATOM 2869 N N . LYS B 1 123 ? 8.148 -0.999 -15.719 1 98.25 123 LYS B N 1
ATOM 2870 C CA . LYS B 1 123 ? 7.223 0.057 -15.32 1 98.25 123 LYS B CA 1
ATOM 2871 C C . LYS B 1 123 ? 6.02 0.116 -16.25 1 98.25 123 LYS B C 1
ATOM 2873 O O . LYS B 1 123 ? 6.18 0.103 -17.484 1 98.25 123 LYS B O 1
ATOM 2878 N N . ALA B 1 124 ? 4.793 0.132 -15.711 1 98.56 124 ALA B N 1
ATOM 2879 C CA . ALA B 1 124 ? 3.547 0.226 -16.469 1 98.56 124 ALA B CA 1
ATOM 2880 C C . ALA B 1 124 ? 2.678 1.372 -15.961 1 98.56 124 ALA B C 1
ATOM 2882 O O . ALA B 1 124 ? 2.273 1.383 -14.797 1 98.56 124 ALA B O 1
ATOM 2883 N N . ARG B 1 125 ? 2.439 2.35 -16.703 1 97.94 125 ARG B N 1
ATOM 2884 C CA . ARG B 1 125 ? 1.562 3.488 -16.453 1 97.94 125 ARG B CA 1
ATOM 2885 C C . ARG B 1 125 ? 0.688 3.791 -17.656 1 97.94 125 ARG B C 1
ATOM 2887 O O . ARG B 1 125 ? 1.196 4.141 -18.719 1 97.94 125 ARG B O 1
ATOM 2894 N N . ASN B 1 126 ? -0.564 3.617 -17.484 1 97.44 126 ASN B N 1
ATOM 2895 C CA . ASN B 1 126 ? -1.517 3.91 -18.547 1 97.44 126 ASN B CA 1
ATOM 2896 C C . ASN B 1 126 ? -1.244 3.064 -19.781 1 97.44 126 ASN B C 1
ATOM 2898 O O . ASN B 1 126 ? -1.194 3.59 -20.906 1 97.44 126 ASN B O 1
ATOM 2902 N N . VAL B 1 127 ? -1.057 1.814 -19.594 1 98.12 127 VAL B N 1
ATOM 2903 C CA . VAL B 1 127 ? -0.759 0.936 -20.719 1 98.12 127 VAL B CA 1
ATOM 2904 C C . VAL B 1 127 ? -2.051 0.311 -21.234 1 98.12 127 VAL B C 1
ATOM 2906 O O . VAL B 1 127 ? -2.947 -0.021 -20.453 1 98.12 127 VAL B O 1
ATOM 2909 N N . SER B 1 128 ? -2.199 0.109 -22.516 1 98.31 128 SER B N 1
ATOM 2910 C CA . SER B 1 128 ? -3.354 -0.545 -23.109 1 98.31 128 SER B CA 1
ATOM 2911 C C . SER B 1 128 ? -3.334 -2.049 -22.859 1 98.31 128 SER B C 1
ATOM 2913 O O . SER B 1 128 ? -2.307 -2.604 -22.469 1 98.31 128 SER B O 1
ATOM 2915 N N . VAL B 1 129 ? -4.453 -2.693 -23.094 1 98.56 129 VAL B N 1
ATOM 2916 C CA . VAL B 1 129 ? -4.523 -4.141 -22.922 1 98.56 129 VAL B CA 1
ATOM 2917 C C . VAL B 1 129 ? -3.545 -4.816 -23.891 1 98.56 129 VAL B C 1
ATOM 2919 O O . VAL B 1 129 ? -2.867 -5.777 -23.516 1 98.56 129 VAL B O 1
ATOM 2922 N N . ALA B 1 130 ? -3.387 -4.312 -25.062 1 98.56 130 ALA B N 1
ATOM 2923 C CA . ALA B 1 130 ? -2.518 -4.887 -26.094 1 98.56 130 ALA B CA 1
ATOM 2924 C C . ALA B 1 130 ? -1.053 -4.816 -25.672 1 98.56 130 ALA B C 1
ATOM 2926 O O . ALA B 1 130 ? -0.258 -5.695 -26.016 1 98.56 130 ALA B O 1
ATOM 2927 N N . GLU B 1 131 ? -0.674 -3.812 -24.859 1 98.56 131 GLU B N 1
ATOM 2928 C CA . GLU B 1 131 ? 0.713 -3.596 -24.453 1 98.56 131 GLU B CA 1
ATOM 2929 C C . GLU B 1 131 ? 1.008 -4.246 -23.109 1 98.56 131 GLU B C 1
ATOM 2931 O O . GLU B 1 131 ? 2.172 -4.422 -22.734 1 98.56 131 GLU B O 1
ATOM 2936 N N . ALA B 1 132 ? -0.012 -4.637 -22.422 1 98.81 132 ALA B N 1
ATOM 2937 C CA . ALA B 1 132 ? 0.096 -5.008 -21.016 1 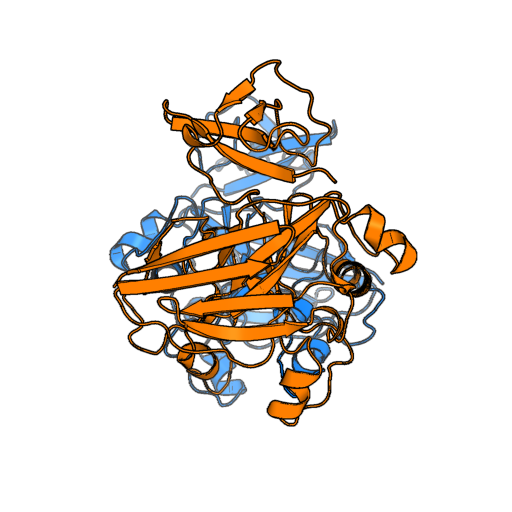98.81 132 ALA B CA 1
ATOM 2938 C C . ALA B 1 132 ? 0.968 -6.25 -20.844 1 98.81 132 ALA B C 1
ATOM 2940 O O . ALA B 1 132 ? 1.73 -6.352 -19.875 1 98.81 132 ALA B O 1
ATOM 2941 N N . GLY B 1 133 ? 0.837 -7.184 -21.797 1 98.38 133 GLY B N 1
ATOM 2942 C CA . GLY B 1 133 ? 1.58 -8.43 -21.703 1 98.38 133 GLY B CA 1
ATOM 2943 C C . GLY B 1 133 ? 3.082 -8.227 -21.641 1 98.38 133 GLY B C 1
ATOM 2944 O O . GLY B 1 133 ? 3.791 -8.992 -20.984 1 98.38 133 GLY B O 1
ATOM 2945 N N . ALA B 1 134 ? 3.592 -7.191 -22.297 1 98.12 134 ALA B N 1
ATOM 2946 C CA . ALA B 1 134 ? 5.027 -6.922 -22.359 1 98.12 134 ALA B CA 1
ATOM 2947 C C . ALA B 1 134 ? 5.566 -6.48 -21 1 98.12 134 ALA B C 1
ATOM 2949 O O . ALA B 1 134 ? 6.777 -6.516 -20.766 1 98.12 134 ALA B O 1
ATOM 2950 N N . HIS B 1 135 ? 4.66 -6.062 -20.109 1 98.62 135 HIS B N 1
ATOM 2951 C CA . HIS B 1 135 ? 5.078 -5.598 -18.797 1 98.62 135 HIS B CA 1
ATOM 2952 C C . HIS B 1 135 ? 5.031 -6.727 -17.781 1 98.62 135 HIS B C 1
ATOM 2954 O O . HIS B 1 135 ? 5.473 -6.555 -16.641 1 98.62 135 HIS B O 1
ATOM 2960 N N . ILE B 1 136 ? 4.48 -7.84 -18.125 1 98.62 136 ILE B N 1
ATOM 2961 C CA . ILE B 1 136 ? 4.426 -9 -17.25 1 98.62 136 ILE B CA 1
ATOM 2962 C C . ILE B 1 136 ? 5.73 -9.789 -17.359 1 98.62 136 ILE B C 1
ATOM 2964 O O . ILE B 1 136 ? 6.074 -10.289 -18.422 1 98.62 136 ILE B O 1
ATOM 2968 N N . PHE B 1 137 ? 6.445 -9.852 -16.25 1 98.5 137 PHE B N 1
ATOM 2969 C CA . PHE B 1 137 ? 7.672 -10.641 -16.203 1 98.5 137 PHE B CA 1
ATOM 2970 C C . PHE B 1 137 ? 7.359 -12.133 -16.219 1 98.5 137 PHE B C 1
ATOM 2972 O O . PHE B 1 137 ? 7.984 -12.891 -16.969 1 98.5 137 PHE B O 1
ATOM 2979 N N . GLY B 1 138 ? 6.387 -12.484 -15.383 1 98.56 138 GLY B N 1
ATOM 2980 C CA . GLY B 1 138 ? 5.941 -13.859 -15.242 1 98.56 138 GLY B CA 1
ATOM 2981 C C . GLY B 1 138 ? 4.863 -14.031 -14.188 1 98.56 138 GLY B C 1
ATOM 2982 O O . GLY B 1 138 ? 4.184 -13.07 -13.82 1 98.56 138 GLY B O 1
ATOM 2983 N N . TYR B 1 139 ? 4.703 -15.32 -13.805 1 98.94 139 TYR B N 1
ATOM 2984 C CA . TYR B 1 139 ? 3.635 -15.672 -12.883 1 98.94 139 TYR B CA 1
ATOM 2985 C C . TYR B 1 139 ? 4.18 -16.453 -11.695 1 98.94 139 TYR B C 1
ATOM 2987 O O . TYR B 1 139 ? 5.195 -17.141 -11.812 1 98.94 139 TYR B O 1
ATOM 2995 N N . THR B 1 140 ? 3.514 -16.328 -10.602 1 98.94 140 THR B N 1
ATOM 2996 C CA . THR B 1 140 ? 3.861 -17.031 -9.367 1 98.94 140 THR B CA 1
ATOM 2997 C C . THR B 1 140 ? 2.604 -17.484 -8.633 1 98.94 140 THR B C 1
ATOM 2999 O O . THR B 1 140 ? 1.497 -17.391 -9.164 1 98.94 140 THR B O 1
ATOM 3002 N N . VAL B 1 141 ? 2.826 -18.125 -7.492 1 98.94 141 VAL B N 1
ATOM 3003 C CA . VAL B 1 141 ? 1.731 -18.578 -6.645 1 98.94 141 VAL B CA 1
ATOM 3004 C C . VAL B 1 141 ? 1.59 -17.656 -5.438 1 98.94 141 VAL B C 1
ATOM 3006 O O . VAL B 1 141 ? 2.588 -17.188 -4.883 1 98.94 141 VAL B O 1
ATOM 3009 N N . VAL B 1 142 ? 0.353 -17.375 -5.078 1 98.94 142 VAL B N 1
ATOM 3010 C CA . VAL B 1 142 ? 0.068 -16.5 -3.938 1 98.94 142 VAL B CA 1
ATOM 3011 C C . VAL B 1 142 ? -0.868 -17.219 -2.967 1 98.94 142 VAL B C 1
ATOM 3013 O O . VAL B 1 142 ? -1.788 -17.922 -3.389 1 98.94 142 VAL B O 1
ATOM 3016 N N . ASN B 1 143 ? -0.608 -17.188 -1.72 1 98.94 143 ASN B N 1
ATOM 3017 C CA . ASN B 1 143 ? -1.598 -17.375 -0.663 1 98.94 143 ASN B CA 1
ATOM 3018 C C . ASN B 1 143 ? -1.938 -16.062 0.024 1 98.94 143 ASN B C 1
ATOM 3020 O O . ASN B 1 143 ? -1.146 -15.539 0.813 1 98.94 143 ASN B O 1
ATOM 3024 N N . ASP B 1 144 ? -3.062 -15.516 -0.359 1 98.94 144 ASP B N 1
ATOM 3025 C CA . ASP B 1 144 ? -3.506 -14.227 0.158 1 98.94 144 ASP B CA 1
ATOM 3026 C C . ASP B 1 144 ? -4.219 -14.383 1.5 1 98.94 144 ASP B C 1
ATOM 3028 O O . ASP B 1 144 ? -5.445 -14.297 1.573 1 98.94 144 ASP B O 1
ATOM 3032 N N . VAL B 1 145 ? -3.469 -14.477 2.549 1 98.94 145 VAL B N 1
ATOM 3033 C CA . VAL B 1 145 ? -3.957 -14.781 3.893 1 98.94 145 VAL B CA 1
ATOM 3034 C C . VAL B 1 145 ? -4.773 -13.602 4.418 1 98.94 145 VAL B C 1
ATOM 3036 O O . VAL B 1 145 ? -4.41 -12.445 4.207 1 98.94 145 VAL B O 1
ATOM 3039 N N . THR B 1 146 ? -5.863 -13.914 5.137 1 98.75 146 THR B N 1
ATOM 3040 C CA . THR B 1 146 ? -6.828 -12.906 5.555 1 98.75 146 THR B CA 1
ATOM 3041 C C . THR B 1 146 ? -7.293 -13.156 6.984 1 98.75 146 THR B C 1
ATOM 3043 O O . THR B 1 146 ? -7.625 -14.289 7.344 1 98.75 146 THR B O 1
ATOM 3046 N N . ALA B 1 147 ? -7.227 -12.172 7.812 1 98.56 147 ALA B N 1
ATOM 3047 C CA . ALA B 1 147 ? -7.98 -12.1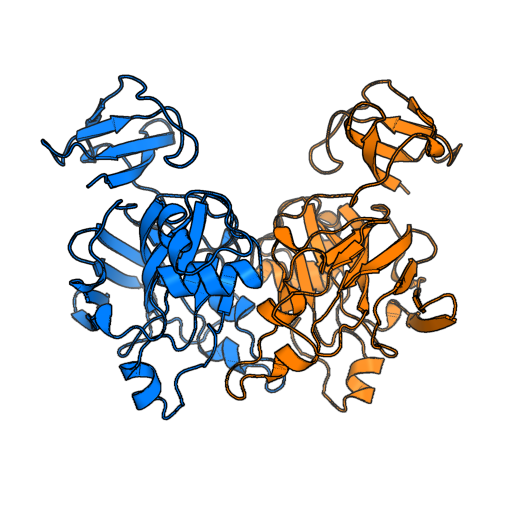64 9.062 1 98.56 147 ALA B CA 1
ATOM 3048 C C . ALA B 1 147 ? -9.453 -11.867 8.812 1 98.56 147 ALA B C 1
ATOM 3050 O O . ALA B 1 147 ? -9.875 -10.703 8.828 1 98.56 147 ALA B O 1
ATOM 3051 N N . ALA B 1 148 ? -10.242 -12.828 8.727 1 98.06 148 ALA B N 1
ATOM 3052 C CA . ALA B 1 148 ? -11.523 -12.797 8.023 1 98.06 148 ALA B CA 1
ATOM 3053 C C . ALA B 1 148 ? -12.508 -11.859 8.719 1 98.06 148 ALA B C 1
ATOM 3055 O O . ALA B 1 148 ? -13.164 -11.047 8.07 1 98.06 148 ALA B O 1
ATOM 3056 N N . GLU B 1 149 ? -12.602 -11.867 10.023 1 97.81 149 GLU B N 1
ATOM 3057 C CA . GLU B 1 149 ? -13.633 -11.133 10.75 1 97.81 149 GLU B CA 1
ATOM 3058 C C . GLU B 1 149 ? -13.289 -9.648 10.852 1 97.81 149 GLU B C 1
ATOM 3060 O O . GLU B 1 149 ? -14.156 -8.82 11.156 1 97.81 149 GLU B O 1
ATOM 3065 N N . LEU B 1 150 ? -12.055 -9.297 10.547 1 97.56 150 LEU B N 1
ATOM 3066 C CA . LEU B 1 150 ? -11.641 -7.898 10.625 1 97.56 150 LEU B CA 1
ATOM 3067 C C . LEU B 1 150 ? -12.227 -7.09 9.477 1 97.56 150 LEU B C 1
ATOM 3069 O O . LEU B 1 150 ? -12.414 -5.875 9.602 1 97.56 150 LEU B O 1
ATOM 3073 N N . ILE B 1 151 ? -12.453 -7.773 8.414 1 97.56 151 ILE B N 1
ATOM 3074 C CA . ILE B 1 151 ? -12.938 -7.066 7.23 1 97.56 151 ILE B CA 1
ATOM 3075 C C . ILE B 1 151 ? -14.172 -6.242 7.594 1 97.56 151 ILE B C 1
ATOM 3077 O O . ILE B 1 151 ? -14.258 -5.062 7.246 1 97.56 151 ILE B O 1
ATOM 3081 N N . THR B 1 152 ? -15.07 -6.785 8.414 1 96.44 152 THR B N 1
ATOM 3082 C CA . THR B 1 152 ? -16.344 -6.121 8.703 1 96.44 152 THR B CA 1
ATOM 3083 C C . THR B 1 152 ? -16.406 -5.707 10.164 1 96.44 152 THR B C 1
ATOM 3085 O O . THR B 1 152 ? -17.5 -5.48 10.703 1 96.44 152 THR B O 1
ATOM 3088 N N . ALA B 1 153 ? -15.234 -5.715 10.859 1 96.38 153 ALA B N 1
ATOM 3089 C CA . ALA B 1 153 ? -15.234 -5.395 12.281 1 96.38 153 ALA B CA 1
ATOM 3090 C C . ALA B 1 153 ? -15.781 -3.992 12.531 1 96.38 153 ALA B C 1
ATOM 3092 O O . ALA B 1 153 ? -16.406 -3.736 13.562 1 96.38 153 ALA B O 1
ATOM 3093 N N . ASP B 1 154 ? -15.484 -3.049 11.719 1 96.5 154 ASP B N 1
ATOM 3094 C CA . ASP B 1 154 ? -16.125 -1.737 11.719 1 96.5 154 ASP B CA 1
ATOM 3095 C C . ASP B 1 154 ? -17.234 -1.674 10.672 1 96.5 154 ASP B C 1
ATOM 3097 O O . ASP B 1 154 ? -17 -1.903 9.484 1 96.5 154 ASP B O 1
ATOM 3101 N N . PRO B 1 155 ? -18.422 -1.367 11.062 1 94.69 155 PRO B N 1
ATOM 3102 C CA . PRO B 1 155 ? -19.547 -1.402 10.125 1 94.69 155 PRO B CA 1
ATOM 3103 C C . PRO B 1 155 ? -19.5 -0.272 9.102 1 94.69 155 PRO B C 1
ATOM 3105 O O . PRO B 1 155 ? -20.188 -0.324 8.078 1 94.69 155 PRO B O 1
ATOM 3108 N N . ASN B 1 156 ? -18.734 0.7 9.352 1 94.5 156 ASN B N 1
ATOM 3109 C CA . ASN B 1 156 ? -18.719 1.874 8.484 1 94.5 156 ASN B CA 1
ATOM 3110 C C . ASN B 1 156 ? -17.5 1.884 7.562 1 94.5 156 ASN B C 1
ATOM 3112 O O . ASN B 1 156 ? -17.438 2.686 6.629 1 94.5 156 ASN B O 1
ATOM 3116 N N . PHE B 1 157 ? -16.578 1.021 7.742 1 97.06 157 PHE B N 1
ATOM 3117 C CA . PHE B 1 157 ? -15.32 1.003 7.008 1 97.06 157 PHE B CA 1
ATOM 3118 C C . PHE B 1 157 ? -14.773 -0.416 6.898 1 97.06 157 PHE B C 1
ATOM 3120 O O . PHE B 1 157 ? -14.141 -0.918 7.832 1 97.06 157 PHE B O 1
ATOM 3127 N N . PRO B 1 158 ? -15.008 -1.06 5.707 1 97.25 158 PRO B N 1
ATOM 3128 C CA . PRO B 1 158 ? -14.391 -2.379 5.555 1 97.25 158 PRO B CA 1
ATOM 3129 C C . PRO B 1 158 ? -12.867 -2.334 5.641 1 97.25 158 PRO B C 1
ATOM 3131 O O . PRO B 1 158 ? -12.227 -1.561 4.922 1 97.25 158 PRO B O 1
ATOM 3134 N N . GLN B 1 159 ? -12.273 -3.133 6.473 1 97.88 159 GLN B N 1
ATOM 3135 C CA . GLN B 1 159 ? -10.859 -3.041 6.824 1 97.88 159 GLN B CA 1
ATOM 3136 C C . GLN B 1 159 ? -10.023 -4.031 6.016 1 97.88 159 GLN B C 1
ATOM 3138 O O . GLN B 1 159 ? -9.273 -4.828 6.586 1 97.88 159 GLN B O 1
ATOM 3143 N N . TRP B 1 160 ? -10.023 -3.881 4.723 1 98.12 160 TRP B N 1
ATOM 3144 C CA . TRP B 1 160 ? -9.336 -4.809 3.826 1 98.12 160 TRP B CA 1
ATOM 3145 C C . TRP B 1 160 ? -7.832 -4.789 4.07 1 98.12 160 TRP B C 1
ATOM 3147 O O . TRP B 1 160 ? -7.215 -5.84 4.254 1 98.12 160 TRP B O 1
ATOM 3157 N N . THR B 1 161 ? -7.25 -3.572 4.102 1 98.25 161 THR B N 1
ATOM 3158 C CA . THR B 1 161 ? -5.809 -3.441 4.273 1 98.25 161 THR B CA 1
ATOM 3159 C C . THR B 1 161 ? -5.363 -4.074 5.59 1 98.25 161 THR B C 1
ATOM 3161 O O . THR B 1 161 ? -4.406 -4.852 5.613 1 98.25 161 THR B O 1
ATOM 3164 N N . ARG B 1 162 ? -6.078 -3.801 6.609 1 98.19 162 ARG B N 1
ATOM 3165 C CA . ARG B 1 162 ? -5.727 -4.355 7.914 1 98.19 162 ARG B CA 1
ATOM 3166 C C . ARG B 1 162 ? -5.848 -5.875 7.914 1 98.19 162 ARG B C 1
ATOM 3168 O O . ARG B 1 162 ? -4.922 -6.578 8.32 1 98.19 162 ARG B O 1
ATOM 3175 N N . ALA B 1 163 ? -6.93 -6.391 7.418 1 98.62 163 ALA B N 1
ATOM 3176 C CA . ALA B 1 163 ? -7.25 -7.812 7.469 1 98.62 163 ALA B CA 1
ATOM 3177 C C . ALA B 1 163 ? -6.254 -8.633 6.652 1 98.62 163 ALA B C 1
ATOM 3179 O O . ALA B 1 163 ? -5.977 -9.789 6.977 1 98.62 163 ALA B O 1
ATOM 3180 N N . LYS B 1 164 ? -5.73 -8.008 5.625 1 98.75 164 LYS B N 1
ATOM 3181 C CA . LYS B 1 164 ? -4.922 -8.766 4.672 1 98.75 164 LYS B CA 1
ATOM 3182 C C . LYS B 1 164 ? -3.451 -8.359 4.762 1 98.75 164 LYS B C 1
ATOM 3184 O O . LYS B 1 164 ? -2.586 -9.023 4.18 1 98.75 164 LYS B O 1
ATOM 3189 N N . GLY B 1 165 ? -3.15 -7.336 5.57 1 98.5 165 GLY B N 1
ATOM 3190 C CA . GLY B 1 165 ? -1.842 -6.707 5.473 1 98.5 165 GLY B CA 1
ATOM 3191 C C . GLY B 1 165 ? -0.928 -7.047 6.637 1 98.5 165 GLY B C 1
ATOM 3192 O O . GLY B 1 165 ? 0.157 -6.477 6.766 1 98.5 165 GLY B O 1
ATOM 3193 N N . PHE B 1 166 ? -1.285 -7.977 7.512 1 98.5 166 PHE B N 1
ATOM 3194 C CA . PHE B 1 166 ? -0.419 -8.367 8.617 1 98.5 166 PHE B CA 1
ATOM 3195 C C . PHE B 1 166 ? 0.906 -8.914 8.102 1 98.5 166 PHE B C 1
ATOM 3197 O O . PHE B 1 166 ? 0.971 -9.461 7.004 1 98.5 166 PHE B O 1
ATOM 3204 N N . ASP B 1 167 ? 1.939 -8.789 8.93 1 97.75 167 ASP B N 1
ATOM 3205 C CA . ASP B 1 167 ? 3.199 -9.453 8.609 1 97.75 167 ASP B CA 1
ATOM 3206 C C . ASP B 1 167 ? 2.988 -10.945 8.383 1 97.75 167 ASP B C 1
ATOM 3208 O O . ASP B 1 167 ? 2.285 -11.602 9.156 1 97.75 167 ASP B O 1
ATOM 3212 N N . THR B 1 168 ? 3.498 -11.477 7.242 1 98.5 168 THR B N 1
ATOM 3213 C CA . THR B 1 168 ? 3.518 -12.875 6.828 1 98.5 168 THR B CA 1
ATOM 3214 C C . THR B 1 168 ? 2.211 -13.258 6.137 1 98.5 168 THR B C 1
ATOM 3216 O O . THR B 1 168 ? 2 -14.422 5.789 1 98.5 168 THR B O 1
ATOM 3219 N N . PHE B 1 169 ? 1.299 -12.281 5.906 1 98.88 169 PHE B N 1
ATOM 3220 C CA . PHE B 1 169 ? 0.006 -12.609 5.312 1 98.88 169 PHE B CA 1
ATOM 3221 C C . PHE B 1 169 ? 0.082 -12.562 3.791 1 98.88 169 PHE B C 1
ATOM 3223 O O . PHE B 1 169 ? -0.868 -12.945 3.104 1 98.88 169 PHE B O 1
ATOM 3230 N N . GLY B 1 170 ? 1.124 -12.055 3.24 1 98.75 170 GLY B N 1
ATOM 3231 C CA . GLY B 1 170 ? 1.336 -12.047 1.802 1 98.75 170 GLY B CA 1
ATOM 3232 C C . GLY B 1 170 ? 2.314 -13.109 1.335 1 98.75 170 GLY B C 1
ATOM 3233 O O . GLY B 1 170 ? 3.459 -12.797 1 1 98.75 170 GLY B O 1
ATOM 3234 N N . CYS B 1 171 ? 1.887 -14.32 1.224 1 98.94 171 CYS B N 1
ATOM 3235 C CA . CYS B 1 171 ? 2.748 -15.43 0.836 1 98.94 171 CYS B CA 1
ATOM 3236 C C . CYS B 1 171 ? 2.879 -15.516 -0.68 1 98.94 171 CYS B C 1
ATOM 3238 O O . CYS B 1 171 ? 1.873 -15.57 -1.392 1 98.94 171 CYS B O 1
ATOM 3240 N N . ILE B 1 172 ? 4.078 -15.539 -1.119 1 98.94 172 ILE B N 1
ATOM 3241 C CA . ILE B 1 172 ? 4.34 -15.57 -2.555 1 98.94 172 ILE B CA 1
ATOM 3242 C C . ILE B 1 172 ? 5.461 -16.562 -2.854 1 98.94 172 ILE B C 1
ATOM 3244 O O . ILE B 1 172 ? 6.477 -16.594 -2.15 1 98.94 172 ILE B O 1
ATOM 3248 N N . GLY B 1 173 ? 5.297 -17.359 -3.896 1 98.69 173 GLY B N 1
ATOM 3249 C CA . GLY B 1 173 ? 6.375 -18.234 -4.328 1 98.69 173 GLY B CA 1
ATOM 3250 C C . GLY B 1 173 ? 5.879 -19.484 -5.016 1 98.69 173 GLY B C 1
ATOM 3251 O O . GLY B 1 173 ? 4.73 -19.547 -5.461 1 98.69 173 GLY B O 1
ATOM 3252 N N . PRO B 1 174 ? 6.652 -20.469 -5.273 1 98.38 174 PRO B N 1
ATOM 3253 C CA . PRO B 1 174 ? 8.07 -20.5 -4.914 1 98.38 174 PRO B CA 1
ATOM 3254 C C . PRO B 1 174 ? 8.961 -19.844 -5.965 1 98.38 174 PRO B C 1
ATOM 3256 O O . PRO B 1 174 ? 10.133 -19.562 -5.695 1 98.38 174 PRO B O 1
ATOM 3259 N N . ALA B 1 175 ? 8.406 -19.625 -7.16 1 98.62 175 ALA B N 1
ATOM 3260 C CA . ALA B 1 175 ? 9.195 -19.156 -8.289 1 98.62 175 ALA B CA 1
ATOM 3261 C C . ALA B 1 175 ? 8.383 -18.219 -9.18 1 98.62 175 ALA B C 1
ATOM 3263 O O . ALA B 1 175 ? 7.168 -18.078 -8.992 1 98.62 175 ALA B O 1
ATOM 3264 N N . ILE B 1 176 ? 9.023 -17.531 -10.008 1 98.81 176 ILE B N 1
ATOM 3265 C CA . ILE B 1 176 ? 8.391 -16.812 -11.109 1 98.81 176 ILE B CA 1
ATOM 3266 C C . ILE B 1 176 ? 8.641 -17.547 -12.422 1 98.81 176 ILE B C 1
ATOM 3268 O O . ILE B 1 176 ? 9.789 -17.797 -12.789 1 98.81 176 ILE B O 1
ATOM 3272 N N . VAL B 1 177 ? 7.594 -17.906 -13.133 1 98.56 177 VAL B N 1
ATOM 3273 C CA . VAL B 1 177 ? 7.715 -18.609 -14.414 1 98.56 177 VAL B CA 1
ATOM 3274 C C . VAL B 1 177 ? 7.336 -17.656 -15.555 1 98.56 177 VAL B C 1
ATOM 3276 O O . VAL B 1 177 ? 6.203 -17.188 -15.617 1 98.56 177 VAL B O 1
ATOM 3279 N N . CYS B 1 178 ? 8.25 -17.438 -16.438 1 97.5 178 CYS B N 1
ATOM 3280 C CA . CYS B 1 178 ? 8.031 -16.594 -17.609 1 97.5 178 CYS B CA 1
ATOM 3281 C C . CYS B 1 178 ? 7.34 -17.359 -18.734 1 97.5 178 CYS B C 1
ATOM 3283 O O . CYS B 1 178 ? 7.605 -18.547 -18.922 1 97.5 178 CYS B O 1
ATOM 3285 N N . GLY B 1 179 ? 6.492 -16.672 -19.469 1 95.62 179 GLY B N 1
ATOM 3286 C CA . GLY B 1 179 ? 5.84 -17.297 -20.609 1 95.62 179 GLY B CA 1
ATOM 3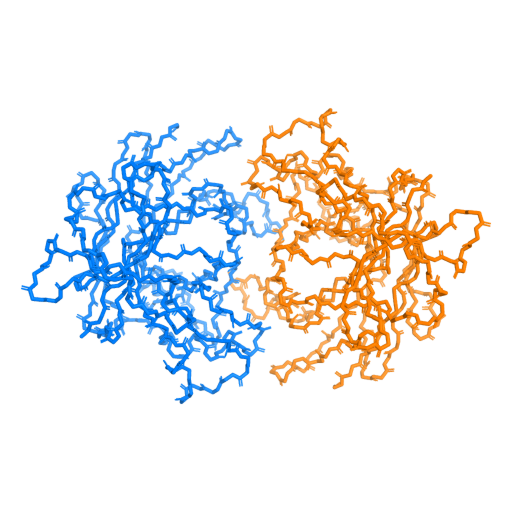287 C C . GLY B 1 179 ? 4.875 -18.406 -20.219 1 95.62 179 GLY B C 1
ATOM 3288 O O . GLY B 1 179 ? 4.629 -19.328 -21 1 95.62 179 GLY B O 1
ATOM 3289 N N . PHE B 1 180 ? 4.449 -18.406 -19.031 1 97.88 180 PHE B N 1
ATOM 3290 C CA . PHE B 1 180 ? 3.549 -19.422 -18.5 1 97.88 180 PHE B CA 1
ATOM 3291 C C . PHE B 1 180 ? 2.17 -19.312 -19.141 1 97.88 180 PHE B C 1
ATOM 3293 O O . PHE B 1 180 ? 1.625 -18.203 -19.281 1 97.88 180 PHE B O 1
ATOM 3300 N N . ASN B 1 181 ? 1.63 -20.453 -19.547 1 98.12 181 ASN B N 1
ATOM 3301 C CA . ASN B 1 181 ? 0.272 -20.5 -20.078 1 98.12 181 ASN B CA 1
ATOM 3302 C C . ASN B 1 181 ? -0.762 -20.625 -18.953 1 98.12 181 ASN B C 1
ATOM 3304 O O . ASN B 1 181 ? -1.292 -21.719 -18.734 1 98.12 181 ASN B O 1
ATOM 3308 N N . TRP B 1 182 ? -1.141 -19.547 -18.406 1 98.5 182 TRP B N 1
ATOM 3309 C CA . TRP B 1 182 ? -2.023 -19.547 -17.25 1 98.5 182 TRP B CA 1
ATOM 3310 C C . TRP B 1 182 ? -3.412 -20.062 -17.625 1 98.5 182 TRP B C 1
ATOM 3312 O O . TRP B 1 182 ? -4.113 -20.625 -16.781 1 98.5 182 TRP B O 1
ATOM 3322 N N . LYS B 1 183 ? -3.906 -19.891 -18.828 1 97.88 183 LYS B N 1
ATOM 3323 C CA . LYS B 1 183 ? -5.266 -20.203 -19.25 1 97.88 183 LYS B CA 1
ATOM 3324 C C . LYS B 1 183 ? -5.555 -21.703 -19.094 1 97.88 183 LYS B C 1
ATOM 3326 O O . LYS B 1 183 ? -6.707 -22.094 -18.891 1 97.88 183 LYS B O 1
ATOM 3331 N N . ALA B 1 184 ? -4.543 -22.484 -19.156 1 98.31 184 ALA B N 1
ATOM 3332 C CA . ALA B 1 184 ? -4.719 -23.922 -19.109 1 98.31 184 ALA B CA 1
ATOM 3333 C C . ALA B 1 184 ? -4.508 -24.469 -17.703 1 98.31 184 ALA B C 1
ATOM 3335 O O . ALA B 1 184 ? -4.598 -25.672 -17.469 1 98.31 184 ALA B O 1
ATOM 3336 N N . ALA B 1 185 ? -4.281 -23.625 -16.781 1 98.75 185 ALA B N 1
ATOM 3337 C CA . ALA B 1 185 ? -3.865 -24.047 -15.445 1 98.75 185 ALA B CA 1
ATOM 3338 C C . ALA B 1 185 ? -4.992 -23.875 -14.43 1 98.75 185 ALA B C 1
ATOM 3340 O O . ALA B 1 185 ? -5.992 -23.219 -14.711 1 98.75 185 ALA B O 1
ATOM 3341 N N . SER B 1 186 ? -4.844 -24.562 -13.328 1 98.94 186 SER B N 1
ATOM 3342 C CA . SER B 1 186 ? -5.727 -24.438 -12.18 1 98.94 186 SER B CA 1
ATOM 3343 C C . SER B 1 186 ? -4.941 -24.125 -10.906 1 98.94 186 SER B C 1
ATOM 3345 O O . SER B 1 186 ? -3.754 -24.438 -10.812 1 98.94 186 SER B O 1
ATOM 3347 N N . VAL B 1 187 ? -5.582 -23.469 -9.984 1 98.94 187 VAL B N 1
ATOM 3348 C CA . VAL B 1 187 ? -5.062 -23.281 -8.633 1 98.94 187 VAL B CA 1
ATOM 3349 C C . VAL B 1 187 ? -5.605 -24.375 -7.723 1 98.94 187 VAL B C 1
ATOM 3351 O O . VAL B 1 187 ? -6.816 -24.594 -7.648 1 98.94 187 VAL B O 1
ATOM 3354 N N . ILE B 1 188 ? -4.715 -25.062 -7.102 1 98.94 188 ILE B N 1
ATOM 3355 C CA . ILE B 1 188 ? -5.09 -26.094 -6.137 1 98.94 188 ILE B CA 1
ATOM 3356 C C . ILE B 1 188 ? -4.559 -25.719 -4.754 1 98.94 188 ILE B C 1
ATOM 3358 O O . ILE B 1 188 ? -3.361 -25.469 -4.59 1 98.94 188 ILE B O 1
ATOM 3362 N N . THR B 1 189 ? -5.418 -25.641 -3.783 1 98.94 189 THR B N 1
ATOM 3363 C CA . THR B 1 189 ? -5.012 -25.406 -2.4 1 98.94 189 THR B CA 1
ATOM 3364 C C . THR B 1 189 ? -5.32 -26.641 -1.538 1 98.94 189 THR B C 1
ATOM 3366 O O . THR B 1 189 ? -6.418 -27.188 -1.607 1 98.94 189 THR B O 1
ATOM 3369 N N . ARG B 1 190 ? -4.367 -27.062 -0.859 1 98.88 190 ARG B N 1
ATOM 3370 C CA . ARG B 1 190 ? -4.531 -28.156 0.1 1 98.88 190 ARG B CA 1
ATOM 3371 C C . ARG B 1 190 ? -4.281 -27.672 1.524 1 98.88 190 ARG B C 1
ATOM 3373 O O . ARG B 1 190 ? -3.342 -26.906 1.772 1 98.88 190 ARG B O 1
ATOM 3380 N N . LEU B 1 191 ? -5.117 -28.016 2.42 1 98.81 191 LEU B N 1
ATOM 3381 C CA . LEU B 1 191 ? -4.969 -27.812 3.855 1 98.81 191 LEU B CA 1
ATOM 3382 C C . LEU B 1 191 ? -4.711 -29.141 4.566 1 98.81 191 LEU B C 1
ATOM 3384 O O . LEU B 1 191 ? -5.566 -30.016 4.57 1 98.81 191 LEU B O 1
ATOM 3388 N N . ASP B 1 192 ? -3.512 -29.25 5.145 1 98.56 192 ASP B N 1
ATOM 3389 C CA . ASP B 1 192 ? -3.098 -30.5 5.766 1 98.56 192 ASP B CA 1
ATOM 3390 C C . ASP B 1 192 ? -3.277 -31.672 4.805 1 98.56 192 ASP B C 1
ATOM 3392 O O . ASP B 1 192 ? -3.828 -32.719 5.184 1 98.56 192 ASP B O 1
ATOM 3396 N N . GLY B 1 193 ? -2.959 -31.422 3.615 1 98.56 193 GLY B N 1
ATOM 3397 C CA . GLY B 1 193 ? -2.916 -32.469 2.611 1 98.56 193 GLY B CA 1
ATOM 3398 C C . GLY B 1 193 ? -4.246 -32.688 1.913 1 98.56 193 GLY B C 1
ATOM 3399 O O . GLY B 1 193 ? -4.32 -33.406 0.911 1 98.56 193 GLY B O 1
ATOM 3400 N N . VAL B 1 194 ? -5.297 -32.031 2.404 1 98.69 194 VAL B N 1
ATOM 3401 C CA . VAL B 1 194 ? -6.629 -32.25 1.842 1 98.69 194 VAL B CA 1
ATOM 3402 C C . VAL B 1 194 ? -6.957 -31.094 0.881 1 98.69 194 VAL B C 1
ATOM 3404 O O . VAL B 1 194 ? -6.867 -29.922 1.247 1 98.69 194 VAL B O 1
ATOM 3407 N N . GLU B 1 195 ? -7.363 -31.453 -0.324 1 98.81 195 GLU B N 1
ATOM 3408 C CA . GLU B 1 195 ? -7.738 -30.453 -1.316 1 98.81 195 GLU B CA 1
ATOM 3409 C C . GLU B 1 195 ? -8.961 -29.656 -0.863 1 98.81 195 GLU B C 1
ATOM 3411 O O . GLU B 1 195 ? -9.984 -30.25 -0.502 1 98.81 195 GLU B O 1
ATOM 3416 N N . ARG B 1 196 ? -8.852 -28.328 -0.863 1 98.75 196 ARG B N 1
ATOM 3417 C CA . ARG B 1 196 ? -9.922 -27.438 -0.413 1 98.75 196 ARG B CA 1
ATOM 3418 C C . ARG B 1 196 ? -10.359 -26.5 -1.533 1 98.75 196 ARG B C 1
ATOM 3420 O O . ARG B 1 196 ? -11.5 -26.047 -1.551 1 98.75 196 ARG B O 1
ATOM 3427 N N . GLN B 1 197 ? -9.422 -26.156 -2.391 1 98.81 197 GLN B N 1
ATOM 3428 C CA . GLN B 1 197 ? -9.711 -25.391 -3.598 1 98.81 197 GLN B CA 1
ATOM 3429 C C . GLN B 1 197 ? -9.18 -26.094 -4.84 1 98.81 197 GLN B C 1
ATOM 3431 O O . GLN B 1 197 ? -8.141 -26.75 -4.797 1 98.81 197 GLN B O 1
ATOM 3436 N N . ASN B 1 198 ? -9.859 -26.016 -5.875 1 98.88 198 ASN B N 1
ATOM 3437 C CA . ASN B 1 198 ? -9.523 -26.453 -7.227 1 98.88 198 ASN B CA 1
ATOM 3438 C C . ASN B 1 198 ? -10.359 -25.719 -8.273 1 98.88 198 ASN B C 1
ATOM 3440 O O . ASN B 1 198 ? -11.531 -26.047 -8.477 1 98.88 198 ASN B O 1
ATOM 3444 N N . TYR B 1 199 ? -9.758 -24.672 -8.875 1 98.88 199 TYR B N 1
ATOM 3445 C CA . TYR B 1 199 ? -10.531 -23.875 -9.82 1 98.88 199 TYR B CA 1
ATOM 3446 C C . TYR B 1 199 ? -9.672 -23.453 -11.008 1 98.88 199 TYR B C 1
ATOM 3448 O O . TYR B 1 199 ? -8.469 -23.203 -10.859 1 98.88 199 TYR B O 1
ATOM 3456 N N . PRO B 1 200 ? -10.242 -23.406 -12.18 1 98.88 200 PRO B N 1
ATOM 3457 C CA . PRO B 1 200 ? -9.5 -23.031 -13.383 1 98.88 200 PRO B CA 1
ATOM 3458 C C . PRO B 1 200 ? -9.234 -21.531 -13.461 1 98.88 200 PRO B C 1
ATOM 3460 O O . PRO B 1 200 ? -10.117 -20.719 -13.148 1 98.88 200 PRO B O 1
ATOM 3463 N N . LEU B 1 201 ? -8.07 -21.156 -13.898 1 98.88 201 LEU B N 1
ATOM 3464 C CA . LEU B 1 201 ? -7.699 -19.766 -14.055 1 98.88 201 LEU B CA 1
ATOM 3465 C C . LEU B 1 201 ? -8.438 -19.141 -15.234 1 98.88 201 LEU B C 1
ATOM 3467 O O . LEU B 1 201 ? -8.555 -17.906 -15.32 1 98.88 201 LEU B O 1
ATOM 3471 N N . SER B 1 202 ? -8.922 -19.938 -16.141 1 98.75 202 SER B N 1
ATOM 3472 C CA . SER B 1 202 ? -9.672 -19.453 -17.297 1 98.75 202 SER B CA 1
ATOM 3473 C C . SER B 1 202 ? -11.016 -18.859 -16.875 1 98.75 202 SER B C 1
ATOM 3475 O O . SER B 1 202 ? -11.688 -18.203 -17.672 1 98.75 202 SER B O 1
ATOM 3477 N N . ASP B 1 203 ? -11.391 -19.047 -15.633 1 98.81 203 ASP B N 1
ATOM 3478 C CA . ASP B 1 203 ? -12.656 -18.531 -15.133 1 98.81 203 ASP B CA 1
ATOM 3479 C C . ASP B 1 203 ? -12.508 -17.078 -14.68 1 98.81 203 ASP B C 1
ATOM 3481 O O . ASP B 1 203 ? -13.469 -16.469 -14.203 1 98.81 203 ASP B O 1
ATOM 3485 N N . MET B 1 204 ? -11.391 -16.453 -14.781 1 98.69 204 MET B N 1
ATOM 3486 C CA . MET B 1 204 ? -11.156 -15.078 -14.359 1 98.69 204 MET B CA 1
ATOM 3487 C C . MET B 1 204 ? -12.07 -14.117 -15.109 1 98.69 204 MET B C 1
ATOM 3489 O O . MET B 1 204 ? -12.305 -14.281 -16.312 1 98.69 204 MET B O 1
ATOM 3493 N N . VAL B 1 205 ? -12.516 -13.133 -14.43 1 98.69 205 VAL B N 1
ATOM 3494 C CA . VAL B 1 205 ? -13.289 -12.047 -15.023 1 98.69 205 VAL B CA 1
ATOM 3495 C C . VAL B 1 205 ? -12.375 -11.164 -15.883 1 98.69 205 VAL B C 1
ATOM 3497 O O . VAL B 1 205 ? -12.656 -10.93 -17.062 1 98.69 205 VAL B O 1
ATOM 3500 N N . PHE B 1 206 ? -11.32 -10.664 -15.289 1 98.88 206 PHE B N 1
ATOM 3501 C CA . PHE B 1 206 ? -10.297 -9.883 -15.977 1 98.88 206 PHE B CA 1
ATOM 3502 C C . PHE B 1 206 ? -9.023 -10.703 -16.156 1 98.88 206 PHE B C 1
ATOM 3504 O O . PHE B 1 206 ? -8.453 -11.211 -15.195 1 98.88 206 PHE B O 1
ATOM 3511 N N . SER B 1 207 ? -8.586 -10.844 -17.359 1 98.81 207 SER B N 1
ATOM 3512 C CA . SER B 1 207 ? -7.328 -11.531 -17.656 1 98.81 207 SER B CA 1
ATOM 3513 C C . SER B 1 207 ? -6.137 -10.789 -17.062 1 98.81 207 SER B C 1
ATOM 3515 O O . SER B 1 207 ? -6.258 -9.625 -16.672 1 98.81 207 SER B O 1
ATOM 3517 N N . PRO B 1 208 ? -5.008 -11.492 -16.969 1 98.88 208 PRO B N 1
ATOM 3518 C CA . PRO B 1 208 ? -3.805 -10.812 -16.484 1 98.88 208 PRO B CA 1
ATOM 3519 C C . PRO B 1 208 ? -3.496 -9.531 -17.266 1 98.88 208 PRO B C 1
ATOM 3521 O O . PRO B 1 208 ? -3.176 -8.5 -16.656 1 98.88 208 PRO B O 1
ATOM 3524 N N . GLU B 1 209 ? -3.617 -9.562 -18.562 1 98.88 209 GLU B N 1
ATOM 3525 C CA . GLU B 1 209 ? -3.363 -8.383 -19.391 1 98.88 209 GLU B CA 1
ATOM 3526 C C . GLU B 1 209 ? -4.348 -7.262 -19.062 1 98.88 209 GLU B C 1
ATOM 3528 O O . GLU B 1 209 ? -3.965 -6.094 -18.969 1 98.88 209 GLU B O 1
ATOM 3533 N N . GLU B 1 210 ? -5.602 -7.637 -18.891 1 98.88 210 GLU B N 1
ATOM 3534 C CA . GLU B 1 210 ? -6.613 -6.645 -18.531 1 98.88 210 GLU B CA 1
ATOM 3535 C C . GLU B 1 210 ? -6.336 -6.039 -17.156 1 98.88 210 GLU B C 1
ATOM 3537 O O . GLU B 1 210 ? -6.508 -4.832 -16.969 1 98.88 210 GLU B O 1
ATOM 3542 N N . GLN B 1 211 ? -5.957 -6.887 -16.234 1 98.94 211 GLN B N 1
ATOM 3543 C CA . GLN B 1 211 ? -5.645 -6.391 -14.898 1 98.94 211 GLN B CA 1
ATOM 3544 C C . GLN B 1 211 ? -4.496 -5.383 -14.938 1 98.94 211 GLN B C 1
ATOM 3546 O O . GLN B 1 211 ? -4.613 -4.281 -14.406 1 98.94 211 GLN B O 1
ATOM 3551 N N . VAL B 1 212 ? -3.406 -5.75 -15.602 1 98.94 212 VAL B N 1
ATOM 3552 C CA . VAL B 1 212 ? -2.246 -4.871 -15.695 1 98.94 212 VAL B CA 1
ATOM 3553 C C . VAL B 1 212 ? -2.646 -3.559 -16.375 1 98.94 212 VAL B C 1
ATOM 3555 O O . VAL B 1 212 ? -2.293 -2.479 -15.891 1 98.94 212 VAL B O 1
ATOM 3558 N N . SER B 1 213 ? -3.398 -3.646 -17.406 1 98.75 213 SER B N 1
ATOM 3559 C CA . SER B 1 213 ? -3.838 -2.461 -18.125 1 98.75 213 SER B CA 1
ATOM 3560 C C . SER B 1 213 ? -4.711 -1.567 -17.25 1 98.75 213 SER B C 1
ATOM 3562 O O . SER B 1 213 ? -4.348 -0.425 -16.969 1 98.75 213 SER B O 1
ATOM 3564 N N . ARG B 1 214 ? -5.777 -2.09 -16.719 1 98.31 214 ARG B N 1
ATOM 3565 C CA . ARG B 1 214 ? -6.762 -1.303 -15.984 1 98.31 214 ARG B CA 1
ATOM 3566 C C . ARG B 1 214 ? -6.16 -0.733 -14.703 1 98.31 214 ARG B C 1
ATOM 3568 O O . ARG B 1 214 ? -6.395 0.429 -14.367 1 98.31 214 ARG B O 1
ATOM 3575 N N . ILE B 1 215 ? -5.398 -1.496 -14.016 1 98.62 215 ILE B N 1
ATOM 3576 C CA . ILE B 1 215 ? -4.797 -1.033 -12.766 1 98.62 215 ILE B CA 1
ATOM 3577 C C . ILE B 1 215 ? -3.736 0.023 -13.062 1 98.62 215 ILE B C 1
ATOM 3579 O O . ILE B 1 215 ? -3.609 1.009 -12.336 1 98.62 215 ILE B O 1
ATOM 3583 N N . SER B 1 216 ? -2.982 -0.104 -14.18 1 98.5 216 SER B N 1
ATOM 3584 C CA . SER B 1 216 ? -1.947 0.859 -14.539 1 98.5 216 SER B CA 1
ATOM 3585 C C . SER B 1 216 ? -2.551 2.217 -14.883 1 98.5 216 SER B C 1
ATOM 3587 O O . SER B 1 216 ? -1.845 3.229 -14.906 1 98.5 216 SER B O 1
ATOM 3589 N N . GLN B 1 217 ? -3.807 2.24 -15.188 1 97.19 217 GLN B N 1
ATOM 3590 C CA . GLN B 1 217 ? -4.5 3.502 -15.422 1 97.19 217 GLN B CA 1
ATOM 3591 C C . GLN B 1 217 ? -4.832 4.199 -14.109 1 97.19 217 GLN B C 1
ATOM 3593 O O . GLN B 1 217 ? -5.102 5.402 -14.086 1 97.19 217 GLN B O 1
ATOM 3598 N N . ASP B 1 218 ? -4.832 3.457 -13.039 1 97.19 218 ASP B N 1
ATOM 3599 C CA . ASP B 1 218 ? -5.145 3.988 -11.711 1 97.19 218 ASP B CA 1
ATOM 3600 C C . ASP B 1 218 ? -3.871 4.293 -10.93 1 97.19 218 ASP B C 1
ATOM 3602 O O . ASP B 1 218 ? -3.777 5.324 -10.258 1 97.19 218 ASP B O 1
ATOM 3606 N N . LEU B 1 219 ? -2.916 3.441 -10.969 1 97.44 219 LEU B N 1
ATOM 3607 C CA . LEU B 1 219 ? -1.634 3.637 -10.297 1 97.44 219 LEU B CA 1
ATOM 3608 C C . LEU B 1 219 ? -0.502 3 -11.094 1 97.44 219 LEU B C 1
ATOM 3610 O O . LEU B 1 219 ? -0.717 2.02 -11.812 1 97.44 219 LEU B O 1
ATOM 3614 N N . THR B 1 220 ? 0.674 3.568 -10.945 1 98.44 220 THR B N 1
ATOM 3615 C CA . THR B 1 220 ? 1.845 3.043 -11.641 1 98.44 220 THR B CA 1
ATOM 3616 C C . THR B 1 220 ? 2.285 1.716 -11.031 1 98.44 220 THR B C 1
ATOM 3618 O O . THR B 1 220 ? 2.371 1.586 -9.812 1 98.44 220 THR B O 1
ATOM 3621 N N . LEU B 1 221 ? 2.48 0.754 -11.883 1 98.69 221 LEU B N 1
ATOM 3622 C CA . LEU B 1 221 ? 3.066 -0.522 -11.492 1 98.69 221 LEU B CA 1
ATOM 3623 C C . LEU B 1 221 ? 4.566 -0.538 -11.75 1 98.69 221 LEU B C 1
ATOM 3625 O O . LEU B 1 221 ? 5.02 -0.091 -12.812 1 98.69 221 LEU B O 1
ATOM 3629 N N . MET B 1 222 ? 5.301 -1.001 -10.781 1 97.94 222 MET B N 1
ATOM 3630 C CA . MET B 1 222 ? 6.758 -0.995 -10.867 1 97.94 222 MET B CA 1
ATOM 3631 C C . MET B 1 222 ? 7.305 -2.414 -10.984 1 97.94 222 MET B C 1
ATOM 3633 O O . MET B 1 222 ? 6.66 -3.369 -10.539 1 97.94 222 MET B O 1
ATOM 3637 N N . PRO B 1 223 ? 8.547 -2.57 -11.547 1 98 223 PRO B N 1
ATOM 3638 C CA . PRO B 1 223 ? 9.156 -3.902 -11.547 1 98 223 PRO B CA 1
ATOM 3639 C C . PRO B 1 223 ? 9.211 -4.527 -10.156 1 98 223 PRO B C 1
ATOM 3641 O O . PRO B 1 223 ? 9.594 -3.861 -9.188 1 98 223 PRO B O 1
ATOM 3644 N N . GLY B 1 224 ? 8.742 -5.762 -10.062 1 97.5 224 GLY B N 1
ATOM 3645 C CA . GLY B 1 224 ? 8.75 -6.473 -8.797 1 97.5 224 GLY B CA 1
ATOM 3646 C C . GLY B 1 224 ? 7.398 -6.473 -8.102 1 97.5 224 GLY B C 1
ATOM 3647 O O . GLY B 1 224 ? 7.133 -7.32 -7.25 1 97.5 224 GLY B O 1
ATOM 3648 N N . ASP B 1 225 ? 6.527 -5.473 -8.453 1 98.44 225 ASP B N 1
ATOM 3649 C CA . ASP B 1 225 ? 5.176 -5.504 -7.91 1 98.44 225 ASP B CA 1
ATOM 3650 C C . ASP B 1 225 ? 4.469 -6.812 -8.266 1 98.44 225 ASP B C 1
ATOM 3652 O O . ASP B 1 225 ? 4.793 -7.445 -9.273 1 98.44 225 ASP B O 1
ATOM 3656 N N . VAL B 1 226 ? 3.559 -7.219 -7.43 1 98.94 226 VAL B N 1
ATOM 3657 C CA . VAL B 1 226 ? 2.768 -8.422 -7.676 1 98.94 226 VAL B CA 1
ATOM 3658 C C . VAL B 1 226 ? 1.281 -8.078 -7.648 1 98.94 226 VAL B C 1
ATOM 3660 O O . VAL B 1 226 ? 0.827 -7.32 -6.785 1 98.94 226 VAL B O 1
ATOM 3663 N N . ILE B 1 227 ? 0.568 -8.523 -8.625 1 98.94 227 ILE B N 1
ATOM 3664 C CA . ILE B 1 227 ? -0.891 -8.516 -8.586 1 98.94 227 ILE B CA 1
ATOM 3665 C C . ILE B 1 227 ? -1.402 -9.906 -8.211 1 98.94 227 ILE B C 1
ATOM 3667 O O . ILE B 1 227 ? -1.157 -10.883 -8.93 1 98.94 227 ILE B O 1
ATOM 3671 N N . ALA B 1 228 ? -1.989 -10 -7.066 1 98.94 228 ALA B N 1
ATOM 3672 C CA . ALA B 1 228 ? -2.721 -11.211 -6.691 1 98.94 228 ALA B CA 1
ATOM 3673 C C . ALA B 1 228 ? -4.102 -11.242 -7.344 1 98.94 228 ALA B C 1
ATOM 3675 O O . ALA B 1 228 ? -4.953 -10.398 -7.043 1 98.94 228 ALA B O 1
ATOM 3676 N N . CYS B 1 229 ? -4.426 -12.203 -8.125 1 98.94 229 CYS B N 1
ATOM 3677 C CA . CYS B 1 229 ? -5.484 -12.156 -9.125 1 98.94 229 CYS B CA 1
ATOM 3678 C C . CYS B 1 229 ? -6.84 -12.469 -8.5 1 98.94 229 CYS B C 1
ATOM 3680 O O . CYS B 1 229 ? -7.859 -12.484 -9.188 1 98.94 229 CYS B O 1
ATOM 3682 N N . GLY B 1 230 ? -6.875 -12.727 -7.25 1 98.62 230 GLY B N 1
ATOM 3683 C CA . GLY B 1 230 ? -8.109 -13.141 -6.609 1 98.62 230 GLY B CA 1
ATOM 3684 C C . GLY B 1 230 ? -8.219 -14.648 -6.438 1 98.62 230 GLY B C 1
ATOM 3685 O O . GLY B 1 230 ? -7.43 -15.398 -7.016 1 98.62 230 GLY B O 1
ATOM 3686 N N . THR B 1 231 ? -9.141 -15 -5.66 1 98.62 231 THR B N 1
ATOM 3687 C CA . THR B 1 231 ? -9.43 -16.406 -5.406 1 98.62 231 THR B CA 1
ATOM 3688 C C . THR B 1 231 ? -10.844 -16.75 -5.852 1 98.62 231 THR B C 1
ATOM 3690 O O . THR B 1 231 ? -11.625 -15.875 -6.211 1 98.62 231 THR B O 1
ATOM 3693 N N . SER B 1 232 ? -11.078 -18.016 -6.012 1 98.44 232 SER B N 1
ATOM 3694 C CA . SER B 1 232 ? -12.414 -18.516 -6.328 1 98.44 232 SER B CA 1
ATOM 3695 C C . SER B 1 232 ? -13.023 -19.25 -5.141 1 98.44 232 SER B C 1
ATOM 3697 O O . SER B 1 232 ? -12.906 -18.797 -4 1 98.44 232 SER B O 1
ATOM 3699 N N . ILE B 1 233 ? -13.805 -20.312 -5.355 1 98.25 233 ILE B N 1
ATOM 3700 C CA . ILE B 1 233 ? -14.547 -21 -4.312 1 98.25 233 ILE B CA 1
ATOM 3701 C C . ILE B 1 233 ? -13.594 -21.875 -3.494 1 98.25 233 ILE B C 1
ATOM 3703 O O . ILE B 1 233 ? -12.523 -22.25 -3.975 1 98.25 233 ILE B O 1
ATOM 3707 N N . GLY B 1 234 ? -13.969 -22.141 -2.262 1 98.31 234 GLY B N 1
ATOM 3708 C CA . GLY B 1 234 ? -13.25 -23.109 -1.458 1 98.31 234 GLY B CA 1
ATOM 3709 C C . GLY B 1 234 ? -12.367 -22.484 -0.402 1 98.31 234 GLY B C 1
ATOM 3710 O O . GLY B 1 234 ? -11.602 -23.172 0.271 1 98.31 234 GLY B O 1
ATOM 3711 N N . VAL B 1 235 ? -12.414 -21.203 -0.198 1 98.19 235 VAL B N 1
ATOM 3712 C CA . VAL B 1 235 ? -11.688 -20.516 0.866 1 98.19 235 VAL B CA 1
ATOM 3713 C C . VAL B 1 235 ? -12.094 -21.094 2.223 1 98.19 235 VAL B C 1
ATOM 3715 O O . VAL B 1 235 ? -13.273 -21.391 2.443 1 98.19 235 VAL B O 1
ATOM 3718 N N . GLY B 1 236 ? -11.133 -21.219 3.088 1 98.19 236 GLY B N 1
ATOM 3719 C CA . GLY B 1 236 ? -11.422 -21.766 4.402 1 98.19 236 GLY B CA 1
ATOM 3720 C C . GLY B 1 236 ? -10.414 -21.344 5.457 1 98.19 236 GLY B C 1
ATOM 3721 O O . GLY B 1 236 ? -9.391 -20.734 5.137 1 98.19 236 GLY B O 1
ATOM 3722 N N . SER B 1 237 ? -10.703 -21.703 6.711 1 98.31 237 SER B N 1
ATOM 3723 C CA . SER B 1 237 ? -9.914 -21.281 7.859 1 98.31 237 SER B CA 1
ATOM 3724 C C . SER B 1 237 ? -8.734 -22.234 8.094 1 98.31 237 SER B C 1
ATOM 3726 O O . SER B 1 237 ? -8.805 -23.406 7.762 1 98.31 237 SER B O 1
ATOM 3728 N N . MET B 1 238 ? -7.672 -21.594 8.562 1 97.5 238 MET B N 1
ATOM 3729 C CA . MET B 1 238 ? -6.496 -22.344 8.992 1 97.5 238 MET B CA 1
ATOM 3730 C C . MET B 1 238 ? -6.254 -22.156 10.484 1 97.5 238 MET B C 1
ATOM 3732 O O . MET B 1 238 ? -6.305 -21.031 10.992 1 97.5 238 MET B O 1
ATOM 3736 N N . LYS B 1 239 ? -6.027 -23.297 11.172 1 96.75 239 LYS B N 1
ATOM 3737 C CA . LYS B 1 239 ? -5.77 -23.266 12.609 1 96.75 239 LYS B CA 1
ATOM 3738 C C . LYS B 1 239 ? -4.273 -23.359 12.898 1 96.75 239 LYS B C 1
ATOM 3740 O O . LYS B 1 239 ? -3.479 -23.656 12 1 96.75 239 LYS B O 1
ATOM 3745 N N . ASP B 1 240 ? -3.998 -23.047 14.141 1 97.38 240 ASP B N 1
ATOM 3746 C CA . ASP B 1 240 ? -2.615 -23.203 14.578 1 97.38 240 ASP B CA 1
ATOM 3747 C C . ASP B 1 240 ? -2.086 -24.594 14.258 1 97.38 240 ASP B C 1
ATOM 3749 O O . ASP B 1 240 ? -2.762 -25.594 14.508 1 97.38 240 ASP B O 1
ATOM 3753 N N . GLY B 1 241 ? -0.865 -24.625 13.617 1 98.12 241 GLY B N 1
ATOM 3754 C CA . GLY B 1 241 ? -0.229 -25.891 13.312 1 98.12 241 GLY B CA 1
ATOM 3755 C C . GLY B 1 241 ? -0.574 -26.422 11.93 1 98.12 241 GLY B C 1
ATOM 3756 O O . GLY B 1 241 ? 0.082 -27.328 11.422 1 98.12 241 GLY B O 1
ATOM 3757 N N . ALA B 1 242 ? -1.53 -25.828 11.273 1 98.56 242 ALA B N 1
ATOM 3758 C CA . ALA B 1 242 ? -1.951 -26.281 9.945 1 98.56 242 ALA B CA 1
ATOM 3759 C C . ALA B 1 242 ? -0.872 -26 8.906 1 98.56 242 ALA B C 1
ATOM 3761 O O . ALA B 1 242 ? -0.056 -25.094 9.078 1 98.56 242 ALA B O 1
ATOM 3762 N N . VAL B 1 243 ? -0.87 -26.844 7.906 1 98.75 243 VAL B N 1
ATOM 3763 C CA . VAL B 1 243 ? -0.018 -26.641 6.738 1 98.75 243 VAL B CA 1
ATOM 3764 C C . VAL B 1 243 ? -0.88 -26.344 5.512 1 98.75 243 VAL B C 1
ATOM 3766 O O . VAL B 1 243 ? -1.774 -27.125 5.172 1 98.75 243 VAL B O 1
ATOM 3769 N N . VAL B 1 244 ? -0.603 -25.203 4.895 1 98.94 244 VAL B N 1
ATOM 3770 C CA . VAL B 1 244 ? -1.323 -24.828 3.68 1 98.94 244 VAL B CA 1
ATOM 3771 C C . VAL B 1 244 ? -0.384 -24.906 2.479 1 98.94 244 VAL B C 1
ATOM 3773 O O . VAL B 1 244 ? 0.755 -24.438 2.547 1 98.94 244 VAL B O 1
ATOM 3776 N N . GLU B 1 245 ? -0.808 -25.562 1.452 1 98.94 245 GLU B N 1
ATOM 3777 C CA . GLU B 1 245 ? -0.086 -25.672 0.188 1 98.94 245 GLU B CA 1
ATOM 3778 C C . GLU B 1 245 ? -0.921 -25.141 -0.973 1 98.94 245 GLU B C 1
ATOM 3780 O O . GLU B 1 245 ? -2.023 -25.625 -1.228 1 98.94 245 GLU B O 1
ATOM 3785 N N . VAL B 1 246 ? -0.482 -24.141 -1.638 1 99 246 VAL B N 1
ATOM 3786 C CA . VAL B 1 246 ? -1.077 -23.672 -2.885 1 99 246 VAL B CA 1
ATOM 3787 C C . VAL B 1 246 ? -0.198 -24.094 -4.062 1 99 246 VAL B C 1
ATOM 3789 O O . VAL B 1 246 ? 0.993 -23.766 -4.098 1 99 246 VAL B O 1
ATOM 3792 N N . ALA B 1 247 ? -0.814 -24.75 -5.016 1 98.94 247 ALA B N 1
ATOM 3793 C CA . ALA B 1 247 ? -0.036 -25.281 -6.129 1 98.94 247 ALA B CA 1
ATOM 3794 C C . ALA B 1 247 ? -0.657 -24.891 -7.469 1 98.94 247 ALA B C 1
ATOM 3796 O O . ALA B 1 247 ? -1.882 -24.891 -7.613 1 98.94 247 ALA B O 1
ATOM 3797 N N . ILE B 1 248 ? 0.112 -24.531 -8.328 1 98.94 248 ILE B N 1
ATOM 3798 C CA . ILE B 1 248 ? -0.214 -24.406 -9.742 1 98.94 248 ILE B CA 1
ATOM 3799 C C . ILE B 1 248 ? 0.769 -25.219 -10.578 1 98.94 248 ILE B C 1
ATOM 3801 O O . ILE B 1 248 ? 1.971 -24.953 -10.578 1 98.94 248 ILE B O 1
ATOM 3805 N N . ALA B 1 249 ? 0.23 -26.234 -11.289 1 98.62 249 ALA B N 1
ATOM 3806 C CA . ALA B 1 249 ? 1.087 -27.047 -12.148 1 98.62 249 ALA B CA 1
ATOM 3807 C C . ALA B 1 249 ? 1.835 -26.172 -13.156 1 98.62 249 ALA B C 1
ATOM 3809 O O . ALA B 1 249 ? 1.232 -25.344 -13.836 1 98.62 249 ALA B O 1
ATOM 3810 N N . GLY B 1 250 ? 3.088 -26.312 -13.25 1 97.44 250 GLY B N 1
ATOM 3811 C CA . GLY B 1 250 ? 3.914 -25.516 -14.141 1 97.44 250 GLY B CA 1
ATOM 3812 C C . GLY B 1 250 ? 4.676 -24.422 -13.422 1 97.44 250 GLY B C 1
ATOM 3813 O O . GLY B 1 250 ? 5.668 -23.906 -13.938 1 97.44 250 GLY B O 1
ATOM 3814 N N . ILE B 1 251 ? 4.199 -24.031 -12.203 1 98.38 251 ILE B N 1
ATOM 3815 C CA . ILE B 1 251 ? 4.906 -23.031 -11.414 1 98.38 251 ILE B CA 1
ATOM 3816 C C . ILE B 1 251 ? 5.52 -23.688 -10.18 1 98.38 251 ILE B C 1
ATOM 3818 O O . ILE B 1 251 ? 6.715 -23.547 -9.922 1 98.38 251 ILE B O 1
ATOM 3822 N N . GLY B 1 252 ? 4.734 -24.375 -9.438 1 98.25 252 GLY B N 1
ATOM 3823 C CA . GLY B 1 252 ? 5.203 -25.047 -8.234 1 98.25 252 GLY B CA 1
ATOM 3824 C C . GLY B 1 252 ? 4.234 -24.953 -7.074 1 98.25 252 GLY B C 1
ATOM 3825 O O . GLY B 1 252 ? 3.059 -24.625 -7.266 1 98.25 252 GLY B O 1
ATOM 3826 N N . SER B 1 253 ? 4.742 -25.375 -5.949 1 98.75 253 SER B N 1
ATOM 3827 C CA . SER B 1 253 ? 3.941 -25.375 -4.73 1 98.75 253 SER B CA 1
ATOM 3828 C C . SER B 1 253 ? 4.5 -24.406 -3.701 1 98.75 253 SER B C 1
ATOM 3830 O O . SER B 1 253 ? 5.699 -24.422 -3.412 1 98.75 253 SER B O 1
ATOM 3832 N N . LEU B 1 254 ? 3.688 -23.562 -3.219 1 98.94 254 LEU B N 1
ATOM 3833 C CA . LEU B 1 254 ? 3.959 -22.672 -2.094 1 98.94 254 LEU B CA 1
ATOM 3834 C C . LEU B 1 254 ? 3.416 -23.266 -0.795 1 98.94 254 LEU B C 1
ATOM 3836 O O . LEU B 1 254 ? 2.203 -23.422 -0.642 1 98.94 254 LEU B O 1
ATOM 3840 N N . VAL B 1 255 ? 4.281 -23.594 0.085 1 98.88 255 VAL B N 1
ATOM 3841 C CA . VAL B 1 255 ? 3.887 -24.234 1.333 1 98.88 255 VAL B CA 1
ATOM 3842 C C . VAL B 1 255 ? 4.219 -23.328 2.514 1 98.88 255 VAL B C 1
ATOM 3844 O O . VAL B 1 255 ? 5.348 -22.844 2.631 1 98.88 255 VAL B O 1
ATOM 3847 N N . ASN B 1 256 ? 3.248 -23.094 3.365 1 98.88 256 ASN B N 1
ATOM 3848 C CA . ASN B 1 256 ? 3.426 -22.312 4.586 1 98.88 256 ASN B CA 1
ATOM 3849 C C . ASN B 1 256 ? 2.779 -23 5.785 1 98.88 256 ASN B C 1
ATOM 3851 O O . ASN B 1 256 ? 1.806 -23.734 5.633 1 98.88 256 ASN B O 1
ATOM 3855 N N . HIS B 1 257 ? 3.311 -22.719 6.918 1 98.38 257 HIS B N 1
ATOM 3856 C CA . HIS B 1 257 ? 2.816 -23.25 8.18 1 98.38 257 HIS B CA 1
ATOM 3857 C C . HIS B 1 257 ? 2.211 -22.156 9.047 1 98.38 257 HIS B C 1
ATOM 3859 O O . HIS B 1 257 ? 2.805 -21.078 9.203 1 98.38 257 HIS B O 1
ATOM 3865 N N . VAL B 1 258 ? 1.085 -22.438 9.594 1 98.31 258 VAL B N 1
ATOM 3866 C CA . VAL B 1 258 ? 0.429 -21.469 10.461 1 98.31 258 VAL B CA 1
ATOM 3867 C C . VAL B 1 258 ? 0.954 -21.609 11.891 1 98.31 258 VAL B C 1
ATOM 3869 O O . VAL B 1 258 ? 1.039 -22.719 12.422 1 98.31 258 VAL B O 1
ATOM 3872 N N . ARG B 1 259 ? 1.291 -20.5 12.531 1 97.44 259 ARG B N 1
ATOM 3873 C CA . ARG B 1 259 ? 1.793 -20.5 13.906 1 97.44 259 ARG B CA 1
ATOM 3874 C C . ARG B 1 259 ? 1.083 -19.453 14.75 1 97.44 259 ARG B C 1
ATOM 3876 O O . ARG B 1 259 ? 0.968 -18.297 14.344 1 97.44 259 ARG B O 1
ATOM 3883 N N . GLY B 1 260 ? 0.639 -19.844 16.062 1 87.69 260 GLY B N 1
ATOM 3884 C CA . GLY B 1 260 ? 0.055 -18.922 17.031 1 87.69 260 GLY B CA 1
ATOM 3885 C C . GLY B 1 260 ? -1.438 -19.125 17.203 1 87.69 260 GLY B C 1
ATOM 3886 O O . GLY B 1 260 ? -2.076 -19.828 16.422 1 87.69 260 GLY B O 1
#

Solvent-accessible surface area (backbone atoms only — not comparable to full-atom values): 25296 Å² total; per-residue (Å²): 121,51,37,34,34,18,30,29,45,86,87,62,51,75,49,25,28,29,47,32,87,91,41,78,55,32,28,43,30,27,77,38,57,89,58,71,76,51,48,74,67,78,51,69,42,56,45,88,67,43,44,60,28,32,38,62,75,33,68,34,31,42,38,39,52,65,28,18,54,69,31,20,58,74,70,71,44,78,73,66,96,56,93,42,50,43,45,30,52,46,61,4,56,24,25,36,68,36,56,31,51,55,49,89,91,54,87,70,52,35,27,52,28,47,25,53,23,42,30,28,25,36,76,33,64,61,40,50,54,89,54,21,57,79,28,47,49,27,34,31,33,25,37,55,24,28,37,58,61,43,28,60,64,42,90,87,49,74,23,55,33,58,24,33,16,26,48,26,18,37,28,32,14,38,25,32,23,24,86,62,69,56,66,82,30,41,43,35,23,23,52,72,83,40,78,48,27,74,47,59,51,62,45,38,68,60,50,72,33,46,45,50,9,59,46,14,56,40,28,62,42,42,53,37,20,31,36,36,55,25,43,57,66,52,66,46,74,55,54,65,72,35,40,40,34,28,31,30,85,92,58,43,62,24,36,34,34,32,41,102,120,52,38,33,34,19,30,31,44,87,87,63,50,75,49,24,28,31,48,32,85,90,40,78,53,31,27,42,29,29,77,38,57,87,57,71,76,48,48,74,67,78,49,70,42,56,43,88,68,43,44,59,28,31,40,63,74,33,69,34,31,41,37,39,53,65,29,18,52,70,30,19,58,73,68,70,43,78,73,66,94,56,93,42,52,43,46,30,52,44,61,4,56,23,24,37,67,35,56,33,52,56,50,89,92,54,88,70,53,35,28,52,28,47,24,51,21,41,30,29,25,35,75,34,63,63,38,50,52,90,54,22,56,79,28,47,48,26,33,31,32,25,37,54,24,28,36,57,62,43,29,60,66,42,88,88,50,73,23,56,32,58,23,32,15,25,49,25,19,37,26,31,13,38,25,32,22,22,86,64,69,57,67,82,30,42,42,35,24,23,52,70,83,40,80,50,26,74,48,58,51,62,46,39,68,59,49,72,33,47,45,51,10,60,46,13,55,40,30,62,42,43,54,38,21,30,37,37,53,24,42,56,65,52,66,47,74,55,52,65,70,35,39,41,34,29,32,30,84,90,58,41,62,24,38,33,33,32,41,104

Organism: Cupriavidus necator (strain ATCC 17699 / DSM 428 / KCTC 22496 / NCIMB 10442 / H16 / Stanier 337) (NCBI:txid381666)

InterPro domains:
  IPR011234 Fumarylacetoacetase-like, C-terminal [PF01557] (60-259)
  IPR018833 Rv2993c-like, N-terminal [PF10370] (4-55)
  IPR036663 Fumarylacetoacetase-like, C-terminal domain superfamily [G3DSA:3.90.850.10] (40-259)
  IPR036663 Fumarylacetoacetase-like, C-terminal domain superfamily [SSF56529] (52-258)

pLDDT: mean 97.57, std 2.12, range [83.81, 99.0]

Sequence (520 aa):
MQTWIRFRRADGSIGHGRIDEADGNRVVEYDGDGFNDPAPTGAVHERASLTLLAPCAPGKVVALWNNFHALARKLEKPVPTHPLFLLKPASSLAGPGDAVLRPKSYDGKIVYEGELGIVIGSKARNVSVAEAGAHIFGYTVVNDVTAAELITADPNFPQWTRAKGFDTFGCIGPAIVCGFNWKAASVITRLDGVERQNYPLSDMVFSPEEQVSRISQDLTLMPGDVIACGTSIGVGSMKDGAVVEVAIAGIGSLVNHVRGMQTWIRFRRADGSIGHGRIDEADGNRVVEYDGDGFNDPAPTGAVHERASLTLLAPCAPGKVVALWNNFHALARKLEKPVPTHPLFLLKPASSLAGPGDAVLRPKSYDGKIVYEGELGIVIGSKARNVSVAEAGAHIFGYTVVNDVTAAELITADPNFPQWTRAKGFDTFGCIGPAIVCGFNWKAASVITRLDGVERQNYPLSDMVFSPEEQVSRISQDLTLMPGDVIACGTSIGVGSMKDGAVVEVAIAGIGSLVNHVRG

Nearest PDB structures (foldseek):
  8sut-assembly1_B  TM=8.875E-01  e=1.593E-24  Bacillus subtilis
  1wzo-assembly1_D  TM=9.061E-01  e=7.270E-24  Thermus thermophilus HB8
  1wzo-assembly1_C  TM=9.020E-01  e=9.104E-24  Thermus thermophilus HB8
  8suu-assembly1_B  TM=8.619E-01  e=2.498E-24  Bacillus subtilis
  8sky-assembly1_A  TM=8.685E-01  e=1.078E-23  Bacillus subtilis